Protein AF-A0AB38EW80-F1 (afdb_monomer)

Mean predicted aligned error: 23.67 Å

Foldseek 3Di:
DKFKKKKKKAFDPCCCVPVVDFIKIAIEIDPDQVRVQVVVVVVCCVVCVVCPPTDIDMAMDTDDPPADHDYHPDMDRCLCVQWDQDPVVSGIDGDPPPPPQPFDQLVPDDLLLNLLLCLVPVDSPRDGPVSSVVSVCCCPPVCQWLSVQLSVLLVVCVVLSPDDSNSVSVLSVQLVVPPDRNDGNVVSNVSSVVVVVVVVVVVVVVVPPCDPVNVVVVVVVVVVVDDDDDDDDDDPDPLFPPDQFDLVVLLLLLLLLPDPDDDDLNDGDPVSSVCSVVVDVVVVDQLSVLLSVLLVVDPCSRFFDSVLSSCLNNVDDPPCSVPSVSSNVSVVVSCVVPTDGSPDPPPPDDDDDDDDDDDDDDDDDDDDDDDDDDDDDDDDDPDPFDAAWWKKWDDDPVDIDIDTDRGVVVVVVCVVVPIDTDDPVQRVCVVVVNDDDDDDDPDDD

Radius of gyration: 37.19 Å; Cα contacts (8 Å, |Δi|>4): 464; chains: 1; bounding box: 105×85×88 Å

Secondary structure (DSSP, 8-state):
--EEEEEEEEE-HHHHHHH----EEEEEEESSHHHHHHHHHHHHHHH-GGGGSS-EEEEEEE--TTS--PPBT--BSSHHHHEEEETTTTEEEE--------B--GGGS-HHHHHHHHHHHS-SSS-BHHHHHHHHHHHHT-TTSHHHHHHHHHHT-HHHHTS-HHHHHHHHHHHHHHS-TT--HHHHHHHHHHHHHHHHHHHHHSSS---HHHHHHHHHHHHHHS--S------------SS---HHHHHHHHHHTT-SS---TT---HHHHHHIIIIIIITT-HHHHHHHHHHTTSTTTTTB-HHHHHHHHHTPPTTGGG-HHHHHHHHHHHHHHH--BTT------------------------------------PPP-----S-EEEEEEETTEEEEEEESSHHHHHHHHHTT-EEE-HHHHHHHHTT------------

Structure (mmCIF, N/CA/C/O backbone):
data_AF-A0AB38EW80-F1
#
_entry.id   AF-A0AB38EW80-F1
#
loop_
_atom_site.group_PDB
_atom_site.id
_atom_site.type_symbol
_atom_site.label_atom_id
_atom_site.label_alt_id
_atom_site.label_comp_id
_atom_site.label_asym_id
_atom_site.label_entity_id
_atom_site.label_seq_id
_atom_site.pdbx_PDB_ins_code
_atom_site.Cartn_x
_atom_site.Cartn_y
_atom_site.Cartn_z
_atom_site.occupancy
_atom_site.B_iso_or_equiv
_atom_site.auth_seq_id
_atom_site.auth_comp_id
_atom_site.auth_asym_id
_atom_site.auth_atom_id
_atom_site.pdbx_PDB_model_num
ATOM 1 N N . MET A 1 1 ? 22.435 8.092 -52.135 1.00 65.12 1 MET A N 1
ATOM 2 C CA . MET A 1 1 ? 22.608 8.853 -50.881 1.00 65.12 1 MET A CA 1
ATOM 3 C C . MET A 1 1 ? 23.064 7.861 -49.827 1.00 65.12 1 MET A C 1
ATOM 5 O O . MET A 1 1 ? 22.563 6.744 -49.859 1.00 65.12 1 MET A O 1
ATOM 9 N N . SER A 1 2 ? 24.052 8.217 -49.004 1.00 79.44 2 SER A N 1
ATOM 10 C CA . SER A 1 2 ? 24.472 7.385 -47.866 1.00 79.44 2 SER A CA 1
ATOM 11 C C . SER A 1 2 ? 23.363 7.414 -46.814 1.00 79.44 2 SER A C 1
ATOM 13 O O . SER A 1 2 ? 22.790 8.478 -46.578 1.00 79.44 2 SER A O 1
ATOM 15 N N . LYS A 1 3 ? 23.018 6.258 -46.254 1.00 91.56 3 LYS A N 1
ATOM 16 C CA . LYS A 1 3 ? 22.076 6.096 -45.145 1.00 91.56 3 LYS A CA 1
ATOM 17 C C . LYS A 1 3 ? 22.824 5.506 -43.955 1.00 91.56 3 LYS A C 1
ATOM 19 O O . LYS A 1 3 ? 23.792 4.769 -44.145 1.00 91.56 3 LYS A O 1
ATOM 24 N N . VAL A 1 4 ? 22.358 5.812 -42.751 1.00 92.56 4 VAL A N 1
ATOM 25 C CA . VAL A 1 4 ? 22.893 5.236 -41.515 1.00 92.56 4 VAL A CA 1
ATOM 26 C C . VAL A 1 4 ? 22.082 3.992 -41.160 1.00 92.56 4 VAL A C 1
ATOM 28 O O . VAL A 1 4 ? 20.855 3.991 -41.249 1.00 92.56 4 VAL A O 1
ATOM 31 N N . PHE A 1 5 ? 22.777 2.931 -40.771 1.00 93.56 5 PHE A N 1
ATOM 32 C CA . PHE A 1 5 ? 22.195 1.672 -40.332 1.00 93.56 5 PHE A CA 1
ATOM 33 C C . PHE A 1 5 ? 22.704 1.335 -38.938 1.00 93.56 5 PHE A C 1
ATOM 35 O O . PHE A 1 5 ? 23.903 1.429 -38.679 1.00 93.56 5 PHE A O 1
ATOM 42 N N . ILE A 1 6 ? 21.798 0.915 -38.063 1.00 93.38 6 ILE A N 1
ATOM 43 C CA . ILE A 1 6 ? 22.118 0.394 -36.738 1.00 93.38 6 ILE A CA 1
ATOM 44 C C . ILE A 1 6 ? 22.306 -1.110 -36.881 1.00 93.38 6 ILE A C 1
ATOM 46 O O . ILE A 1 6 ? 21.448 -1.803 -37.433 1.00 93.38 6 ILE A O 1
ATOM 50 N N . CYS A 1 7 ? 23.444 -1.606 -36.415 1.00 93.94 7 CYS A N 1
ATOM 51 C CA . CYS A 1 7 ? 23.832 -2.998 -36.539 1.00 93.94 7 CYS A CA 1
ATOM 52 C C . CYS A 1 7 ? 24.162 -3.570 -35.162 1.00 93.94 7 CYS A C 1
ATOM 54 O O . CYS A 1 7 ? 24.854 -2.918 -34.385 1.00 93.94 7 CYS A O 1
ATOM 56 N N . ALA A 1 8 ? 23.710 -4.789 -34.877 1.00 93.69 8 ALA A N 1
ATOM 57 C CA . ALA A 1 8 ? 24.047 -5.501 -33.648 1.00 93.69 8 ALA A CA 1
ATOM 58 C C . ALA A 1 8 ? 24.448 -6.948 -33.936 1.00 93.69 8 ALA A C 1
ATOM 60 O O . ALA A 1 8 ? 23.878 -7.608 -34.809 1.00 93.69 8 ALA A O 1
ATOM 61 N N . ALA A 1 9 ? 25.435 -7.432 -33.190 1.00 92.56 9 ALA A N 1
ATOM 62 C CA . ALA A 1 9 ? 25.868 -8.816 -33.160 1.00 92.56 9 ALA A CA 1
ATOM 63 C C . ALA A 1 9 ? 25.494 -9.386 -31.789 1.00 92.56 9 ALA A C 1
ATOM 65 O O . ALA A 1 9 ? 26.022 -8.954 -30.765 1.00 92.56 9 ALA A O 1
ATOM 66 N N . ILE A 1 10 ? 24.559 -10.334 -31.777 1.00 90.69 10 ILE A N 1
ATOM 67 C CA . ILE A 1 10 ? 24.025 -10.942 -30.557 1.00 90.69 10 ILE A CA 1
ATOM 68 C C . ILE A 1 10 ? 24.500 -12.398 -30.500 1.00 90.69 10 ILE A C 1
ATOM 70 O O . ILE A 1 10 ? 24.122 -13.168 -31.387 1.00 90.69 10 ILE A O 1
ATOM 74 N N . PRO A 1 11 ? 25.329 -12.787 -29.519 1.00 89.31 11 PRO A N 1
ATOM 75 C CA . PRO A 1 11 ? 25.755 -14.170 -29.362 1.00 89.31 11 PRO A CA 1
ATOM 76 C C . PRO A 1 11 ? 24.589 -15.045 -28.894 1.00 89.31 11 PRO A C 1
ATOM 78 O O . PRO A 1 11 ? 23.642 -14.559 -28.271 1.00 89.31 11 PRO A O 1
ATOM 81 N N . ASP A 1 12 ? 24.651 -16.338 -29.188 1.00 86.19 12 ASP A N 1
ATOM 82 C CA . ASP A 1 12 ? 23.710 -17.301 -28.626 1.00 86.19 12 ASP A CA 1
ATOM 83 C C . ASP A 1 12 ? 24.018 -17.632 -27.151 1.00 86.19 12 ASP A C 1
ATOM 85 O O . ASP A 1 12 ? 25.066 -17.288 -26.597 1.00 86.19 12 ASP A O 1
ATOM 89 N N . GLU A 1 13 ? 23.078 -18.301 -26.474 1.00 80.44 13 GLU A N 1
ATOM 90 C CA . GLU A 1 13 ? 23.233 -18.638 -25.052 1.00 80.44 13 GLU A CA 1
ATOM 91 C C . GLU A 1 13 ? 24.454 -19.522 -24.761 1.00 80.44 13 GLU A C 1
ATOM 93 O O . GLU A 1 13 ? 24.946 -19.530 -23.629 1.00 80.44 13 GLU A O 1
ATOM 98 N N . GLN A 1 14 ? 24.918 -20.290 -25.749 1.00 79.81 14 GLN A N 1
ATOM 99 C CA . GLN A 1 14 ? 26.059 -21.183 -25.604 1.00 79.81 14 GLN A CA 1
ATOM 100 C C . GLN A 1 14 ? 27.376 -20.400 -25.665 1.00 79.81 14 GLN A C 1
ATOM 102 O O . GLN A 1 14 ? 28.188 -20.526 -24.748 1.00 79.81 14 GLN A O 1
ATOM 107 N N . ALA A 1 15 ? 27.541 -19.513 -26.651 1.00 80.50 15 ALA A N 1
ATOM 108 C CA . ALA A 1 15 ? 28.707 -18.642 -26.777 1.00 80.50 15 ALA A CA 1
ATOM 109 C C . ALA A 1 15 ? 28.871 -17.710 -25.562 1.00 80.50 15 ALA A C 1
ATOM 111 O O . ALA A 1 15 ? 29.990 -17.454 -25.114 1.00 80.50 15 ALA A O 1
ATOM 112 N N . ILE A 1 16 ? 27.764 -17.249 -24.963 1.00 82.00 16 ILE A N 1
ATOM 113 C CA . ILE A 1 16 ? 27.806 -16.455 -23.723 1.00 82.00 16 ILE A CA 1
ATOM 114 C C . ILE A 1 16 ? 28.368 -17.282 -22.554 1.00 82.00 16 ILE A C 1
ATOM 116 O O . ILE A 1 16 ? 29.204 -16.790 -21.795 1.00 82.00 16 ILE A O 1
ATOM 120 N N . LYS A 1 17 ? 27.912 -18.531 -22.383 1.00 76.94 17 LYS A N 1
ATOM 121 C CA . LYS A 1 17 ? 28.266 -19.380 -21.228 1.00 76.94 17 LYS A CA 1
ATOM 122 C C . LYS A 1 17 ? 29.662 -19.992 -21.328 1.00 76.94 17 LYS A C 1
ATOM 124 O O . LYS A 1 17 ? 30.327 -20.121 -20.303 1.00 76.94 17 LYS A O 1
ATOM 129 N N . GLU A 1 18 ? 30.077 -20.409 -22.520 1.00 77.75 18 GLU A N 1
ATOM 130 C CA . GLU A 1 18 ? 31.311 -21.179 -22.725 1.00 77.75 18 GLU A CA 1
ATOM 131 C C . GLU A 1 18 ? 32.503 -20.287 -23.095 1.00 77.75 18 GLU A C 1
ATOM 133 O O . GLU A 1 18 ? 33.618 -20.537 -22.637 1.00 77.75 18 GLU A O 1
ATOM 138 N N . GLU A 1 19 ? 32.268 -19.219 -23.861 1.00 73.75 19 GLU A N 1
ATOM 139 C CA . GLU A 1 19 ? 33.328 -18.388 -24.451 1.00 73.75 19 GLU A CA 1
ATOM 140 C C . GLU A 1 19 ? 33.315 -16.939 -23.932 1.00 73.75 19 GLU A C 1
ATOM 142 O O . GLU A 1 19 ? 34.220 -16.160 -24.226 1.00 73.75 19 GLU A O 1
ATOM 147 N N . GLY A 1 20 ? 32.321 -16.574 -23.110 1.00 76.19 20 GLY A N 1
ATOM 148 C CA . GLY A 1 20 ? 32.183 -15.223 -22.558 1.00 76.19 20 GLY A CA 1
ATOM 149 C C . GLY A 1 20 ? 31.833 -14.175 -23.617 1.00 76.19 20 GLY A C 1
ATOM 150 O O . GLY A 1 20 ? 32.173 -13.003 -23.457 1.00 76.19 20 GLY A O 1
ATOM 151 N N . ALA A 1 21 ? 31.189 -14.596 -24.709 1.00 82.00 21 ALA A N 1
ATOM 152 C CA . ALA A 1 21 ? 30.817 -13.736 -25.822 1.00 82.00 21 ALA A CA 1
ATOM 153 C C . ALA A 1 21 ? 29.862 -12.615 -25.375 1.00 82.00 21 ALA A C 1
ATOM 155 O O . ALA A 1 21 ? 28.889 -12.850 -24.658 1.00 82.00 21 ALA A O 1
ATOM 156 N N . VAL A 1 22 ? 30.123 -11.387 -25.829 1.00 84.75 22 VAL A N 1
ATOM 157 C CA . VAL A 1 22 ? 29.333 -10.196 -25.479 1.00 84.75 22 VAL A CA 1
ATOM 158 C C . VAL A 1 22 ? 28.561 -9.705 -26.700 1.00 84.75 22 VAL A C 1
ATOM 160 O O . VAL A 1 22 ? 29.064 -9.760 -27.826 1.00 84.75 22 VAL A O 1
ATOM 163 N N . ALA A 1 23 ? 27.331 -9.236 -26.475 1.00 89.81 23 ALA A N 1
ATOM 164 C CA . ALA A 1 23 ? 26.532 -8.577 -27.499 1.00 89.81 23 ALA A CA 1
ATOM 165 C C . ALA A 1 23 ? 27.058 -7.160 -27.750 1.00 89.81 23 ALA A C 1
ATOM 167 O O . ALA A 1 23 ? 27.280 -6.405 -26.808 1.00 89.81 23 ALA A O 1
ATOM 168 N N . VAL A 1 24 ? 27.244 -6.793 -29.015 1.00 91.56 24 VAL A N 1
ATOM 169 C CA . VAL A 1 24 ? 27.814 -5.492 -29.392 1.00 91.56 24 VAL A CA 1
ATOM 170 C C . VAL A 1 24 ? 27.013 -4.855 -30.513 1.00 91.56 24 VAL A C 1
ATOM 172 O O . VAL A 1 24 ? 26.498 -5.551 -31.391 1.00 91.56 24 VAL A O 1
ATOM 175 N N . ALA A 1 25 ? 26.923 -3.531 -30.504 1.00 93.62 25 ALA A N 1
ATOM 176 C CA . ALA A 1 25 ? 26.239 -2.755 -31.525 1.00 93.62 25 ALA A CA 1
ATOM 177 C C . ALA A 1 25 ? 27.115 -1.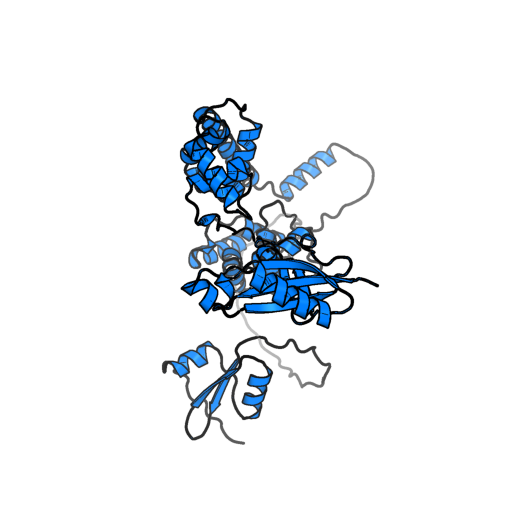624 -32.069 1.00 93.62 25 ALA A C 1
ATOM 179 O O . ALA A 1 25 ? 28.062 -1.175 -31.430 1.00 93.62 25 ALA A O 1
ATOM 180 N N . THR A 1 26 ? 26.809 -1.167 -33.278 1.00 94.06 26 THR A N 1
ATOM 181 C CA . THR A 1 26 ? 27.468 -0.027 -33.921 1.00 94.06 26 THR A CA 1
ATOM 182 C C . THR A 1 26 ? 26.553 0.582 -34.980 1.00 94.06 26 THR A C 1
ATOM 184 O O . THR A 1 26 ? 25.621 -0.069 -35.461 1.00 94.06 26 THR A O 1
ATOM 187 N N . ALA A 1 27 ? 26.793 1.836 -35.355 1.00 94.50 27 ALA A N 1
ATOM 188 C CA . ALA A 1 27 ? 26.097 2.478 -36.463 1.00 94.50 27 ALA A CA 1
ATOM 189 C C . ALA A 1 27 ? 27.052 2.650 -37.648 1.00 94.50 27 ALA A C 1
ATOM 191 O O . ALA A 1 27 ? 28.163 3.137 -37.475 1.00 94.50 27 ALA A O 1
ATOM 192 N N . ILE A 1 28 ? 26.618 2.300 -38.859 1.00 93.25 28 ILE A N 1
ATOM 193 C CA . ILE A 1 28 ? 27.444 2.387 -40.071 1.00 93.25 28 ILE A CA 1
ATOM 194 C C . ILE A 1 28 ? 26.729 3.114 -41.198 1.00 93.25 28 ILE A C 1
ATOM 196 O O . ILE A 1 28 ? 25.518 3.013 -41.376 1.00 93.25 28 ILE A O 1
ATOM 200 N N . GLU A 1 29 ? 27.509 3.795 -42.026 1.00 93.31 29 GLU A N 1
ATOM 201 C CA . GLU A 1 29 ? 27.023 4.369 -43.274 1.00 93.31 29 GLU A CA 1
ATOM 202 C C . GLU A 1 29 ? 27.141 3.392 -44.452 1.00 93.31 29 GLU A C 1
ATOM 204 O O . GLU A 1 29 ? 28.212 2.816 -44.702 1.00 93.31 29 GLU A O 1
ATOM 209 N N . ALA A 1 30 ? 26.045 3.235 -45.202 1.00 92.31 30 ALA A N 1
ATOM 210 C CA . ALA A 1 30 ? 25.969 2.415 -46.409 1.00 92.31 30 ALA A CA 1
ATOM 211 C C . ALA A 1 30 ? 24.903 2.923 -47.400 1.00 92.31 30 ALA A C 1
ATOM 213 O O . ALA A 1 30 ? 24.038 3.732 -47.076 1.00 92.31 30 ALA A O 1
ATOM 214 N N . GLY A 1 31 ? 24.962 2.449 -48.649 1.00 88.75 31 GLY A N 1
ATOM 215 C CA . GLY A 1 31 ? 23.996 2.841 -49.687 1.00 88.75 31 GLY A CA 1
ATOM 216 C C . GLY A 1 31 ? 22.641 2.128 -49.600 1.00 88.75 31 GLY A C 1
ATOM 217 O O . GLY A 1 31 ? 21.636 2.680 -50.038 1.00 88.75 31 GLY A O 1
ATOM 218 N N . ASP A 1 32 ? 22.625 0.910 -49.062 1.00 90.12 32 ASP A N 1
ATOM 219 C CA . ASP A 1 32 ? 21.452 0.053 -48.883 1.00 90.12 32 ASP A CA 1
ATOM 220 C C . ASP A 1 32 ? 21.711 -0.954 -47.740 1.00 90.12 32 ASP A C 1
ATOM 222 O O . ASP A 1 32 ? 22.846 -1.114 -47.278 1.00 90.12 32 ASP A O 1
ATOM 226 N N . GLU A 1 33 ? 20.657 -1.632 -47.278 1.00 88.69 33 GLU A N 1
ATOM 227 C CA . GLU A 1 33 ? 20.726 -2.592 -46.164 1.00 88.69 33 GLU A CA 1
ATOM 228 C C . GLU A 1 33 ? 21.628 -3.794 -46.487 1.00 88.69 33 GLU A C 1
ATOM 230 O O . GLU A 1 33 ? 22.354 -4.288 -45.626 1.00 88.69 33 GLU A O 1
ATOM 235 N N . CYS A 1 34 ? 21.643 -4.251 -47.744 1.00 89.06 34 CYS A N 1
ATOM 236 C CA . CYS A 1 34 ? 22.502 -5.354 -48.171 1.00 89.06 34 CYS A CA 1
ATOM 237 C C . CYS A 1 34 ? 23.990 -5.007 -48.025 1.00 89.06 34 CYS A C 1
ATOM 239 O O . CYS A 1 34 ? 24.762 -5.813 -47.499 1.00 89.06 34 CYS A O 1
ATOM 241 N N . ARG A 1 35 ? 24.399 -3.806 -48.452 1.00 90.75 35 ARG A N 1
ATOM 242 C CA . ARG A 1 35 ? 25.771 -3.312 -48.270 1.00 90.75 35 ARG A CA 1
ATOM 243 C C . ARG A 1 35 ? 26.076 -3.060 -46.804 1.00 90.75 35 ARG A C 1
ATOM 245 O O . ARG A 1 35 ? 27.193 -3.352 -46.393 1.00 90.75 35 ARG A O 1
ATOM 252 N N . ALA A 1 36 ? 25.111 -2.563 -46.028 1.00 92.12 36 ALA A N 1
ATOM 253 C CA . ALA A 1 36 ? 25.267 -2.400 -44.586 1.00 92.12 36 ALA A CA 1
ATOM 254 C C . ALA A 1 36 ? 25.559 -3.748 -43.912 1.00 92.12 36 ALA A C 1
ATOM 256 O O . ALA A 1 36 ? 26.572 -3.883 -43.238 1.00 92.12 36 ALA A O 1
ATOM 257 N N . ARG A 1 37 ? 24.757 -4.785 -44.187 1.00 91.56 37 ARG A N 1
ATOM 258 C CA . ARG A 1 37 ? 24.947 -6.136 -43.636 1.00 91.56 37 ARG A CA 1
ATOM 259 C C . ARG A 1 37 ? 26.303 -6.734 -43.999 1.00 91.56 37 ARG A C 1
ATOM 261 O O . ARG A 1 37 ? 26.981 -7.269 -43.127 1.00 91.56 37 ARG A O 1
ATOM 268 N N . ALA A 1 38 ? 26.717 -6.623 -45.260 1.00 92.06 38 ALA A N 1
ATOM 269 C CA . ALA A 1 38 ? 28.021 -7.120 -45.694 1.00 92.06 38 ALA A CA 1
ATOM 270 C C . ALA A 1 38 ? 29.182 -6.355 -45.032 1.00 92.06 38 ALA A C 1
ATOM 272 O O . ALA A 1 38 ? 30.129 -6.972 -44.546 1.00 92.06 38 ALA A O 1
ATOM 273 N N . LYS A 1 39 ? 29.092 -5.018 -44.976 1.00 92.56 39 LYS A N 1
ATOM 274 C CA . LYS A 1 39 ? 30.097 -4.150 -44.345 1.00 92.56 39 LYS A CA 1
ATOM 275 C C . LYS A 1 39 ? 30.208 -4.428 -42.845 1.00 92.56 39 LYS A C 1
ATOM 277 O O . LYS A 1 39 ? 31.317 -4.583 -42.348 1.00 92.56 39 LYS A O 1
ATOM 282 N N . PHE A 1 40 ? 29.074 -4.546 -42.159 1.00 93.56 40 PHE A N 1
ATOM 283 C CA . PHE A 1 40 ? 29.006 -4.844 -40.733 1.00 93.56 40 PHE A CA 1
ATOM 284 C C . PHE A 1 40 ? 29.624 -6.200 -40.402 1.00 93.56 40 PHE A C 1
ATOM 286 O O . PHE A 1 40 ? 30.475 -6.280 -39.525 1.00 93.56 40 PHE A O 1
ATOM 293 N N . HIS A 1 41 ? 29.244 -7.251 -41.134 1.00 90.50 41 HIS A N 1
ATOM 294 C CA . HIS A 1 41 ? 29.783 -8.591 -40.908 1.00 90.50 41 HIS A CA 1
ATOM 295 C C . HIS A 1 41 ? 31.309 -8.615 -41.055 1.00 90.50 41 HIS A C 1
ATOM 297 O O . HIS A 1 41 ? 32.008 -9.166 -40.210 1.00 90.50 41 HIS A O 1
ATOM 303 N N . TRP A 1 42 ? 31.832 -7.952 -42.089 1.00 91.12 42 TRP A N 1
ATOM 304 C CA . TRP A 1 42 ? 33.273 -7.824 -42.281 1.00 91.12 42 TRP A CA 1
ATOM 305 C C . TRP A 1 42 ? 33.952 -7.054 -41.138 1.00 91.12 42 TRP A C 1
ATOM 307 O O . TRP A 1 42 ? 34.915 -7.546 -40.555 1.00 91.12 42 TRP A O 1
ATOM 317 N N . GLN A 1 43 ? 33.431 -5.875 -40.782 1.00 91.38 43 GLN A N 1
ATOM 318 C CA . GLN A 1 43 ? 33.985 -5.050 -39.702 1.00 91.38 43 GLN A CA 1
ATOM 319 C C . GLN A 1 43 ? 33.940 -5.756 -38.341 1.00 91.38 43 GLN A C 1
ATOM 321 O O . GLN A 1 43 ? 34.868 -5.589 -37.550 1.00 91.38 43 GLN A O 1
ATOM 326 N N . PHE A 1 44 ? 32.894 -6.544 -38.075 1.00 91.12 44 PHE A N 1
ATOM 327 C CA . PHE A 1 44 ? 32.761 -7.338 -36.856 1.00 91.12 44 PHE A CA 1
ATOM 328 C C . PHE A 1 44 ? 33.873 -8.380 -36.745 1.00 91.12 44 PHE A C 1
ATOM 330 O O . PHE A 1 44 ? 34.550 -8.430 -35.725 1.00 91.12 44 PHE A O 1
ATOM 337 N N . LEU A 1 45 ? 34.117 -9.162 -37.801 1.00 88.56 45 LEU A N 1
ATOM 338 C CA . LEU A 1 45 ? 35.170 -10.183 -37.798 1.00 88.56 45 LEU A CA 1
ATOM 339 C C . LEU A 1 45 ? 36.581 -9.589 -37.695 1.00 88.56 45 LEU A C 1
ATOM 341 O O . LEU A 1 45 ? 37.478 -10.233 -37.154 1.00 88.56 45 LEU A O 1
ATOM 345 N N . GLU A 1 46 ? 36.782 -8.374 -38.210 1.00 89.75 46 GLU A N 1
ATOM 346 C CA . GLU A 1 46 ? 38.048 -7.646 -38.094 1.00 89.75 46 GLU A CA 1
ATOM 347 C C . GLU A 1 46 ? 38.292 -7.137 -36.663 1.00 89.75 46 GLU A C 1
ATOM 349 O O . GLU A 1 46 ? 39.406 -7.251 -36.153 1.00 89.75 46 GLU A O 1
ATOM 354 N N . HIS A 1 47 ? 37.256 -6.611 -36.000 1.00 87.38 47 HIS A N 1
ATOM 355 C CA . HIS A 1 47 ? 37.360 -6.089 -34.631 1.00 87.38 47 HIS A CA 1
ATOM 356 C C . HIS A 1 47 ? 37.306 -7.184 -33.557 1.00 87.38 47 HIS A C 1
ATOM 358 O O . HIS A 1 47 ? 37.950 -7.049 -32.517 1.00 87.38 47 HIS A O 1
ATOM 364 N N . TYR A 1 48 ? 36.579 -8.274 -33.810 1.00 85.62 48 TYR A N 1
ATOM 365 C CA . TYR A 1 48 ? 36.384 -9.399 -32.895 1.00 85.62 48 TYR A CA 1
ATOM 366 C C . TYR A 1 48 ? 36.851 -10.711 -33.546 1.00 85.62 48 TYR A C 1
ATOM 368 O O . TYR A 1 48 ? 36.039 -11.589 -33.835 1.00 85.62 48 TYR A O 1
ATOM 376 N N . PRO A 1 49 ? 38.165 -10.898 -33.768 1.00 82.12 49 PRO A N 1
ATOM 377 C CA . PRO A 1 49 ? 38.680 -12.108 -34.412 1.00 82.12 49 PRO A CA 1
ATOM 378 C C . PRO A 1 49 ? 38.407 -13.376 -33.591 1.00 82.12 49 PRO A C 1
ATOM 380 O O . PRO A 1 49 ? 38.211 -14.441 -34.165 1.00 82.12 49 PRO A O 1
ATOM 383 N N . ALA A 1 50 ? 38.337 -13.261 -32.260 1.00 78.69 50 ALA A N 1
ATOM 384 C CA . ALA A 1 50 ? 37.986 -14.367 -31.365 1.00 78.69 50 ALA A CA 1
ATOM 385 C C . ALA A 1 50 ? 36.510 -14.796 -31.474 1.00 78.69 50 ALA A C 1
ATOM 387 O O . ALA A 1 50 ? 36.172 -15.892 -31.056 1.00 78.69 50 ALA A O 1
ATOM 388 N N . ALA A 1 51 ? 35.646 -13.961 -32.062 1.00 77.69 51 ALA A N 1
ATOM 389 C CA . ALA A 1 51 ? 34.233 -14.267 -32.268 1.00 77.69 51 ALA A CA 1
ATOM 390 C C . ALA A 1 51 ? 33.966 -15.100 -33.538 1.00 77.69 51 ALA A C 1
ATOM 392 O O . ALA A 1 51 ? 32.810 -15.380 -33.843 1.00 77.69 51 ALA A O 1
ATOM 393 N N . GLN A 1 52 ? 35.008 -15.476 -34.298 1.00 75.12 52 GLN A N 1
ATOM 394 C CA . GLN A 1 52 ? 34.884 -16.289 -35.519 1.00 75.12 52 GLN A CA 1
ATOM 395 C C . GLN A 1 52 ? 34.338 -17.694 -35.254 1.00 75.12 52 GLN A C 1
ATOM 397 O O . GLN A 1 52 ? 33.623 -18.232 -36.098 1.00 75.12 52 GLN A O 1
ATOM 402 N N . ASP A 1 53 ? 34.670 -18.258 -34.094 1.00 77.50 53 ASP A N 1
ATOM 403 C CA . ASP A 1 53 ? 34.249 -19.600 -33.695 1.00 77.50 53 ASP A CA 1
ATOM 404 C C . ASP A 1 53 ? 32.905 -19.587 -32.934 1.00 77.50 53 ASP A C 1
ATOM 406 O O . ASP A 1 53 ? 32.272 -20.630 -32.773 1.00 77.50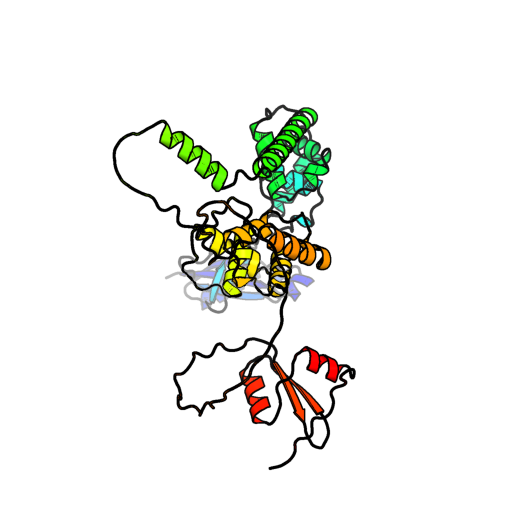 53 ASP A O 1
ATOM 410 N N . CYS A 1 54 ? 32.413 -18.400 -32.551 1.00 81.44 54 CYS A N 1
ATOM 411 C CA . CYS A 1 54 ? 31.137 -18.212 -31.866 1.00 81.44 54 CYS A CA 1
ATOM 412 C C . CYS A 1 54 ? 29.957 -18.080 -32.842 1.00 81.44 54 CYS A C 1
ATOM 414 O O . CYS A 1 54 ? 30.039 -17.428 -33.888 1.00 81.44 54 CYS A O 1
ATOM 416 N N . ALA A 1 55 ? 28.781 -18.556 -32.431 1.00 84.38 55 ALA A N 1
ATOM 417 C CA . ALA A 1 55 ? 27.542 -18.288 -33.149 1.00 84.38 55 ALA A CA 1
ATOM 418 C C . ALA A 1 55 ? 26.957 -16.911 -32.773 1.00 84.38 55 ALA A C 1
ATOM 420 O O . ALA A 1 55 ? 26.457 -16.704 -31.668 1.00 84.38 55 ALA A O 1
ATOM 421 N N . TYR A 1 56 ? 26.976 -15.976 -33.728 1.00 88.12 56 TYR A N 1
ATOM 422 C CA . TYR A 1 56 ? 26.372 -14.645 -33.601 1.00 88.12 56 TYR A CA 1
ATOM 423 C C . TYR A 1 56 ? 25.193 -14.452 -34.567 1.00 88.12 56 TYR A C 1
ATOM 425 O O . TYR A 1 56 ? 25.293 -14.703 -35.771 1.00 88.12 56 TYR A O 1
ATOM 433 N N . LYS A 1 57 ? 24.077 -13.923 -34.054 1.00 90.00 57 LYS A N 1
ATOM 434 C CA . LYS A 1 57 ? 22.960 -13.390 -34.845 1.00 90.00 57 LYS A CA 1
ATOM 435 C C . LYS A 1 57 ? 23.253 -11.932 -35.194 1.00 90.00 57 LYS A C 1
ATOM 437 O O . LYS A 1 57 ? 23.338 -11.080 -34.312 1.00 90.00 57 LYS A O 1
ATOM 442 N N . PHE A 1 58 ? 23.368 -11.642 -36.488 1.00 91.50 58 PHE A N 1
ATOM 443 C CA . PHE A 1 58 ? 23.556 -10.280 -36.988 1.00 91.50 58 PHE A CA 1
ATOM 444 C C . PHE A 1 58 ? 22.217 -9.638 -37.340 1.00 91.50 58 PHE A C 1
ATOM 446 O O . PHE A 1 58 ? 21.449 -10.169 -38.145 1.00 91.50 58 PHE A O 1
ATOM 453 N N . ILE A 1 59 ? 21.967 -8.470 -36.763 1.00 92.44 59 ILE A N 1
ATOM 454 C CA . ILE A 1 59 ? 20.761 -7.673 -36.969 1.00 92.44 59 ILE A CA 1
ATOM 455 C C . ILE A 1 59 ? 21.169 -6.327 -37.558 1.00 92.44 59 ILE A C 1
ATOM 457 O O . ILE A 1 59 ? 22.164 -5.743 -37.137 1.00 92.44 59 ILE A O 1
ATOM 461 N N . VAL A 1 60 ? 20.416 -5.853 -38.552 1.00 92.19 60 VAL A N 1
ATOM 462 C CA . VAL A 1 60 ? 20.658 -4.578 -39.238 1.00 92.19 60 VAL A CA 1
ATOM 463 C C . VAL A 1 60 ? 19.317 -3.903 -39.487 1.00 92.19 60 VAL A C 1
ATOM 465 O O . VAL A 1 60 ? 18.434 -4.523 -40.078 1.00 92.19 60 VAL A O 1
ATOM 468 N N . CYS A 1 61 ? 19.174 -2.641 -39.086 1.00 91.50 61 CYS A N 1
ATOM 469 C CA . CYS A 1 61 ? 18.011 -1.817 -39.409 1.00 91.50 61 CYS A CA 1
ATOM 470 C C . CYS A 1 61 ? 18.428 -0.412 -39.860 1.00 91.50 61 CYS A C 1
ATOM 472 O O . CYS A 1 61 ? 19.463 0.111 -39.450 1.00 91.50 61 CYS A O 1
ATOM 474 N N . GLU A 1 62 ? 17.626 0.207 -40.727 1.00 91.38 62 GLU A N 1
ATOM 475 C CA . GLU A 1 62 ? 17.827 1.603 -41.131 1.00 91.38 62 GLU A CA 1
ATOM 476 C C . GLU A 1 62 ? 17.509 2.537 -39.957 1.00 91.38 62 GLU A C 1
ATOM 478 O O . GLU A 1 62 ? 16.474 2.384 -39.304 1.00 91.38 62 GLU A O 1
ATOM 483 N N . ASP A 1 63 ? 18.394 3.501 -39.703 1.00 89.50 63 ASP A N 1
ATOM 484 C CA . ASP A 1 63 ? 18.193 4.521 -38.678 1.00 89.50 63 ASP A CA 1
ATOM 485 C C . ASP A 1 63 ? 16.987 5.412 -39.019 1.00 89.50 63 ASP A C 1
ATOM 487 O O . ASP A 1 63 ? 16.811 5.845 -40.163 1.00 89.50 63 ASP A O 1
ATOM 491 N N . LYS A 1 64 ? 16.144 5.691 -38.021 1.00 86.88 64 LYS A N 1
ATOM 492 C CA . LYS A 1 64 ? 14.969 6.563 -38.156 1.00 86.88 64 LYS A CA 1
ATOM 493 C C . LYS A 1 64 ? 14.892 7.511 -36.960 1.00 86.88 64 LYS A C 1
ATOM 495 O O . LYS A 1 64 ? 15.290 7.136 -35.858 1.00 86.88 64 LYS A O 1
ATOM 500 N N . PRO A 1 65 ? 14.320 8.716 -37.136 1.00 80.31 65 PRO A N 1
ATOM 501 C CA . PRO A 1 65 ? 14.129 9.646 -36.029 1.00 80.31 65 PRO A CA 1
ATOM 502 C C . PRO A 1 65 ? 13.385 8.987 -34.858 1.00 80.31 65 PRO A C 1
ATOM 504 O O . PRO A 1 65 ? 12.281 8.478 -35.041 1.00 80.31 65 PRO A O 1
ATOM 507 N N . GLY A 1 66 ? 13.990 9.017 -33.669 1.00 77.06 66 GLY A N 1
ATOM 508 C CA . GLY A 1 66 ? 13.420 8.454 -32.439 1.00 77.06 66 GLY A CA 1
ATOM 509 C C . GLY A 1 66 ? 13.872 7.032 -32.092 1.00 77.06 66 GLY A C 1
ATOM 510 O O . GLY A 1 66 ? 13.528 6.564 -31.012 1.00 77.06 66 GLY A O 1
ATOM 511 N N . ILE A 1 67 ? 14.653 6.363 -32.948 1.00 83.38 67 ILE A N 1
ATOM 512 C CA . ILE A 1 67 ? 15.265 5.069 -32.615 1.00 83.38 67 ILE A CA 1
ATOM 513 C C . ILE A 1 67 ? 16.564 5.317 -31.822 1.00 83.38 67 ILE A C 1
ATOM 515 O O . ILE A 1 67 ? 17.343 6.200 -32.197 1.00 83.38 67 ILE A O 1
ATOM 519 N N . PRO A 1 68 ? 16.822 4.572 -30.729 1.00 83.56 68 PRO A N 1
ATOM 520 C CA . PRO A 1 68 ? 18.100 4.622 -30.025 1.00 83.56 68 PRO A CA 1
ATOM 521 C C . PRO A 1 68 ? 19.227 4.238 -30.984 1.00 83.56 68 PRO A C 1
ATOM 523 O O . PRO A 1 68 ? 19.163 3.202 -31.637 1.00 83.56 68 PRO A O 1
ATOM 526 N N . ARG A 1 69 ? 20.274 5.059 -31.088 1.00 88.44 69 ARG A N 1
ATOM 527 C CA . ARG A 1 69 ? 21.339 4.878 -32.082 1.00 88.44 69 ARG A CA 1
ATOM 528 C C . ARG A 1 69 ? 22.712 4.906 -31.404 1.00 88.44 69 ARG A C 1
ATOM 530 O O . ARG A 1 69 ? 23.024 5.921 -30.780 1.00 88.44 69 ARG A O 1
ATOM 537 N N . PRO A 1 70 ? 23.542 3.859 -31.560 1.00 90.19 70 PRO A N 1
ATOM 538 C CA . PRO A 1 70 ? 24.912 3.873 -31.063 1.00 90.19 70 PRO A CA 1
ATOM 539 C C . PRO A 1 70 ? 25.772 4.858 -31.870 1.00 90.19 70 PRO A C 1
ATOM 541 O O . PRO A 1 70 ? 25.380 5.350 -32.937 1.00 90.19 70 PRO A O 1
ATOM 544 N N . ALA A 1 71 ? 26.964 5.168 -31.363 1.00 89.69 71 ALA A N 1
ATOM 545 C CA . ALA A 1 71 ? 27.886 6.063 -32.052 1.00 89.69 71 ALA A CA 1
ATOM 546 C C . ALA A 1 71 ? 28.312 5.501 -33.426 1.00 89.69 71 ALA A C 1
ATOM 548 O O . ALA A 1 71 ? 28.465 4.293 -33.620 1.00 89.69 71 ALA A O 1
ATOM 549 N N . LEU A 1 72 ? 28.476 6.401 -34.403 1.00 89.12 72 LEU A N 1
ATOM 550 C CA . LEU A 1 72 ?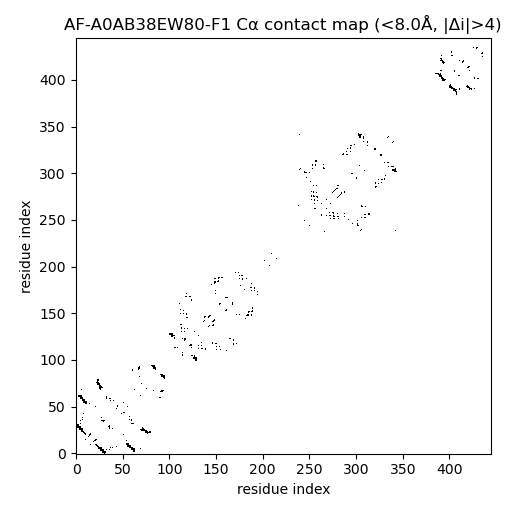 28.858 6.028 -35.766 1.00 89.12 72 LEU A CA 1
ATOM 551 C C . LEU A 1 72 ? 30.288 5.470 -35.784 1.00 89.12 72 LEU A C 1
ATOM 553 O O . LEU A 1 72 ? 31.186 6.092 -35.220 1.00 89.12 72 LEU A O 1
ATOM 557 N N . ASP A 1 73 ? 30.471 4.317 -36.432 1.00 87.06 73 ASP A N 1
ATOM 558 C CA . ASP A 1 73 ? 31.728 3.568 -36.555 1.00 87.06 73 ASP A CA 1
ATOM 559 C C . ASP A 1 73 ? 32.431 3.317 -35.200 1.00 87.06 73 ASP A C 1
ATOM 561 O O . ASP A 1 73 ? 33.655 3.212 -35.115 1.00 87.06 73 ASP A O 1
ATOM 565 N N . SER A 1 74 ? 31.650 3.220 -34.121 1.00 91.06 74 SER A N 1
ATOM 566 C CA . SER A 1 74 ? 32.121 2.929 -32.767 1.00 91.06 74 SER A CA 1
ATOM 567 C C . SER A 1 74 ? 31.325 1.766 -32.183 1.00 91.06 74 SER A C 1
ATOM 569 O O . SER A 1 74 ? 30.117 1.663 -32.406 1.00 91.06 74 SER A O 1
ATOM 571 N N . TRP A 1 75 ? 32.016 0.862 -31.493 1.00 90.94 75 TRP A N 1
ATOM 572 C CA . TRP A 1 75 ? 31.426 -0.342 -30.920 1.00 90.94 75 TRP A CA 1
ATOM 573 C C . TRP A 1 75 ? 30.945 -0.086 -29.498 1.00 90.94 75 TRP A C 1
ATOM 575 O O . TRP A 1 75 ? 31.710 0.375 -28.653 1.00 90.94 75 TRP A O 1
ATOM 585 N N . ASP A 1 76 ? 29.690 -0.431 -29.249 1.00 90.25 76 ASP A N 1
ATOM 586 C CA . ASP A 1 76 ? 29.002 -0.253 -27.981 1.00 90.25 76 ASP A CA 1
ATOM 587 C C . ASP A 1 76 ? 28.538 -1.618 -27.451 1.00 90.25 76 ASP A C 1
ATOM 589 O O . ASP A 1 76 ? 27.717 -2.299 -28.071 1.00 90.25 76 ASP A O 1
ATOM 593 N N . ALA A 1 77 ? 29.108 -2.038 -26.320 1.00 87.75 77 ALA A N 1
ATOM 594 C CA . ALA A 1 77 ? 28.769 -3.289 -25.638 1.00 87.75 77 ALA A CA 1
ATOM 595 C C . ALA A 1 77 ? 27.633 -3.126 -24.606 1.00 87.75 77 ALA A C 1
ATOM 597 O O . ALA A 1 77 ? 27.133 -4.113 -24.064 1.00 87.75 77 ALA A O 1
ATOM 598 N N . GLU A 1 78 ? 27.223 -1.889 -24.319 1.00 85.88 78 GLU A N 1
ATOM 599 C CA . GLU A 1 78 ? 26.164 -1.548 -23.364 1.00 85.88 78 GLU A CA 1
ATOM 600 C C . GLU A 1 78 ? 24.833 -1.280 -24.075 1.00 85.88 78 GLU A C 1
ATOM 602 O O . GLU A 1 78 ? 23.770 -1.492 -23.498 1.00 85.88 78 GLU A O 1
ATOM 607 N N . TYR A 1 79 ? 24.866 -0.949 -25.368 1.00 87.50 79 TYR A N 1
ATOM 608 C CA . TYR A 1 79 ? 23.679 -0.684 -26.182 1.00 87.50 79 TYR A CA 1
ATOM 609 C C . TYR A 1 79 ? 22.589 -1.763 -26.072 1.00 87.50 79 TYR A C 1
ATOM 611 O O . TYR A 1 79 ? 21.405 -1.439 -25.997 1.00 87.50 79 TYR A O 1
ATOM 619 N N . MET A 1 80 ? 22.973 -3.044 -26.042 1.00 85.56 80 MET A N 1
ATOM 620 C CA . MET A 1 80 ? 22.036 -4.175 -25.932 1.00 85.56 80 MET A CA 1
ATOM 621 C C . MET A 1 80 ? 21.517 -4.418 -24.503 1.00 85.56 80 MET A C 1
ATOM 623 O O . MET A 1 80 ? 20.627 -5.242 -24.309 1.00 85.56 80 MET A O 1
ATOM 627 N N . GLN A 1 81 ? 22.068 -3.728 -23.501 1.00 83.62 81 GLN A N 1
ATOM 628 C CA . GLN A 1 81 ? 21.548 -3.705 -22.129 1.00 83.62 81 GLN A CA 1
ATOM 629 C C . GLN A 1 81 ? 20.430 -2.663 -22.002 1.00 83.62 81 GLN A C 1
ATOM 631 O O . GLN A 1 81 ? 19.442 -2.888 -21.307 1.00 83.62 81 GLN A O 1
ATOM 636 N N . GLU A 1 82 ? 20.567 -1.544 -22.716 1.00 83.44 82 GLU A N 1
ATOM 637 C CA . GLU A 1 82 ? 19.595 -0.449 -22.732 1.00 83.44 82 GLU A CA 1
ATOM 638 C C . GLU A 1 82 ? 18.487 -0.640 -23.776 1.00 83.44 82 GLU A C 1
ATOM 640 O O . GLU A 1 82 ? 17.413 -0.055 -23.652 1.00 83.44 82 GLU A O 1
ATOM 645 N N . ASN A 1 83 ? 18.725 -1.446 -24.815 1.00 88.12 83 ASN A N 1
ATOM 646 C CA . ASN A 1 83 ? 17.831 -1.593 -25.963 1.00 88.12 83 ASN A CA 1
ATOM 647 C C . ASN A 1 83 ? 17.645 -3.066 -26.340 1.00 88.12 83 ASN A C 1
ATOM 649 O O . ASN A 1 83 ? 18.589 -3.853 -26.329 1.00 88.12 83 ASN A O 1
ATOM 653 N N . ARG A 1 84 ? 16.423 -3.437 -26.735 1.00 87.06 84 ARG A N 1
ATOM 654 C CA . ARG A 1 84 ? 16.098 -4.774 -27.253 1.00 87.06 84 ARG A CA 1
ATOM 655 C C . ARG A 1 84 ? 15.646 -4.696 -28.704 1.00 87.06 84 ARG A C 1
ATOM 657 O O . ARG A 1 84 ? 15.051 -3.707 -29.131 1.00 87.06 84 ARG A O 1
ATOM 664 N N . TRP A 1 85 ? 15.910 -5.760 -29.453 1.00 88.75 85 TRP A N 1
ATOM 665 C CA . TRP A 1 85 ? 15.360 -5.921 -30.794 1.00 88.75 85 TRP A CA 1
ATOM 666 C C . TRP A 1 85 ? 13.884 -6.309 -30.710 1.00 88.75 85 TRP A C 1
ATOM 668 O O . TRP A 1 85 ? 13.552 -7.312 -30.076 1.00 88.75 85 TRP A O 1
ATOM 678 N N . ASP A 1 86 ? 13.018 -5.538 -31.359 1.00 86.75 86 ASP A N 1
ATOM 679 C CA . ASP A 1 86 ? 11.612 -5.880 -31.533 1.00 86.75 86 ASP A CA 1
ATOM 680 C C . ASP A 1 86 ? 11.382 -6.509 -32.917 1.00 86.75 86 ASP A C 1
ATOM 682 O O . ASP A 1 86 ? 11.633 -5.888 -33.954 1.00 86.75 86 ASP A O 1
ATOM 686 N N . GLU A 1 87 ? 10.915 -7.762 -32.938 1.00 85.12 87 GLU A N 1
ATOM 687 C CA . GLU A 1 87 ? 10.686 -8.507 -34.182 1.00 85.12 87 GLU A CA 1
ATOM 688 C C . GLU A 1 87 ? 9.467 -7.993 -34.963 1.00 85.12 87 GLU A C 1
ATOM 690 O O . GLU A 1 87 ? 9.453 -8.114 -36.187 1.00 85.12 87 GLU A O 1
ATOM 695 N N . GLU A 1 88 ? 8.477 -7.388 -34.292 1.00 82.62 88 GLU A N 1
ATOM 696 C CA . GLU A 1 88 ? 7.256 -6.881 -34.934 1.00 82.62 88 GLU A CA 1
ATOM 697 C C . GLU A 1 88 ? 7.520 -5.588 -35.720 1.00 82.62 88 GLU A C 1
ATOM 699 O O . GLU A 1 88 ? 7.115 -5.463 -36.878 1.00 82.62 88 GLU A O 1
ATOM 704 N N . SER A 1 89 ? 8.251 -4.640 -35.127 1.00 80.69 89 SER A N 1
ATOM 705 C CA . SER A 1 89 ? 8.629 -3.383 -35.786 1.00 80.69 89 SER A CA 1
ATOM 706 C C . SER A 1 89 ? 9.930 -3.456 -36.594 1.00 80.69 89 SER A C 1
ATOM 708 O O . SER A 1 89 ? 10.241 -2.508 -37.324 1.00 80.69 89 SER A O 1
ATOM 710 N N . ALA A 1 90 ? 10.686 -4.555 -36.475 1.00 85.12 90 ALA A N 1
ATOM 711 C CA . ALA A 1 90 ? 12.032 -4.715 -37.027 1.00 85.12 90 ALA A CA 1
ATOM 712 C C . ALA A 1 90 ? 12.948 -3.522 -36.679 1.00 85.12 90 ALA A C 1
ATOM 714 O O . ALA A 1 90 ? 13.630 -2.957 -37.544 1.00 85.12 90 ALA A O 1
ATOM 715 N N . SER A 1 91 ? 12.914 -3.103 -35.412 1.00 86.81 91 SER A N 1
ATOM 716 C CA . SER A 1 91 ? 13.668 -1.956 -34.909 1.00 86.81 91 SER A CA 1
ATOM 717 C C . SER A 1 91 ? 14.123 -2.147 -33.463 1.00 86.81 91 SER A C 1
ATOM 719 O O . SER A 1 91 ? 13.611 -3.003 -32.740 1.00 86.81 91 SER A O 1
ATOM 721 N N . PHE A 1 92 ? 15.112 -1.357 -33.042 1.00 87.19 92 PHE A N 1
ATOM 722 C CA . PHE A 1 92 ? 15.525 -1.319 -31.643 1.00 87.19 92 PHE A CA 1
ATOM 723 C C . PHE A 1 92 ? 14.573 -0.447 -30.839 1.00 87.19 92 PHE A C 1
ATOM 725 O O . PHE A 1 92 ? 14.326 0.708 -31.188 1.00 87.19 92 PHE A O 1
ATOM 732 N N . VAL A 1 93 ? 14.079 -1.002 -29.739 1.00 86.31 93 VAL A N 1
ATOM 733 C CA . VAL A 1 93 ? 13.259 -0.288 -28.766 1.00 86.31 93 VAL A CA 1
ATOM 734 C C . VAL A 1 93 ? 14.001 -0.240 -27.431 1.00 86.31 93 VAL A C 1
ATOM 736 O O . VAL A 1 93 ? 14.601 -1.250 -27.042 1.00 86.31 93 VAL A O 1
ATOM 739 N N . PRO A 1 94 ? 13.969 0.893 -26.710 1.00 83.81 94 PRO A N 1
ATOM 740 C CA . PRO A 1 94 ? 14.508 0.951 -25.361 1.00 83.81 94 PRO A CA 1
ATOM 741 C C . PRO A 1 94 ? 13.897 -0.152 -24.497 1.00 83.81 94 PRO A C 1
ATOM 743 O O . PRO A 1 94 ? 12.689 -0.417 -24.547 1.00 83.81 94 PRO A O 1
ATOM 746 N N . VAL A 1 95 ? 14.736 -0.839 -23.729 1.00 77.81 95 VAL A N 1
ATOM 747 C CA . VAL A 1 95 ? 14.275 -1.693 -22.641 1.00 77.81 95 VAL A CA 1
ATOM 748 C C . VAL A 1 95 ? 13.644 -0.757 -21.625 1.00 77.81 95 VAL A C 1
ATOM 750 O O . VAL A 1 95 ? 14.328 0.051 -21.002 1.00 77.81 95 VAL A O 1
ATOM 753 N N . GLU A 1 96 ? 12.322 -0.833 -21.490 1.00 63.22 96 GLU A N 1
ATOM 754 C CA . GLU A 1 96 ? 11.643 -0.204 -20.369 1.00 63.22 96 GLU A CA 1
ATOM 755 C C . GLU A 1 96 ? 12.163 -0.914 -19.123 1.00 63.22 96 GLU A C 1
ATOM 757 O O . GLU A 1 96 ? 11.815 -2.063 -18.847 1.00 63.22 96 GLU A O 1
ATOM 762 N N . THR A 1 97 ? 13.067 -0.263 -18.397 1.00 52.50 97 THR A N 1
ATOM 763 C CA . THR A 1 97 ? 13.328 -0.626 -17.016 1.00 52.50 97 THR A CA 1
ATOM 764 C C . THR A 1 97 ? 12.049 -0.312 -16.263 1.00 52.50 97 THR A C 1
ATOM 766 O O . THR A 1 97 ? 11.858 0.781 -15.737 1.00 52.50 97 THR A O 1
ATOM 769 N N . GLU A 1 98 ? 11.139 -1.282 -16.222 1.00 41.78 98 GLU A N 1
ATOM 770 C CA . GLU A 1 98 ? 10.145 -1.344 -15.168 1.00 41.78 98 GLU A CA 1
ATOM 771 C C . GLU A 1 98 ? 10.928 -1.535 -13.864 1.00 41.78 98 GLU A C 1
ATOM 773 O O . GLU A 1 98 ? 11.125 -2.643 -13.366 1.00 41.78 98 GLU A O 1
ATOM 778 N N . SER A 1 99 ? 11.436 -0.432 -13.309 1.00 48.22 99 SER A N 1
ATOM 779 C CA . SER A 1 99 ? 11.769 -0.339 -11.901 1.00 48.22 99 SER A CA 1
ATOM 780 C C . SER A 1 99 ? 10.448 -0.396 -11.149 1.00 48.22 99 SER A C 1
ATOM 782 O O . SER A 1 99 ? 9.959 0.594 -10.614 1.00 48.22 99 SER A O 1
ATOM 784 N N . TYR A 1 100 ? 9.826 -1.577 -11.115 1.00 41.91 100 TYR A N 1
ATOM 785 C CA . TYR A 1 100 ? 8.870 -1.846 -10.062 1.00 41.91 100 TYR A CA 1
ATOM 786 C C . TYR A 1 100 ? 9.647 -1.625 -8.770 1.00 41.91 100 TYR A C 1
ATOM 788 O O . TYR A 1 100 ? 10.614 -2.360 -8.528 1.00 41.91 100 TYR A O 1
ATOM 796 N N . PRO A 1 101 ? 9.298 -0.618 -7.949 1.00 51.94 101 PRO A N 1
ATOM 797 C CA . PRO A 1 101 ? 9.815 -0.595 -6.601 1.00 51.94 101 PRO A CA 1
ATOM 798 C C . PRO A 1 101 ? 9.482 -1.967 -6.025 1.00 51.94 101 PRO A C 1
ATOM 800 O O . PRO A 1 101 ? 8.335 -2.417 -6.062 1.00 51.94 101 PRO A O 1
ATOM 803 N N . MET A 1 102 ? 10.509 -2.706 -5.612 1.00 57.62 102 MET A N 1
ATOM 804 C CA . MET A 1 102 ? 10.298 -3.976 -4.939 1.00 57.62 102 MET A CA 1
ATOM 805 C C . MET A 1 102 ? 9.637 -3.609 -3.612 1.00 57.62 102 MET A C 1
ATOM 807 O O . MET A 1 102 ? 10.299 -3.202 -2.659 1.00 57.62 102 MET A O 1
ATOM 811 N N . ASN A 1 103 ? 8.306 -3.620 -3.605 1.00 64.81 103 ASN A N 1
ATOM 812 C CA . ASN A 1 103 ? 7.525 -3.174 -2.468 1.00 64.81 103 ASN A CA 1
ATOM 813 C C . ASN A 1 103 ? 7.752 -4.170 -1.336 1.00 64.81 103 ASN A C 1
ATOM 815 O O . ASN A 1 103 ? 7.422 -5.355 -1.439 1.00 64.81 103 ASN A O 1
ATOM 819 N N . VAL A 1 104 ? 8.338 -3.692 -0.249 1.00 74.88 104 VAL A N 1
ATOM 820 C CA . VAL A 1 104 ? 8.558 -4.478 0.953 1.00 74.88 104 VAL A CA 1
ATOM 821 C C . VAL A 1 104 ? 7.269 -4.463 1.765 1.00 74.88 104 VAL A C 1
ATOM 823 O O . VAL A 1 104 ? 6.695 -3.412 2.041 1.00 74.88 104 VAL A O 1
ATOM 826 N N . THR A 1 105 ? 6.792 -5.643 2.167 1.00 81.81 105 THR A N 1
ATOM 827 C CA . THR A 1 105 ? 5.634 -5.740 3.063 1.00 81.81 105 THR A CA 1
ATOM 828 C C . THR A 1 105 ? 6.005 -5.152 4.427 1.00 81.81 105 THR A C 1
ATOM 830 O O . THR A 1 105 ? 6.788 -5.762 5.156 1.00 81.81 105 THR A O 1
ATOM 833 N N . PHE A 1 106 ? 5.431 -3.999 4.782 1.00 84.56 106 PHE A N 1
ATOM 834 C CA . PHE A 1 106 ? 5.732 -3.278 6.024 1.00 84.56 106 PHE A CA 1
ATOM 835 C C . PHE A 1 106 ? 5.608 -4.167 7.274 1.00 84.56 106 PHE A C 1
ATOM 837 O O . PHE A 1 106 ? 6.509 -4.192 8.111 1.00 84.56 106 PHE A O 1
ATOM 844 N N . ASP A 1 107 ? 4.564 -4.998 7.355 1.00 82.38 107 ASP A N 1
ATOM 845 C CA . ASP A 1 107 ? 4.311 -5.884 8.503 1.00 82.38 107 ASP A CA 1
ATOM 846 C C . ASP A 1 107 ? 5.368 -6.979 8.711 1.00 82.38 107 ASP A C 1
ATOM 848 O O . ASP A 1 107 ? 5.452 -7.563 9.789 1.00 82.38 107 ASP A O 1
ATOM 852 N N . LYS A 1 108 ? 6.177 -7.277 7.686 1.00 85.88 108 LYS A N 1
ATOM 853 C CA . LYS A 1 108 ? 7.257 -8.274 7.771 1.00 85.88 108 LYS A CA 1
ATOM 854 C C . LYS A 1 108 ? 8.574 -7.683 8.274 1.00 85.88 108 LYS A C 1
ATOM 856 O O . LYS A 1 108 ? 9.506 -8.439 8.542 1.00 85.88 108 LYS A O 1
ATOM 861 N N . LEU A 1 109 ? 8.672 -6.358 8.366 1.00 87.62 109 LEU A N 1
ATOM 862 C CA . LEU A 1 109 ? 9.849 -5.677 8.892 1.00 87.62 109 LEU A CA 1
ATOM 863 C C . LEU A 1 109 ? 9.935 -5.842 10.413 1.00 87.62 109 LEU A C 1
ATOM 865 O O . LEU A 1 109 ? 8.923 -5.962 11.102 1.00 87.62 109 LEU A O 1
ATOM 869 N N . ALA A 1 110 ? 11.157 -5.806 10.948 1.00 90.12 110 ALA A N 1
ATOM 870 C CA . ALA A 1 110 ? 11.354 -5.751 12.392 1.00 90.12 110 ALA A CA 1
ATOM 871 C C . ALA A 1 110 ? 10.727 -4.460 12.969 1.00 90.12 110 ALA A C 1
ATOM 873 O O . ALA A 1 110 ? 10.778 -3.425 12.298 1.00 90.12 110 ALA A O 1
ATOM 874 N N . PRO A 1 111 ? 10.162 -4.474 14.192 1.00 88.25 111 PRO A N 1
ATOM 875 C CA . PRO A 1 111 ? 9.493 -3.307 14.782 1.00 88.25 111 PRO A CA 1
ATOM 876 C C . PRO A 1 111 ? 10.357 -2.039 14.822 1.00 88.25 111 PRO A C 1
ATOM 878 O O . PRO A 1 111 ? 9.857 -0.931 14.639 1.00 88.25 111 PRO A O 1
ATOM 881 N N . GLU A 1 112 ? 11.663 -2.191 15.026 1.00 91.06 112 GLU A N 1
ATOM 882 C CA . GLU A 1 112 ? 12.644 -1.107 15.000 1.00 91.06 112 GLU A CA 1
ATOM 883 C C . GLU A 1 112 ? 12.713 -0.459 13.613 1.00 91.06 112 GLU A C 1
ATOM 885 O O . GLU A 1 112 ? 12.688 0.765 13.492 1.00 91.06 112 GLU A O 1
ATOM 890 N N . VAL A 1 113 ? 12.745 -1.285 12.565 1.00 91.94 113 VAL A N 1
ATOM 891 C CA . VAL A 1 113 ? 12.811 -0.852 11.163 1.00 91.94 113 VAL A CA 1
ATOM 892 C C . VAL A 1 113 ? 11.487 -0.232 10.734 1.00 91.94 113 VAL A C 1
ATOM 894 O O . VAL A 1 113 ? 11.491 0.812 10.092 1.00 91.94 113 VAL A O 1
ATOM 897 N N . GLN A 1 114 ? 10.354 -0.801 11.153 1.00 92.50 114 GLN A N 1
ATOM 898 C CA . GLN A 1 114 ? 9.034 -0.196 10.952 1.00 92.50 114 GLN A CA 1
ATOM 899 C C . GLN A 1 114 ? 8.977 1.221 11.527 1.00 92.50 114 GLN A C 1
ATOM 901 O O . GLN A 1 114 ? 8.577 2.159 10.839 1.00 92.50 114 GLN A O 1
ATOM 906 N N . ASN A 1 115 ? 9.417 1.391 12.777 1.00 93.56 115 ASN A N 1
ATOM 907 C CA . ASN A 1 115 ? 9.436 2.694 13.432 1.00 93.56 115 ASN A CA 1
ATOM 908 C C . ASN A 1 115 ? 10.397 3.663 12.737 1.00 93.56 115 ASN A C 1
ATOM 910 O O . ASN A 1 115 ? 10.041 4.820 12.542 1.00 93.56 115 ASN A O 1
ATOM 914 N N . ALA A 1 116 ? 11.579 3.205 12.322 1.00 93.38 116 ALA A N 1
ATOM 915 C CA . ALA A 1 116 ? 12.537 4.032 11.594 1.00 93.38 116 ALA A CA 1
ATOM 916 C C . ALA A 1 116 ? 12.005 4.489 10.226 1.00 93.38 116 ALA A C 1
ATOM 918 O O . ALA A 1 116 ? 12.127 5.667 9.894 1.00 93.38 116 ALA A O 1
ATOM 919 N N . VAL A 1 117 ? 11.350 3.600 9.471 1.00 93.38 117 VAL A N 1
ATOM 920 C CA . VAL A 1 117 ? 10.690 3.938 8.198 1.00 93.38 117 VAL A CA 1
ATOM 921 C C . VAL A 1 117 ? 9.627 5.010 8.423 1.00 93.38 117 VAL A C 1
ATOM 923 O O . VAL A 1 117 ? 9.631 6.041 7.755 1.00 93.38 117 VAL A O 1
ATOM 926 N N . MET A 1 118 ? 8.762 4.810 9.415 1.00 92.75 118 MET A N 1
ATOM 927 C CA . MET A 1 118 ? 7.707 5.761 9.747 1.00 92.75 118 MET A CA 1
ATOM 928 C C . MET A 1 118 ? 8.247 7.115 10.210 1.00 92.75 118 MET A C 1
ATOM 930 O O . MET A 1 118 ? 7.708 8.154 9.847 1.00 92.75 118 MET A O 1
ATOM 934 N N . VAL A 1 119 ? 9.313 7.126 11.009 1.00 93.50 119 VAL A N 1
ATOM 935 C CA . VAL A 1 119 ? 9.928 8.374 11.465 1.00 93.50 119 VAL A CA 1
ATOM 936 C C . VAL A 1 119 ? 10.584 9.107 10.299 1.00 93.50 119 VAL A C 1
ATOM 938 O O . VAL A 1 119 ? 10.421 10.319 10.200 1.00 93.50 119 VAL A O 1
ATOM 941 N N . LYS A 1 120 ? 11.293 8.416 9.405 1.00 91.69 120 LYS A N 1
ATOM 942 C CA . LYS A 1 120 ? 12.057 9.062 8.329 1.00 91.69 120 LYS A CA 1
ATOM 943 C C . LYS A 1 120 ? 11.181 9.500 7.151 1.00 91.69 120 LYS A C 1
ATOM 945 O O . LYS A 1 120 ? 11.414 10.567 6.593 1.00 91.69 120 LYS A O 1
ATOM 950 N N . PHE A 1 121 ? 10.165 8.708 6.808 1.00 90.38 121 PHE A N 1
ATOM 951 C CA . PHE A 1 121 ? 9.366 8.892 5.591 1.00 90.38 121 PHE A CA 1
ATOM 952 C C . PHE A 1 121 ? 7.892 9.235 5.833 1.00 90.38 121 PHE A C 1
ATOM 954 O O . PHE A 1 121 ? 7.182 9.491 4.867 1.00 90.38 121 PHE A O 1
ATOM 961 N N . ASP A 1 122 ? 7.430 9.243 7.088 1.00 88.69 122 ASP A N 1
ATOM 962 C CA . ASP A 1 122 ? 6.042 9.564 7.466 1.00 88.69 122 ASP A CA 1
ATOM 963 C C . ASP A 1 122 ? 4.986 8.710 6.735 1.00 88.69 122 ASP A C 1
ATOM 965 O O . ASP A 1 122 ? 3.887 9.158 6.421 1.00 88.69 122 ASP A O 1
ATOM 969 N N . THR A 1 123 ? 5.330 7.451 6.444 1.00 85.06 123 THR A N 1
ATOM 970 C CA . THR A 1 123 ? 4.451 6.497 5.758 1.00 85.06 123 THR A CA 1
ATOM 971 C C . THR A 1 123 ? 4.626 5.079 6.297 1.00 85.06 123 THR A C 1
ATOM 973 O O . THR A 1 123 ? 5.689 4.700 6.797 1.00 85.06 123 THR A O 1
ATOM 976 N N . CYS A 1 124 ? 3.564 4.289 6.178 1.00 83.00 124 CYS A N 1
ATOM 977 C CA . CYS A 1 124 ? 3.554 2.838 6.354 1.00 83.00 124 CYS A CA 1
ATOM 978 C C . CYS A 1 124 ? 3.102 2.096 5.080 1.00 83.00 124 CYS A C 1
ATOM 980 O O . CYS A 1 124 ? 2.986 0.873 5.091 1.00 83.00 124 CYS A O 1
ATOM 982 N N . GLU A 1 125 ? 2.872 2.822 3.982 1.00 83.25 125 GLU A N 1
ATOM 983 C CA . GLU A 1 125 ? 2.403 2.305 2.693 1.00 83.25 125 GLU A CA 1
ATOM 984 C C . GLU A 1 125 ? 3.474 2.464 1.607 1.00 83.25 125 GLU A C 1
ATOM 986 O O . GLU A 1 125 ? 4.280 3.395 1.651 1.00 83.25 125 GLU A O 1
ATOM 991 N N . ASN A 1 126 ? 3.450 1.577 0.603 1.00 80.06 126 ASN A N 1
ATOM 992 C CA . ASN A 1 126 ? 4.343 1.610 -0.566 1.00 80.06 126 ASN A CA 1
ATOM 993 C C . ASN A 1 126 ? 5.839 1.684 -0.204 1.00 80.06 126 ASN A C 1
ATOM 995 O O . ASN A 1 126 ? 6.606 2.433 -0.804 1.00 80.06 126 ASN A O 1
ATOM 999 N N . ILE A 1 127 ? 6.254 0.903 0.797 1.00 83.56 127 ILE A N 1
ATOM 1000 C CA . ILE A 1 127 ? 7.635 0.903 1.284 1.00 83.56 127 ILE A CA 1
ATOM 1001 C C . ILE A 1 127 ? 8.554 0.243 0.259 1.00 83.56 127 ILE A C 1
ATOM 1003 O O . ILE A 1 127 ? 8.371 -0.924 -0.080 1.00 83.56 127 ILE A O 1
ATOM 1007 N N . THR A 1 128 ? 9.568 0.967 -0.203 1.00 84.12 128 THR A N 1
ATOM 1008 C CA . THR A 1 128 ? 10.570 0.448 -1.142 1.00 84.12 128 THR A CA 1
ATOM 1009 C C . THR A 1 128 ? 11.790 -0.112 -0.407 1.00 84.12 128 THR A C 1
ATOM 1011 O O . THR A 1 128 ? 12.025 0.191 0.765 1.00 84.12 128 THR A O 1
ATOM 1014 N N . VAL A 1 129 ? 12.602 -0.921 -1.094 1.00 83.94 129 VAL A N 1
ATOM 1015 C CA . VAL A 1 129 ? 13.871 -1.434 -0.544 1.00 83.94 129 VAL A CA 1
ATOM 1016 C C . VAL A 1 129 ? 14.806 -0.292 -0.130 1.00 83.94 129 VAL A C 1
ATOM 1018 O O . VAL A 1 129 ? 15.378 -0.349 0.956 1.00 83.94 129 VAL A O 1
ATOM 1021 N N . ASP A 1 130 ? 14.898 0.776 -0.924 1.00 84.50 130 ASP A N 1
ATOM 1022 C CA . ASP A 1 130 ? 15.749 1.934 -0.614 1.00 84.50 130 ASP A CA 1
ATOM 1023 C C . ASP A 1 130 ? 15.305 2.657 0.663 1.00 84.50 130 ASP A C 1
ATOM 1025 O O . ASP A 1 130 ? 16.134 3.063 1.481 1.00 84.50 130 ASP A O 1
ATOM 1029 N N . MET A 1 131 ? 13.989 2.765 0.888 1.00 89.00 131 MET A N 1
ATOM 1030 C CA . MET A 1 131 ? 13.452 3.322 2.133 1.00 89.00 131 MET A CA 1
ATOM 1031 C C . MET A 1 131 ? 13.844 2.466 3.339 1.00 89.00 131 MET A C 1
ATOM 1033 O O . MET A 1 131 ? 14.198 3.004 4.387 1.00 89.00 131 MET A O 1
ATOM 1037 N N . VAL A 1 132 ? 13.823 1.137 3.199 1.00 88.06 132 VAL A N 1
ATOM 1038 C CA . VAL A 1 132 ? 14.250 0.216 4.263 1.00 88.06 132 VAL A CA 1
ATOM 1039 C C . VAL A 1 132 ? 15.745 0.353 4.544 1.00 88.06 132 VAL A C 1
ATOM 1041 O O . VAL A 1 132 ? 16.123 0.430 5.711 1.00 88.06 132 VAL A O 1
ATOM 1044 N N . ILE A 1 133 ? 16.588 0.439 3.510 1.00 88.56 133 ILE A N 1
ATOM 1045 C CA . ILE A 1 133 ? 18.037 0.651 3.662 1.00 88.56 133 ILE A CA 1
ATOM 1046 C C . ILE A 1 133 ? 18.293 1.957 4.421 1.00 88.56 133 ILE A C 1
ATOM 1048 O O . ILE A 1 133 ? 18.963 1.955 5.452 1.00 88.56 133 ILE A O 1
ATOM 1052 N N . SER A 1 134 ? 17.661 3.050 3.994 1.00 88.38 134 SER A N 1
ATOM 1053 C CA . SER A 1 134 ? 17.851 4.354 4.630 1.00 88.38 134 SER A CA 1
ATOM 1054 C C . SER A 1 134 ? 17.292 4.429 6.059 1.00 88.38 134 SER A C 1
ATOM 1056 O O . SER A 1 134 ? 17.798 5.180 6.899 1.00 88.38 134 SER A O 1
ATOM 1058 N N . ALA A 1 135 ? 16.245 3.660 6.367 1.00 91.31 135 ALA A N 1
ATOM 1059 C CA . ALA A 1 135 ? 15.742 3.501 7.729 1.00 91.31 135 ALA A CA 1
ATOM 1060 C C . ALA A 1 135 ? 16.684 2.648 8.596 1.00 91.31 135 ALA A C 1
ATOM 1062 O O . ALA A 1 135 ? 16.839 2.912 9.785 1.00 91.31 135 ALA A O 1
ATOM 1063 N N . GLN A 1 136 ? 17.343 1.646 8.015 1.00 91.38 136 GLN A N 1
ATOM 1064 C CA . GLN A 1 136 ? 18.323 0.820 8.714 1.00 91.38 136 GLN A CA 1
ATOM 1065 C C . GLN A 1 136 ? 19.592 1.613 9.062 1.00 91.38 136 GLN A C 1
ATOM 1067 O O . GLN A 1 136 ? 20.120 1.440 10.160 1.00 91.38 136 GLN A O 1
ATOM 1072 N N . GLU A 1 137 ? 20.038 2.512 8.181 1.00 91.19 137 GLU A N 1
ATOM 1073 C CA . GLU A 1 137 ? 21.125 3.469 8.450 1.00 91.19 137 GLU A CA 1
ATOM 1074 C C . GLU A 1 137 ? 20.801 4.358 9.659 1.00 91.19 137 GLU A C 1
ATOM 1076 O O . GLU A 1 137 ? 21.644 4.538 10.540 1.00 91.19 137 GLU A O 1
ATOM 1081 N N . LEU A 1 138 ? 19.545 4.822 9.772 1.00 89.81 138 LEU A N 1
ATOM 1082 C CA . LEU A 1 138 ? 19.087 5.617 10.918 1.00 89.81 138 LEU A CA 1
ATOM 1083 C C . LEU A 1 138 ? 19.269 4.874 12.251 1.00 89.81 138 LEU A C 1
ATOM 1085 O O . LEU A 1 138 ? 19.623 5.478 13.261 1.00 89.81 138 LEU A O 1
ATOM 1089 N N . LEU A 1 139 ? 19.053 3.557 12.246 1.00 89.00 139 LEU A N 1
ATOM 1090 C CA . LEU A 1 139 ? 19.193 2.701 13.426 1.00 89.00 139 LEU A CA 1
ATOM 1091 C C . LEU A 1 139 ? 20.650 2.389 13.797 1.00 89.00 139 LEU A C 1
ATOM 1093 O O . LEU A 1 139 ? 20.896 1.889 14.895 1.00 89.00 139 LEU A O 1
ATOM 1097 N N . GLN A 1 140 ? 21.604 2.632 12.898 1.00 87.06 140 GLN A N 1
ATOM 1098 C CA . GLN A 1 140 ? 23.015 2.301 13.100 1.00 87.06 140 GLN A CA 1
ATOM 1099 C C . GLN A 1 140 ? 23.856 3.551 13.355 1.00 87.06 140 GLN A C 1
ATOM 1101 O O . GLN A 1 140 ? 24.505 3.650 14.396 1.00 87.06 140 GLN A O 1
ATOM 1106 N N . GLU A 1 141 ? 23.832 4.503 12.424 1.00 82.44 141 GLU A N 1
ATOM 1107 C CA . GLU A 1 141 ? 24.750 5.647 12.403 1.00 82.44 141 GLU A CA 1
ATOM 1108 C C . GLU A 1 141 ? 24.116 6.905 13.012 1.00 82.44 141 GLU A C 1
ATOM 1110 O O . GLU A 1 141 ? 24.766 7.629 13.767 1.00 82.44 141 GLU A O 1
ATOM 1115 N N . ASP A 1 142 ? 22.815 7.108 12.789 1.00 85.62 142 ASP A N 1
ATOM 1116 C CA . ASP A 1 142 ? 22.107 8.342 13.157 1.00 85.62 142 ASP A CA 1
ATOM 1117 C C . ASP A 1 142 ? 21.226 8.207 14.412 1.00 85.62 142 ASP A C 1
ATOM 1119 O O . ASP A 1 142 ? 20.341 9.028 14.659 1.00 85.62 142 ASP A O 1
ATOM 1123 N N . MET A 1 143 ? 21.477 7.221 15.276 1.00 82.12 143 MET A N 1
ATOM 1124 C CA . MET A 1 143 ? 20.694 7.033 16.511 1.00 82.12 143 MET A CA 1
ATOM 1125 C C . MET A 1 143 ? 20.771 8.221 17.484 1.00 82.12 143 MET A C 1
ATOM 1127 O O . MET A 1 143 ? 19.879 8.406 18.309 1.00 82.12 143 MET A O 1
ATOM 1131 N N . ALA A 1 144 ? 21.828 9.033 17.392 1.00 85.81 144 ALA A N 1
ATOM 1132 C CA . ALA A 1 144 ? 21.998 10.246 18.194 1.00 85.81 144 ALA A CA 1
ATOM 1133 C C . ALA A 1 144 ? 21.218 11.459 17.649 1.00 85.81 144 ALA A C 1
ATOM 1135 O O . ALA A 1 144 ? 21.211 12.521 18.275 1.00 85.81 144 ALA A O 1
ATOM 1136 N N . THR A 1 145 ? 20.598 11.331 16.474 1.00 90.56 145 THR A N 1
ATOM 1137 C CA . THR A 1 145 ? 19.767 12.385 15.890 1.00 90.56 145 THR A CA 1
ATOM 1138 C C . THR A 1 145 ? 18.397 12.438 16.561 1.00 90.56 145 THR A C 1
ATOM 1140 O O . THR A 1 145 ? 17.983 11.525 17.277 1.00 90.56 145 THR A O 1
ATOM 1143 N N . PHE A 1 146 ? 17.662 13.521 16.310 1.00 90.69 146 PHE A N 1
ATOM 1144 C CA . PHE A 1 146 ? 16.283 13.662 16.773 1.00 90.69 146 PHE A CA 1
ATOM 1145 C C . PHE A 1 146 ? 15.404 12.489 16.336 1.00 90.69 146 PHE A C 1
ATOM 1147 O O . PHE A 1 146 ? 14.713 11.900 17.161 1.00 90.69 146 PHE A O 1
ATOM 1154 N N . ASP A 1 147 ? 15.489 12.108 15.061 1.00 90.38 147 ASP A N 1
ATOM 1155 C CA . ASP A 1 147 ? 14.720 11.000 14.500 1.00 90.38 147 ASP A CA 1
ATOM 1156 C C . ASP A 1 147 ? 15.113 9.665 15.154 1.00 90.38 147 ASP A C 1
ATOM 1158 O O . ASP A 1 147 ? 14.235 8.896 15.551 1.00 90.38 147 ASP A O 1
ATOM 1162 N N . GLY A 1 148 ? 16.409 9.432 15.394 1.00 91.94 148 GLY A N 1
ATOM 1163 C CA . GLY A 1 148 ? 16.888 8.280 16.167 1.00 91.94 148 GLY A CA 1
ATOM 1164 C C . GLY A 1 148 ? 16.308 8.236 17.587 1.00 91.94 148 GLY A C 1
ATOM 1165 O O . GLY A 1 148 ? 15.819 7.199 18.043 1.00 91.94 148 GLY A O 1
ATOM 1166 N N . HIS A 1 149 ? 16.249 9.383 18.266 1.00 94.06 149 HIS A N 1
ATOM 1167 C CA . HIS A 1 149 ? 15.637 9.500 19.589 1.00 94.06 149 HIS A CA 1
ATOM 1168 C C . HIS A 1 149 ? 14.109 9.323 19.591 1.00 94.06 149 HIS A C 1
ATOM 1170 O O . HIS A 1 149 ? 13.566 8.836 20.588 1.00 94.06 149 HIS A O 1
ATOM 1176 N N . ILE A 1 150 ? 13.403 9.660 18.505 1.00 93.38 150 ILE A N 1
ATOM 1177 C CA . ILE A 1 150 ? 11.971 9.344 18.352 1.00 93.38 150 ILE A CA 1
ATOM 1178 C C . ILE A 1 150 ? 11.777 7.829 18.233 1.00 93.38 150 ILE A C 1
ATOM 1180 O O . ILE A 1 150 ? 10.914 7.268 18.914 1.00 93.38 150 ILE A O 1
ATOM 1184 N N . VAL A 1 151 ? 12.594 7.157 17.416 1.00 93.81 151 VAL A N 1
ATOM 1185 C CA . VAL A 1 151 ? 12.548 5.694 17.270 1.00 93.81 151 VAL A CA 1
ATOM 1186 C C . VAL A 1 151 ? 12.840 5.008 18.606 1.00 93.81 151 VAL A C 1
ATOM 1188 O O . VAL A 1 151 ? 12.104 4.109 19.018 1.00 93.81 151 VAL A O 1
ATOM 1191 N N . GLU A 1 152 ? 13.854 5.470 19.341 1.00 93.50 152 GLU A N 1
ATOM 1192 C CA . GLU A 1 152 ? 14.174 4.949 20.672 1.00 93.50 152 GLU A CA 1
ATOM 1193 C C . GLU A 1 152 ? 13.008 5.140 21.657 1.00 93.50 152 GLU A C 1
ATOM 1195 O O . GLU A 1 152 ? 12.638 4.204 22.373 1.00 93.50 152 GLU A O 1
ATOM 1200 N N . ALA A 1 153 ? 12.371 6.315 21.668 1.00 93.31 153 ALA A N 1
ATOM 1201 C CA . ALA A 1 153 ? 11.222 6.584 22.528 1.00 93.31 153 ALA A CA 1
ATOM 1202 C C . ALA A 1 153 ? 10.029 5.661 22.222 1.00 93.31 153 ALA A C 1
ATOM 1204 O O . ALA A 1 153 ? 9.414 5.140 23.158 1.00 93.31 153 ALA A O 1
ATOM 1205 N N . LEU A 1 154 ? 9.744 5.401 20.940 1.00 92.44 154 LEU A N 1
ATOM 1206 C CA . LEU A 1 154 ? 8.730 4.432 20.506 1.00 92.44 154 LEU A CA 1
ATOM 1207 C C . LEU A 1 154 ? 9.049 3.021 21.007 1.00 92.44 154 LEU A C 1
ATOM 1209 O O . LEU A 1 154 ? 8.185 2.362 21.584 1.00 92.44 154 LEU A O 1
ATOM 1213 N N . MET A 1 155 ? 10.300 2.573 20.873 1.00 92.56 155 MET A N 1
ATOM 1214 C CA . MET A 1 155 ? 10.726 1.255 21.359 1.00 92.56 155 MET A CA 1
ATOM 1215 C C . MET A 1 155 ? 10.611 1.121 22.884 1.00 92.56 155 MET A C 1
ATOM 1217 O O . MET A 1 155 ? 10.298 0.044 23.392 1.00 92.56 155 MET A O 1
ATOM 1221 N N . LYS A 1 156 ? 10.802 2.216 23.633 1.00 91.81 156 LYS A N 1
ATOM 1222 C CA . LYS A 1 156 ? 10.594 2.272 25.094 1.00 91.81 156 LYS A CA 1
ATOM 1223 C C . LYS A 1 156 ? 9.129 2.462 25.504 1.00 91.81 156 LYS A C 1
ATOM 1225 O O . LYS A 1 156 ? 8.845 2.538 26.701 1.00 91.81 156 LYS A O 1
ATOM 1230 N N . MET A 1 157 ? 8.204 2.548 24.550 1.00 90.06 157 MET A N 1
ATOM 1231 C CA . MET A 1 157 ? 6.765 2.678 24.781 1.00 90.06 157 MET A CA 1
ATOM 1232 C C . MET A 1 157 ? 6.001 1.562 24.065 1.00 90.06 157 MET A C 1
ATOM 1234 O O . MET A 1 157 ? 5.362 1.811 23.038 1.00 90.06 157 MET A O 1
ATOM 1238 N N . PRO A 1 158 ? 6.006 0.328 24.604 1.00 86.44 158 PRO A N 1
ATOM 1239 C CA . PRO A 1 158 ? 5.332 -0.799 23.966 1.00 86.44 158 PRO A CA 1
ATOM 1240 C C . PRO A 1 158 ? 3.834 -0.546 23.764 1.00 86.44 158 PRO A C 1
ATOM 1242 O O . PRO A 1 158 ? 3.267 -1.034 22.791 1.00 86.44 158 PRO A O 1
ATOM 1245 N N . GLU A 1 159 ? 3.183 0.263 24.608 1.00 86.38 159 GLU A N 1
ATOM 1246 C CA . GLU A 1 159 ? 1.753 0.548 24.443 1.00 86.38 159 GLU A CA 1
ATOM 1247 C C . GLU A 1 159 ? 1.449 1.441 23.237 1.00 86.38 159 GLU A C 1
ATOM 1249 O O . GLU A 1 159 ? 0.323 1.427 22.753 1.00 86.38 159 GLU A O 1
ATOM 1254 N N . VAL A 1 160 ? 2.418 2.243 22.781 1.00 86.38 160 VAL A N 1
ATOM 1255 C CA . VAL A 1 160 ? 2.307 3.042 21.550 1.00 86.38 160 VAL A CA 1
ATOM 1256 C C . VAL A 1 160 ? 2.844 2.242 20.367 1.00 86.38 160 VAL A C 1
ATOM 1258 O O . VAL A 1 160 ? 2.228 2.238 19.309 1.00 86.38 160 VAL A O 1
ATOM 1261 N N . ASN A 1 161 ? 3.929 1.492 20.559 1.00 87.81 161 ASN A N 1
ATOM 1262 C CA . ASN A 1 161 ? 4.566 0.700 19.507 1.00 87.81 161 ASN A CA 1
ATOM 1263 C C . ASN A 1 161 ? 3.682 -0.448 18.975 1.00 87.81 161 ASN A C 1
ATOM 1265 O O . ASN A 1 161 ? 3.773 -0.822 17.807 1.00 87.81 161 ASN A O 1
ATOM 1269 N N . THR A 1 162 ? 2.798 -0.981 19.822 1.00 87.12 162 THR A N 1
ATOM 1270 C CA . THR A 1 162 ? 1.808 -2.010 19.452 1.00 87.12 162 THR A CA 1
ATOM 1271 C C . THR A 1 162 ? 0.526 -1.441 18.835 1.00 87.12 162 THR A C 1
ATOM 1273 O O . THR A 1 162 ? -0.347 -2.209 18.435 1.00 87.12 162 THR A O 1
ATOM 1276 N N . MET A 1 163 ? 0.381 -0.112 18.749 1.00 86.75 163 MET A N 1
ATOM 1277 C CA . MET A 1 163 ? -0.751 0.502 18.052 1.00 86.75 163 MET A CA 1
ATOM 1278 C C . MET A 1 163 ? -0.634 0.316 16.534 1.00 86.75 163 MET A C 1
ATOM 1280 O O . MET A 1 163 ? 0.454 0.098 15.999 1.00 86.75 163 MET A O 1
ATOM 1284 N N . TYR A 1 164 ? -1.765 0.477 15.844 1.00 82.19 164 TYR A N 1
ATOM 1285 C CA . TYR A 1 164 ? -1.818 0.511 14.383 1.00 82.19 164 TYR A CA 1
ATOM 1286 C C . TYR A 1 164 ? -0.821 1.536 13.798 1.00 82.19 164 TYR A C 1
ATOM 1288 O O . TYR A 1 164 ? -0.662 2.613 14.393 1.00 82.19 164 TYR A O 1
ATOM 129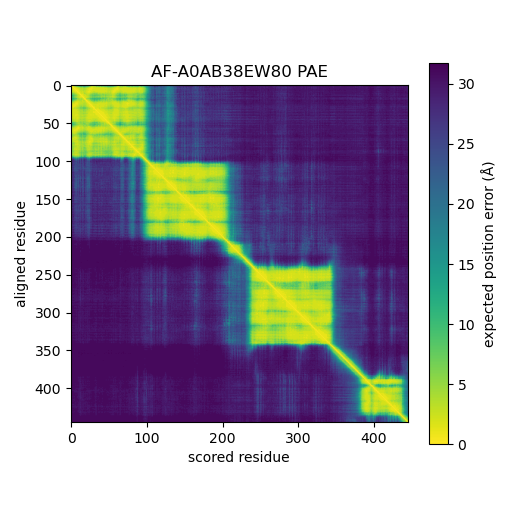6 N N . PRO A 1 165 ? -0.148 1.231 12.670 1.00 85.06 165 PRO A N 1
ATOM 1297 C CA . PRO A 1 165 ? 0.865 2.099 12.062 1.00 85.06 165 PRO A CA 1
ATOM 1298 C C . PRO A 1 165 ? 0.396 3.544 11.846 1.00 85.06 165 PRO A C 1
ATOM 1300 O O . PRO A 1 165 ? 1.082 4.489 12.205 1.00 85.06 165 PRO A O 1
ATOM 1303 N N . GLU A 1 166 ? -0.834 3.751 11.413 1.00 84.81 166 GLU A N 1
ATOM 1304 C CA . GLU A 1 166 ? -1.426 5.070 11.185 1.00 84.81 166 GLU A CA 1
ATOM 1305 C C . GLU A 1 166 ? -1.527 5.864 12.499 1.00 84.81 166 GLU A C 1
ATOM 1307 O O . GLU A 1 166 ? -1.244 7.060 12.573 1.00 84.81 166 GLU A O 1
ATOM 1312 N N . LEU A 1 167 ? -1.860 5.186 13.603 1.00 84.38 167 LEU A N 1
ATOM 1313 C CA . LEU A 1 167 ? -1.908 5.806 14.928 1.00 84.38 167 LEU A CA 1
ATOM 1314 C C . LEU A 1 167 ? -0.509 6.147 15.445 1.00 84.38 167 LEU A C 1
ATOM 1316 O O . LEU A 1 167 ? -0.355 7.148 16.149 1.00 84.38 167 LEU A O 1
ATOM 1320 N N . LYS A 1 168 ? 0.487 5.327 15.106 1.00 88.88 168 LYS A N 1
ATOM 1321 C CA . LYS A 1 168 ? 1.893 5.601 15.399 1.00 88.88 168 LYS A CA 1
ATOM 1322 C C . LYS A 1 168 ? 2.394 6.810 14.595 1.00 88.88 168 LYS A C 1
ATOM 1324 O O . LYS A 1 168 ? 3.053 7.655 15.194 1.00 88.88 168 LYS A O 1
ATOM 1329 N N . LEU A 1 169 ? 2.003 6.971 13.323 1.00 90.06 169 LEU A N 1
ATOM 1330 C CA . LEU A 1 169 ? 2.310 8.166 12.514 1.00 90.06 169 LEU A CA 1
ATOM 1331 C C . LEU A 1 169 ? 1.759 9.438 13.165 1.00 90.06 169 LEU A C 1
ATOM 1333 O O . LEU A 1 169 ? 2.494 10.402 13.353 1.00 90.06 169 LEU A O 1
ATOM 1337 N N . HIS A 1 170 ? 0.510 9.425 13.640 1.00 88.19 170 HIS A N 1
ATOM 1338 C CA . HIS A 1 170 ? -0.043 10.570 14.375 1.00 88.19 170 HIS A CA 1
ATOM 1339 C C . HIS A 1 170 ? 0.751 10.923 15.641 1.00 88.19 170 HIS A C 1
ATOM 1341 O O . HIS A 1 170 ? 0.902 12.100 15.974 1.00 88.19 170 HIS A O 1
ATOM 1347 N N . ALA A 1 171 ? 1.245 9.915 16.362 1.00 89.62 17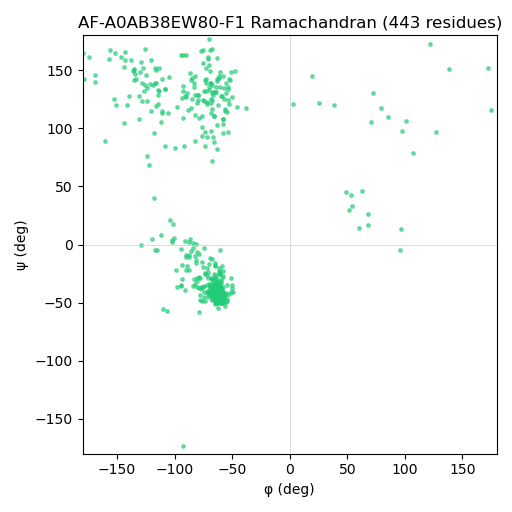1 ALA A N 1
ATOM 1348 C CA . ALA A 1 171 ? 2.065 10.127 17.548 1.00 89.62 171 ALA A CA 1
ATOM 1349 C C . ALA A 1 171 ? 3.446 10.702 17.185 1.00 89.62 171 ALA A C 1
ATOM 1351 O O . ALA A 1 171 ? 3.920 11.621 17.853 1.00 89.62 171 ALA A O 1
ATOM 1352 N N . ILE A 1 172 ? 4.066 10.200 16.112 1.00 91.75 172 ILE A N 1
ATOM 1353 C CA . ILE A 1 172 ? 5.329 10.715 15.566 1.00 91.75 172 ILE A CA 1
ATOM 1354 C C . ILE A 1 172 ? 5.155 12.168 15.117 1.00 91.75 172 ILE A C 1
ATOM 1356 O O . ILE A 1 172 ? 5.917 13.028 15.551 1.00 91.75 172 ILE A O 1
ATOM 1360 N N . GLY A 1 173 ? 4.123 12.470 14.325 1.00 90.06 173 GLY A N 1
ATOM 1361 C CA . GLY A 1 173 ? 3.820 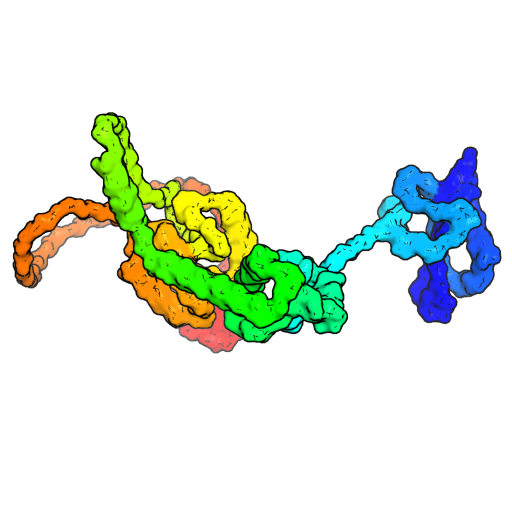13.825 13.865 1.00 90.06 173 GLY A CA 1
ATOM 1362 C C . GLY A 1 173 ? 3.575 14.799 15.023 1.00 90.06 173 GLY A C 1
ATOM 1363 O O . GLY A 1 173 ? 4.087 15.919 15.014 1.00 90.06 173 GLY A O 1
ATOM 1364 N N . TRP A 1 174 ? 2.874 14.359 16.077 1.00 90.75 174 TRP A N 1
ATOM 1365 C CA . TRP A 1 174 ? 2.712 15.147 17.303 1.00 90.75 174 TRP A CA 1
ATOM 1366 C C . TRP A 1 174 ? 4.057 15.483 17.950 1.00 90.75 174 TRP A C 1
ATOM 1368 O O . TRP A 1 174 ? 4.323 16.645 18.260 1.00 90.75 174 TRP A O 1
ATOM 1378 N N . VAL A 1 175 ? 4.907 14.475 18.149 1.00 92.38 175 VAL A N 1
ATOM 1379 C CA . VAL A 1 175 ? 6.232 14.642 18.755 1.00 92.38 175 VAL A CA 1
ATOM 1380 C C . VAL A 1 175 ? 7.106 15.561 17.905 1.00 92.38 175 VAL A C 1
ATOM 1382 O O . VAL A 1 175 ? 7.688 16.493 18.451 1.00 92.38 175 VAL A O 1
ATOM 1385 N N . LYS A 1 176 ? 7.152 15.369 16.582 1.00 90.88 176 LYS A N 1
ATOM 1386 C CA . LYS A 1 176 ? 7.926 16.225 15.669 1.00 90.88 176 LYS A CA 1
ATOM 1387 C C . LYS A 1 176 ? 7.486 17.690 15.716 1.00 90.88 176 LYS A C 1
ATOM 1389 O O . LYS A 1 176 ? 8.313 18.578 15.549 1.00 90.88 176 LYS A O 1
ATOM 1394 N N . HIS A 1 177 ? 6.204 17.951 15.971 1.00 89.38 177 HIS A N 1
ATOM 1395 C CA . HIS A 1 177 ? 5.679 19.310 16.107 1.00 89.38 177 HIS A CA 1
ATOM 1396 C C . HIS A 1 177 ? 5.904 19.910 17.508 1.00 89.38 177 HIS A C 1
ATOM 1398 O O . HIS A 1 177 ? 6.021 21.129 17.652 1.00 89.38 177 HIS A O 1
ATOM 1404 N N . LYS A 1 178 ? 5.860 19.104 18.575 1.00 89.31 178 LYS A N 1
ATOM 1405 C CA . LYS A 1 178 ? 5.900 19.596 19.966 1.00 89.31 178 LYS A CA 1
ATOM 1406 C C . LYS A 1 178 ? 7.292 19.613 20.573 1.00 89.31 178 LYS A C 1
ATOM 1408 O O . LYS A 1 178 ? 7.587 20.504 21.368 1.00 89.31 178 LYS A O 1
ATOM 1413 N N . CYS A 1 179 ? 8.129 18.650 20.221 1.00 89.25 179 CYS A N 1
ATOM 1414 C CA . CYS A 1 179 ? 9.498 18.579 20.691 1.00 89.25 179 CYS A CA 1
ATOM 1415 C C . CYS A 1 179 ? 10.402 19.437 19.806 1.00 89.25 179 CYS A C 1
ATOM 1417 O O . CYS A 1 179 ? 10.242 19.501 18.590 1.00 89.25 179 CYS A O 1
ATOM 1419 N N . ILE A 1 180 ? 11.387 20.082 20.426 1.00 86.25 180 ILE A N 1
ATOM 1420 C CA . ILE A 1 180 ? 12.456 20.743 19.680 1.00 86.25 180 ILE A CA 1
ATOM 1421 C C . ILE A 1 180 ? 13.349 19.683 19.010 1.00 86.25 180 ILE A C 1
ATOM 1423 O O . ILE A 1 180 ? 13.562 18.629 19.609 1.00 86.25 180 ILE A O 1
ATOM 1427 N N . PRO A 1 181 ? 13.966 19.965 17.848 1.00 83.25 181 PRO A N 1
ATOM 1428 C CA . PRO A 1 181 ? 14.866 19.022 17.169 1.00 83.25 181 PRO A CA 1
ATOM 1429 C C . PRO A 1 181 ? 16.114 18.587 17.966 1.00 83.25 181 PRO A C 1
ATOM 1431 O O . PRO A 1 181 ? 16.886 17.766 17.495 1.00 83.25 181 PRO A O 1
ATOM 1434 N N . GLY A 1 182 ? 16.365 19.145 19.155 1.00 84.50 182 GLY A N 1
ATOM 1435 C CA . GLY A 1 182 ? 17.426 18.699 20.071 1.00 84.50 182 GLY A CA 1
ATOM 1436 C C . GLY A 1 182 ? 16.930 17.852 21.248 1.00 84.50 182 GLY A C 1
ATOM 1437 O O . GLY A 1 182 ? 17.728 17.509 22.122 1.00 84.50 182 GLY A O 1
ATOM 1438 N N . ALA A 1 183 ? 15.627 17.565 21.321 1.00 89.50 183 ALA A N 1
ATOM 1439 C CA . ALA A 1 183 ? 15.040 16.821 22.426 1.00 89.50 183 ALA A CA 1
ATOM 1440 C C . ALA A 1 183 ? 15.500 15.360 22.396 1.00 89.50 183 ALA A C 1
ATOM 1442 O O . ALA A 1 183 ? 15.565 14.721 21.345 1.00 89.50 183 ALA A O 1
ATOM 1443 N N . LYS A 1 184 ? 15.807 14.823 23.576 1.00 92.69 184 LYS A N 1
ATOM 1444 C CA . LYS A 1 184 ? 16.244 13.431 23.731 1.00 92.69 184 LYS A CA 1
ATOM 1445 C C . LYS A 1 184 ? 15.054 12.509 23.955 1.00 92.69 184 LYS A C 1
ATOM 1447 O O . LYS A 1 184 ? 13.984 12.945 24.385 1.00 92.69 184 LYS A O 1
ATOM 1452 N N . TRP A 1 185 ? 15.271 11.210 23.757 1.00 92.44 185 TRP A N 1
ATOM 1453 C CA . TRP A 1 185 ? 14.219 10.200 23.888 1.00 92.44 185 TRP A CA 1
ATOM 1454 C C . TRP A 1 185 ? 13.399 10.283 25.197 1.00 92.44 185 TRP A C 1
ATOM 1456 O O . TRP A 1 185 ? 12.196 10.054 25.111 1.00 92.44 185 TRP A O 1
ATOM 1466 N N . PRO A 1 186 ? 13.926 10.661 26.390 1.00 92.94 186 PRO A N 1
ATOM 1467 C CA . PRO A 1 186 ? 13.099 10.757 27.600 1.00 92.94 186 PRO A CA 1
ATOM 1468 C C . PRO A 1 186 ? 12.087 11.911 27.560 1.00 92.94 186 PRO A C 1
ATOM 1470 O O . PRO A 1 186 ? 10.970 11.774 28.064 1.00 92.94 186 PRO A O 1
ATOM 1473 N N 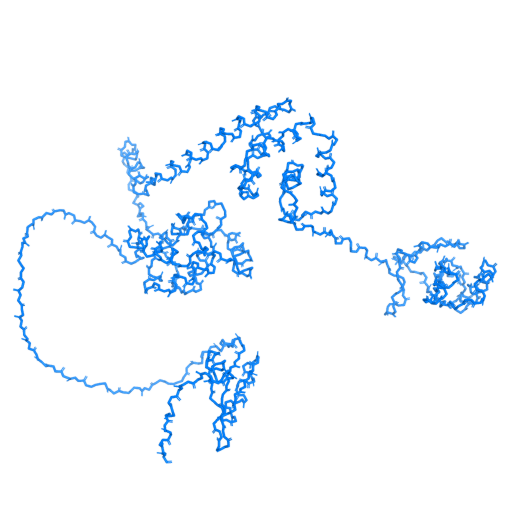. GLU A 1 187 ? 12.467 13.042 26.961 1.00 91.50 187 GLU A N 1
ATOM 1474 C CA . GLU A 1 187 ? 11.599 14.213 26.783 1.00 91.50 187 GLU A CA 1
ATOM 1475 C C . GLU A 1 187 ? 10.522 13.912 25.742 1.00 91.50 187 GLU A C 1
ATOM 1477 O O . GLU A 1 187 ? 9.335 14.126 25.988 1.00 91.50 187 GLU A O 1
ATOM 1482 N N . ILE A 1 188 ? 10.929 13.300 24.627 1.00 92.50 188 ILE A N 1
ATOM 1483 C CA . ILE A 1 188 ? 10.018 12.804 23.593 1.00 92.50 188 ILE A CA 1
ATOM 1484 C C . ILE A 1 188 ? 9.022 11.804 24.190 1.00 92.50 188 ILE A C 1
ATOM 1486 O O . ILE A 1 188 ? 7.816 11.911 23.977 1.00 92.50 188 ILE A O 1
ATOM 1490 N N . GLN A 1 189 ? 9.500 10.861 25.003 1.00 92.69 189 GLN A N 1
ATOM 1491 C CA . GLN A 1 189 ? 8.660 9.879 25.679 1.00 92.69 189 GLN A CA 1
ATOM 1492 C C . GLN A 1 189 ? 7.647 10.548 26.622 1.00 92.69 189 GLN A C 1
ATOM 1494 O O . GLN A 1 189 ? 6.511 10.088 26.750 1.00 92.69 189 GLN A O 1
ATOM 1499 N N . ALA A 1 190 ? 8.030 11.632 27.305 1.00 92.38 190 ALA A N 1
ATOM 1500 C CA . ALA A 1 190 ? 7.113 12.402 28.142 1.00 92.38 190 ALA A CA 1
ATOM 1501 C C . ALA A 1 190 ? 5.992 13.044 27.315 1.00 92.38 190 ALA A C 1
ATOM 1503 O O . ALA A 1 190 ? 4.820 12.854 27.651 1.00 92.38 190 ALA A O 1
ATOM 1504 N N . GLU A 1 191 ? 6.328 13.699 26.204 1.00 91.50 191 GLU A N 1
ATOM 1505 C CA . GLU A 1 191 ? 5.345 14.275 25.278 1.00 91.50 191 GLU A CA 1
ATOM 1506 C C . GLU A 1 191 ? 4.437 13.213 24.654 1.00 91.50 191 GLU A C 1
ATOM 1508 O O . GLU A 1 191 ? 3.224 13.394 24.547 1.00 91.50 191 GLU A O 1
ATOM 1513 N N . MET A 1 192 ? 4.983 12.045 24.330 1.00 91.25 192 MET A N 1
ATOM 1514 C CA . MET A 1 192 ? 4.213 10.940 23.769 1.00 91.25 192 MET A CA 1
ATOM 1515 C C . MET A 1 192 ? 3.220 10.349 24.787 1.00 91.25 192 MET A C 1
ATOM 1517 O O . MET A 1 192 ? 2.099 9.975 24.429 1.00 91.25 192 MET A O 1
ATOM 1521 N N . ARG A 1 193 ? 3.556 10.347 26.090 1.00 91.25 193 ARG A N 1
ATOM 1522 C CA . ARG A 1 193 ? 2.586 10.044 27.162 1.00 91.25 193 ARG A CA 1
ATOM 1523 C C . ARG A 1 193 ? 1.502 11.115 27.285 1.00 91.25 193 ARG A C 1
ATOM 1525 O O . ARG A 1 193 ? 0.356 10.762 27.567 1.00 91.25 193 ARG A O 1
ATOM 1532 N N . ILE A 1 194 ? 1.839 12.394 27.102 1.00 91.12 194 ILE A N 1
ATOM 1533 C CA . ILE A 1 194 ? 0.860 13.494 27.108 1.00 91.12 194 ILE A CA 1
ATOM 1534 C C . ILE A 1 194 ? -0.109 13.329 25.938 1.00 91.12 194 ILE A C 1
ATOM 1536 O O . ILE A 1 194 ? -1.319 13.346 26.156 1.00 91.12 194 ILE A O 1
ATOM 1540 N N . TRP A 1 195 ? 0.403 13.075 24.731 1.00 91.75 195 TRP A N 1
ATOM 1541 C CA . TRP A 1 195 ? -0.404 12.768 23.550 1.00 91.75 195 TRP A CA 1
ATOM 1542 C C . TRP A 1 195 ? -1.360 11.599 23.800 1.00 91.75 195 TRP A C 1
ATOM 1544 O O . TRP A 1 195 ? -2.563 11.721 23.566 1.00 91.75 195 TRP A O 1
ATOM 1554 N N . LYS A 1 196 ? -0.857 10.493 24.364 1.00 88.56 196 LYS A N 1
ATOM 1555 C CA . LYS A 1 196 ? -1.682 9.325 24.700 1.00 88.56 196 LYS A CA 1
ATOM 1556 C C . LYS A 1 196 ? -2.791 9.679 25.694 1.00 88.56 196 LYS A C 1
ATOM 1558 O O . LYS A 1 196 ? -3.948 9.352 25.446 1.00 88.56 196 LYS A O 1
ATOM 1563 N N . LYS A 1 197 ? -2.467 10.378 26.790 1.00 89.06 197 LYS A N 1
ATOM 1564 C CA . LYS A 1 197 ? -3.459 10.821 27.787 1.00 89.06 197 LYS A CA 1
ATOM 1565 C C . LYS A 1 197 ? -4.495 11.761 27.188 1.00 89.06 197 LYS A C 1
ATOM 1567 O O . LYS A 1 197 ? -5.668 11.636 27.518 1.00 89.06 197 LYS A O 1
ATOM 1572 N N . ARG A 1 198 ? -4.075 12.681 26.319 1.00 86.12 198 ARG A N 1
ATOM 1573 C CA . ARG A 1 198 ? -4.973 13.590 25.608 1.00 86.12 198 ARG A CA 1
ATOM 1574 C C . ARG A 1 198 ? -5.932 12.807 24.724 1.00 86.12 198 ARG A C 1
ATOM 1576 O O . ARG A 1 198 ? -7.127 13.004 24.849 1.00 86.12 198 ARG A O 1
ATOM 1583 N N . ARG A 1 199 ? -5.435 11.865 23.924 1.00 82.44 199 ARG A N 1
ATOM 1584 C CA . ARG A 1 199 ? -6.275 11.003 23.086 1.00 82.44 199 ARG A CA 1
ATOM 1585 C C . ARG A 1 199 ? -7.227 10.138 23.915 1.00 82.44 199 ARG A C 1
ATOM 1587 O O . ARG A 1 199 ? -8.375 9.950 23.539 1.00 82.44 199 ARG A O 1
ATOM 1594 N N . GLU A 1 200 ? -6.772 9.569 25.028 1.00 81.12 200 GLU A N 1
ATOM 1595 C CA . GLU A 1 200 ? -7.633 8.798 25.934 1.00 81.12 200 GLU A CA 1
ATOM 1596 C C . GLU A 1 200 ? -8.669 9.685 26.636 1.00 81.12 200 GLU A C 1
ATOM 1598 O O . GLU A 1 200 ? -9.788 9.239 26.868 1.00 81.12 200 GLU A O 1
ATOM 1603 N N . GLY A 1 201 ? -8.308 10.928 26.957 1.00 72.88 201 GLY A N 1
ATOM 1604 C CA . GLY A 1 201 ? -9.208 11.963 27.458 1.00 72.88 201 GLY A CA 1
ATOM 1605 C C . GLY A 1 201 ? -10.249 12.344 26.415 1.00 72.88 201 GLY A C 1
ATOM 1606 O O . GLY A 1 201 ? -11.431 12.257 26.707 1.00 72.88 201 GLY A O 1
ATOM 1607 N N . GLU A 1 202 ? -9.827 12.618 25.182 1.00 68.56 202 GLU A N 1
ATOM 1608 C CA . GLU A 1 202 ? -10.694 12.865 24.031 1.00 68.56 202 GLU A CA 1
ATOM 1609 C C . GLU A 1 202 ? -11.587 11.654 23.760 1.00 68.56 202 GLU A C 1
ATOM 1611 O O . GLU A 1 202 ? -12.764 11.849 23.519 1.00 68.56 202 GLU A O 1
ATOM 1616 N N . ARG A 1 203 ? -11.115 10.405 23.901 1.00 59.25 203 ARG A N 1
ATOM 1617 C CA . ARG A 1 203 ? -11.954 9.186 23.835 1.00 59.25 203 ARG A CA 1
ATOM 1618 C C . ARG A 1 203 ? -12.933 9.047 25.001 1.00 59.25 203 ARG A C 1
ATOM 1620 O O . ARG A 1 203 ? -13.981 8.442 24.834 1.00 59.25 203 ARG A O 1
ATOM 1627 N N . LYS A 1 204 ? -12.607 9.560 26.188 1.00 55.16 204 LYS A N 1
ATOM 1628 C CA . LYS A 1 204 ? -13.502 9.557 27.360 1.00 55.16 204 LYS A CA 1
ATOM 1629 C C . LYS A 1 204 ? -14.494 10.721 27.334 1.00 55.16 204 LYS A C 1
ATOM 1631 O O . LYS A 1 204 ? -15.598 10.564 27.841 1.00 55.16 204 LYS A O 1
ATOM 1636 N N . GLU A 1 205 ? -14.132 11.850 26.729 1.00 43.69 205 GLU A N 1
ATOM 1637 C CA . GLU A 1 205 ? -15.012 12.993 26.466 1.00 43.69 205 GLU A CA 1
ATOM 1638 C C . GLU A 1 205 ? -15.916 12.732 25.263 1.00 43.69 205 GLU A C 1
ATOM 1640 O O . GLU A 1 205 ? -17.112 12.936 25.380 1.00 43.69 205 GLU A O 1
ATOM 1645 N N . THR A 1 206 ? -15.404 12.164 24.168 1.00 39.69 206 THR A N 1
ATOM 1646 C CA . THR A 1 206 ? -16.228 11.643 23.055 1.00 39.69 206 THR A CA 1
ATOM 1647 C C . THR A 1 206 ? -16.965 10.352 23.427 1.00 39.69 206 THR A C 1
ATOM 1649 O O . THR A 1 206 ? -17.981 10.028 22.821 1.00 39.69 206 THR A O 1
ATOM 1652 N N . GLY A 1 207 ? -16.506 9.641 24.463 1.00 39.81 207 GLY A N 1
ATOM 1653 C CA . GLY A 1 207 ? -17.207 8.521 25.102 1.00 39.81 207 GLY A CA 1
ATOM 1654 C C . GLY A 1 207 ? -18.273 8.955 26.114 1.00 39.81 207 GLY A C 1
ATOM 1655 O O . GLY A 1 207 ? -19.157 8.169 26.454 1.00 39.81 207 GLY A O 1
ATOM 1656 N N . LYS A 1 208 ? -18.254 10.217 26.563 1.00 41.66 208 LYS A N 1
ATOM 1657 C CA . LYS A 1 208 ? -19.442 10.883 27.093 1.00 41.66 208 LYS A CA 1
ATOM 1658 C C . LYS A 1 208 ? -20.202 11.381 25.877 1.00 41.66 208 LYS A C 1
ATOM 1660 O O . LYS A 1 208 ? -19.983 12.483 25.395 1.00 41.66 208 LYS A O 1
ATOM 1665 N N . TYR A 1 209 ? -21.069 10.527 25.357 1.00 37.12 209 TYR A N 1
ATOM 1666 C CA . TYR A 1 209 ? -21.991 10.888 24.294 1.00 37.12 209 TYR A CA 1
ATOM 1667 C C . TYR A 1 209 ? -22.778 12.141 24.721 1.00 37.12 209 TYR A C 1
ATOM 1669 O O . TYR A 1 209 ? -23.744 12.040 25.475 1.00 37.12 209 TYR A O 1
ATOM 1677 N N . THR A 1 210 ? -22.353 13.335 24.291 1.00 46.50 210 THR A N 1
ATOM 1678 C CA . THR A 1 210 ? -23.255 14.485 24.219 1.00 46.50 210 THR A CA 1
ATOM 1679 C C . THR A 1 210 ? -24.218 14.143 23.115 1.00 46.50 210 THR A C 1
ATOM 1681 O O . THR A 1 210 ? -23.895 14.256 21.932 1.00 46.50 210 THR A O 1
ATOM 1684 N N . SER A 1 211 ? -25.368 13.633 23.536 1.00 42.16 211 SER A N 1
ATOM 1685 C CA . SER A 1 211 ? -26.440 13.250 22.645 1.00 42.16 211 SER A CA 1
ATOM 1686 C C . SER A 1 211 ? -26.762 14.390 21.693 1.00 42.16 211 SER A C 1
ATOM 1688 O O . SER A 1 211 ? -26.676 15.560 22.070 1.00 42.16 211 SER A O 1
ATOM 1690 N N . VAL A 1 212 ? -27.192 14.069 20.473 1.00 50.31 212 VAL A N 1
ATOM 1691 C CA . VAL A 1 212 ? -27.790 15.061 19.567 1.00 50.31 212 VAL A CA 1
ATOM 1692 C C . VAL A 1 212 ? -28.912 15.821 20.290 1.00 50.31 212 VAL A C 1
ATOM 1694 O O . VAL A 1 212 ? -29.090 17.008 20.050 1.00 50.31 212 VAL A O 1
ATOM 1697 N N . VAL A 1 213 ? -29.575 15.188 21.267 1.00 50.81 213 VAL A N 1
ATOM 1698 C CA . VAL A 1 213 ? -30.550 15.801 22.182 1.00 50.81 213 VAL A CA 1
ATOM 1699 C C . VAL A 1 213 ? -29.912 16.814 23.137 1.00 50.81 213 VAL A C 1
ATOM 1701 O O . VAL A 1 213 ? -30.492 17.871 23.357 1.00 50.81 213 VAL A O 1
ATOM 1704 N N . ASP A 1 214 ? -28.725 16.550 23.686 1.00 56.06 214 ASP A N 1
ATOM 1705 C CA . ASP A 1 214 ? -28.014 17.490 24.566 1.00 56.06 214 ASP A CA 1
ATOM 1706 C C . ASP A 1 214 ? -27.391 18.645 23.774 1.00 56.06 214 ASP A C 1
ATOM 1708 O O . ASP A 1 214 ? -27.423 19.792 24.220 1.00 56.06 214 ASP A O 1
ATOM 1712 N N . LEU A 1 215 ? -26.899 18.370 22.561 1.00 59.31 215 LEU A N 1
ATOM 1713 C CA . LEU A 1 215 ? -26.410 19.382 21.626 1.00 59.31 215 LEU A CA 1
ATOM 1714 C C . LEU A 1 215 ? -27.561 20.263 21.107 1.00 59.31 215 LEU A C 1
ATOM 1716 O O . LEU A 1 215 ? -27.415 21.482 21.011 1.00 59.31 215 LEU A O 1
ATOM 1720 N N . ALA A 1 216 ? -28.725 19.667 20.825 1.00 55.69 216 ALA A N 1
ATOM 1721 C CA . ALA A 1 216 ? -29.955 20.370 20.466 1.00 55.69 216 ALA A CA 1
ATOM 1722 C C . ALA A 1 216 ? -30.521 21.161 21.651 1.00 55.69 216 ALA A C 1
ATOM 1724 O O . ALA A 1 216 ? -30.957 22.290 21.463 1.00 55.69 216 ALA A O 1
ATOM 1725 N N . ARG A 1 217 ? -30.445 20.634 22.880 1.00 62.28 217 ARG A N 1
ATOM 1726 C CA . ARG A 1 217 ? -30.843 21.337 24.110 1.00 62.28 217 ARG A CA 1
ATOM 1727 C C . ARG A 1 217 ? -29.924 22.521 24.404 1.00 62.28 217 ARG A C 1
ATOM 1729 O O . ARG A 1 217 ? -30.412 23.586 24.766 1.00 62.28 217 ARG A O 1
ATOM 1736 N N . ALA A 1 218 ? -28.615 22.378 24.199 1.00 60.91 218 ALA A N 1
ATOM 1737 C CA . ALA A 1 218 ? -27.652 23.470 24.337 1.00 60.91 218 ALA A CA 1
ATOM 1738 C C . ALA A 1 218 ? -27.846 24.557 23.263 1.00 60.91 218 ALA A C 1
ATOM 1740 O O . ALA A 1 218 ? -27.824 25.743 23.592 1.00 60.91 218 ALA A O 1
ATOM 1741 N N . ARG A 1 219 ? -28.108 24.169 22.005 1.00 63.62 219 ARG A N 1
ATOM 1742 C CA . ARG A 1 219 ? -28.419 25.102 20.905 1.00 63.62 219 ARG A CA 1
ATOM 1743 C C . ARG A 1 219 ? -29.775 25.791 21.078 1.00 63.62 219 ARG A C 1
ATOM 1745 O O . ARG A 1 219 ? -29.860 26.993 20.857 1.00 63.62 219 ARG A O 1
ATOM 1752 N N . ALA A 1 220 ? -30.800 25.073 21.538 1.00 57.00 220 ALA A N 1
ATOM 1753 C CA . ALA A 1 220 ? -32.102 25.645 21.870 1.00 57.00 220 ALA A CA 1
ATOM 1754 C C . ALA A 1 220 ? -31.973 26.656 23.019 1.00 57.00 220 ALA A C 1
ATOM 1756 O O . ALA A 1 220 ? -32.455 27.777 22.905 1.00 57.00 220 ALA A O 1
ATOM 1757 N N . ASN A 1 221 ? -31.243 26.317 24.086 1.00 54.56 221 ASN A N 1
ATOM 1758 C CA . ASN A 1 221 ? -31.024 27.221 25.217 1.00 54.56 221 ASN A CA 1
ATOM 1759 C C . ASN A 1 221 ? -30.214 28.477 24.845 1.00 54.56 221 ASN A C 1
ATOM 1761 O O . ASN A 1 221 ? -30.485 29.535 25.403 1.00 54.56 221 ASN A O 1
ATOM 1765 N N . GLN A 1 222 ? -29.272 28.393 23.897 1.00 56.28 222 GLN A N 1
ATOM 1766 C CA . GLN A 1 222 ? -28.575 29.568 23.347 1.00 56.28 222 GLN A CA 1
ATOM 1767 C C . GLN A 1 222 ? -29.506 30.450 22.496 1.00 56.28 222 GLN A C 1
ATOM 1769 O O . GLN A 1 222 ? -29.450 31.674 22.598 1.00 56.28 222 GLN A O 1
ATOM 1774 N N . GLN A 1 223 ? -30.403 29.840 21.713 1.00 47.97 223 GLN A N 1
ATOM 1775 C CA . GLN A 1 223 ? -31.380 30.544 20.871 1.00 47.97 223 GLN A CA 1
ATOM 1776 C C . GLN A 1 223 ? -32.537 31.179 21.664 1.00 47.97 223 GLN A C 1
ATOM 1778 O O . GLN A 1 223 ? -33.103 32.169 21.215 1.00 47.97 223 GLN A O 1
ATOM 1783 N N . TYR A 1 224 ? -32.882 30.681 22.857 1.00 46.03 224 TYR A N 1
ATOM 1784 C CA . TYR A 1 224 ? -33.911 31.307 23.706 1.00 46.03 224 TYR A CA 1
ATOM 1785 C C . TYR A 1 224 ? -33.441 32.590 24.411 1.00 46.03 224 TYR A C 1
ATOM 1787 O O . TYR A 1 224 ? -34.274 33.394 24.829 1.00 46.03 224 TYR A O 1
ATOM 1795 N N . THR A 1 225 ? -32.129 32.813 24.528 1.00 45.09 225 THR A N 1
ATOM 1796 C CA . THR A 1 225 ? -31.563 34.066 25.059 1.00 45.09 225 THR A CA 1
ATOM 1797 C C . THR A 1 225 ? -31.318 35.131 23.993 1.00 45.09 225 THR A C 1
ATOM 1799 O O . THR A 1 225 ? -31.244 36.312 24.328 1.00 45.09 225 THR A O 1
ATOM 1802 N N . GLU A 1 226 ? -31.254 34.752 22.717 1.00 47.34 226 GLU A N 1
ATOM 1803 C CA . GLU A 1 226 ? -30.995 35.668 21.609 1.00 47.34 226 GLU A CA 1
ATOM 1804 C C . GLU A 1 226 ? -32.030 35.452 20.501 1.00 47.34 226 GLU A C 1
ATOM 1806 O O . GLU A 1 226 ? -31.964 34.479 19.757 1.00 47.34 226 GLU A O 1
ATOM 1811 N N . ASN A 1 227 ? -32.935 36.428 20.368 1.00 38.25 227 ASN A N 1
ATOM 1812 C CA . ASN A 1 227 ? -33.869 36.660 19.253 1.00 38.25 227 ASN A CA 1
ATOM 1813 C C . ASN A 1 227 ? -35.343 36.338 19.535 1.00 38.25 227 ASN A C 1
ATOM 1815 O O . ASN A 1 227 ? -35.946 35.384 19.049 1.00 38.25 227 ASN A O 1
ATOM 1819 N N . SER A 1 228 ? -35.963 37.295 20.229 1.00 40.81 228 SER A N 1
ATOM 1820 C CA . SER A 1 228 ? -37.331 37.708 19.933 1.00 40.81 228 SER A CA 1
ATOM 1821 C C . SER A 1 228 ? -37.446 38.115 18.456 1.00 40.81 228 SER A C 1
ATOM 1823 O O . SER A 1 228 ? -36.627 38.886 17.954 1.00 40.81 228 SER A O 1
ATOM 1825 N N . THR A 1 229 ? -38.555 37.713 17.833 1.00 39.69 229 THR A N 1
ATOM 1826 C CA . THR A 1 229 ? -39.103 38.148 16.531 1.00 39.69 229 THR A CA 1
ATOM 1827 C C . THR A 1 229 ? -38.584 37.445 15.268 1.00 39.69 229 THR A C 1
ATOM 1829 O O . THR A 1 229 ? -37.501 37.729 14.774 1.00 39.69 229 THR A O 1
ATOM 1832 N N . GLY A 1 230 ? -39.467 36.643 14.655 1.00 35.59 230 GLY A N 1
ATOM 1833 C CA . GLY A 1 230 ? -39.421 36.319 13.222 1.00 35.59 230 GLY A CA 1
ATOM 1834 C C . GLY A 1 230 ? -39.442 34.826 12.896 1.00 35.59 230 GLY A C 1
ATOM 1835 O O . GLY A 1 230 ? -38.406 34.180 12.881 1.00 35.59 230 GLY A O 1
ATOM 1836 N N . LYS A 1 231 ? -40.636 34.300 12.592 1.00 46.41 231 LYS A N 1
ATOM 1837 C CA . LYS A 1 231 ? -40.912 32.957 12.045 1.00 46.41 231 LYS A CA 1
ATOM 1838 C C . LYS A 1 231 ? -39.876 32.485 11.014 1.00 46.41 231 LYS A C 1
ATOM 1840 O O . LYS A 1 231 ? -39.894 33.029 9.917 1.00 46.41 231 LYS A O 1
ATOM 1845 N N . ILE A 1 232 ? -39.161 31.393 11.306 1.00 36.00 232 ILE A N 1
ATOM 1846 C CA . ILE A 1 232 ? -38.948 30.230 10.418 1.00 36.00 232 ILE A CA 1
ATOM 1847 C C . ILE A 1 232 ? -38.746 29.008 11.331 1.00 36.00 232 ILE A C 1
ATOM 1849 O O . ILE A 1 232 ? -37.833 29.004 12.149 1.00 36.00 232 ILE A O 1
ATOM 1853 N N . SER A 1 233 ? -39.594 27.985 11.222 1.00 35.84 233 SER A N 1
ATOM 1854 C CA . SER A 1 233 ? -39.371 26.688 11.874 1.00 35.84 233 SER A CA 1
ATOM 1855 C C . SER A 1 233 ? -38.388 25.863 11.038 1.00 35.84 233 SER A C 1
ATOM 1857 O O . SER A 1 233 ? -38.720 25.576 9.888 1.00 35.84 233 SER A O 1
ATOM 1859 N N . PRO A 1 234 ? -37.234 25.414 11.563 1.00 39.31 234 PRO A N 1
ATOM 1860 C CA . PRO A 1 234 ? -36.545 24.271 11.001 1.00 39.31 234 PRO A CA 1
ATOM 1861 C C . PRO A 1 234 ? -37.022 23.029 11.756 1.00 39.31 234 PRO A C 1
ATOM 1863 O O . PRO A 1 234 ? -36.732 22.831 12.934 1.00 39.31 234 PRO A O 1
ATOM 1866 N N . VAL A 1 235 ? -37.799 22.206 11.064 1.00 31.52 235 VAL A N 1
ATOM 1867 C CA . VAL A 1 235 ? -38.023 20.811 11.438 1.00 31.52 235 VAL A CA 1
ATOM 1868 C C . VAL A 1 235 ? -36.643 20.149 11.516 1.00 31.52 235 VAL A C 1
ATOM 1870 O O . VAL A 1 235 ? -35.932 20.098 10.514 1.00 31.52 235 VAL A O 1
ATOM 1873 N N . ILE A 1 236 ? -36.230 19.689 12.698 1.00 39.62 236 ILE A N 1
ATOM 1874 C CA . ILE A 1 236 ? -35.078 18.789 12.834 1.00 39.62 236 ILE A CA 1
ATOM 1875 C C . ILE A 1 236 ? -35.565 17.433 12.320 1.00 39.62 236 ILE A C 1
ATOM 1877 O O . ILE A 1 236 ? -36.090 16.626 13.080 1.00 39.62 236 ILE A O 1
ATOM 1881 N N . ALA A 1 237 ? -35.494 17.231 11.006 1.00 35.38 237 ALA A N 1
ATOM 1882 C CA . ALA A 1 237 ? -35.807 15.950 10.398 1.00 35.38 237 ALA A CA 1
ATOM 1883 C C . ALA A 1 237 ? -34.677 14.975 10.744 1.00 35.38 237 ALA A C 1
ATOM 1885 O O . ALA A 1 237 ? -33.516 15.227 10.413 1.00 35.38 237 ALA A O 1
ATOM 1886 N N . ALA A 1 238 ? -35.007 13.873 11.417 1.00 43.03 238 ALA A N 1
ATOM 1887 C CA . ALA A 1 238 ? -34.167 12.685 11.382 1.00 43.03 238 ALA A CA 1
ATOM 1888 C C . ALA A 1 238 ? -33.876 12.376 9.903 1.00 43.03 238 ALA A C 1
ATOM 1890 O O . ALA A 1 238 ? -34.798 12.359 9.085 1.00 43.03 238 ALA A O 1
ATOM 1891 N N . ILE A 1 239 ? -32.600 12.240 9.540 1.00 53.97 239 ILE A N 1
ATOM 1892 C CA . ILE A 1 239 ? -32.192 12.038 8.146 1.00 53.97 239 ILE A CA 1
ATOM 1893 C C . ILE A 1 239 ? -32.607 10.618 7.754 1.00 53.97 239 ILE A C 1
ATOM 1895 O O . ILE A 1 239 ? -31.897 9.652 8.022 1.00 53.97 239 ILE A O 1
ATOM 1899 N N . HIS A 1 240 ? -33.800 10.505 7.183 1.00 58.34 240 HIS A N 1
ATOM 1900 C CA . HIS A 1 240 ? -34.352 9.271 6.642 1.00 58.34 240 HIS A CA 1
ATOM 1901 C C . HIS A 1 240 ? -33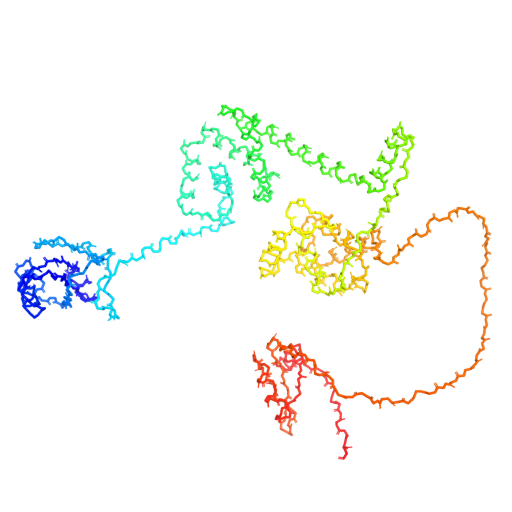.548 8.872 5.397 1.00 58.34 240 HIS A C 1
ATOM 1903 O O . HIS A 1 240 ? -33.185 9.737 4.593 1.00 58.34 240 HIS A O 1
ATOM 1909 N N . ARG A 1 241 ? -33.251 7.581 5.212 1.00 69.62 241 ARG A N 1
ATOM 1910 C CA . ARG A 1 241 ? -32.645 7.085 3.972 1.00 69.62 241 ARG A CA 1
ATOM 1911 C C . ARG A 1 241 ? -33.587 7.412 2.814 1.00 69.62 241 ARG A C 1
ATOM 1913 O O . ARG A 1 241 ? -34.756 7.040 2.813 1.00 69.62 241 ARG A O 1
ATOM 1920 N N . GLU A 1 242 ? -33.060 8.051 1.775 1.00 67.06 242 GLU A N 1
ATOM 1921 C CA . GLU A 1 242 ? -33.807 8.306 0.532 1.00 67.06 242 GLU A CA 1
ATOM 1922 C C . GLU A 1 242 ? -33.973 7.035 -0.328 1.00 67.06 242 GLU A C 1
ATOM 1924 O O . GLU A 1 242 ? -34.618 7.052 -1.376 1.00 67.06 242 GLU A O 1
ATOM 1929 N N . TYR A 1 243 ? -33.385 5.917 0.106 1.00 72.75 243 TYR A N 1
ATOM 1930 C CA . TYR A 1 243 ? -33.405 4.625 -0.571 1.00 72.75 243 TYR A CA 1
ATOM 1931 C C . TYR A 1 243 ? -33.879 3.504 0.357 1.00 72.75 243 TYR A C 1
ATOM 1933 O O . TYR A 1 243 ? -33.667 3.526 1.568 1.00 72.75 243 TYR A O 1
ATOM 1941 N N . LYS A 1 244 ? -34.477 2.460 -0.229 1.00 76.31 244 LYS A N 1
ATOM 1942 C CA . LYS A 1 244 ? -34.871 1.257 0.510 1.00 76.31 244 LYS A CA 1
ATOM 1943 C C . LYS A 1 244 ? -33.632 0.494 0.979 1.00 76.31 244 LYS A C 1
ATOM 1945 O O . LYS A 1 244 ? -32.810 0.090 0.155 1.00 76.31 244 LYS A O 1
ATOM 1950 N N . GLN A 1 245 ? -33.540 0.232 2.281 1.00 83.81 245 GLN A N 1
ATOM 1951 C CA . GLN A 1 245 ? -32.448 -0.560 2.834 1.00 83.81 245 GLN A CA 1
ATOM 1952 C C . GLN A 1 245 ? -32.517 -2.020 2.350 1.00 83.81 245 GLN A C 1
ATOM 1954 O O . GLN A 1 245 ? -33.542 -2.697 2.440 1.00 83.81 245 GLN A O 1
ATOM 1959 N N . THR A 1 246 ? -31.397 -2.506 1.825 1.00 88.38 246 THR A N 1
ATOM 1960 C CA . THR A 1 246 ? -31.154 -3.878 1.368 1.00 88.38 246 THR A CA 1
ATOM 1961 C C . THR A 1 246 ? -29.909 -4.427 2.059 1.00 88.38 246 THR A C 1
ATOM 1963 O O . THR A 1 246 ? -29.135 -3.677 2.647 1.00 88.38 246 THR A O 1
ATOM 1966 N N . TRP A 1 247 ? -29.653 -5.733 1.954 1.00 89.69 247 TRP A N 1
ATOM 1967 C CA . TRP A 1 247 ? -28.408 -6.306 2.480 1.00 89.69 247 TRP A CA 1
ATOM 1968 C C . TRP A 1 247 ? -27.154 -5.700 1.846 1.00 89.69 247 TRP A C 1
ATOM 1970 O O . TRP A 1 247 ? -26.152 -5.542 2.531 1.00 89.69 247 TRP A O 1
ATOM 1980 N N . LYS A 1 248 ? -27.224 -5.318 0.565 1.00 89.00 248 LYS A N 1
ATOM 1981 C CA . LYS A 1 248 ? -26.120 -4.655 -0.134 1.00 89.00 248 LYS A CA 1
ATOM 1982 C C . LYS A 1 248 ? -25.869 -3.252 0.422 1.00 89.00 248 LYS A C 1
ATOM 1984 O O . LYS A 1 248 ? -24.737 -2.917 0.733 1.00 89.00 248 LYS A O 1
ATOM 1989 N N . THR A 1 249 ? -26.920 -2.455 0.595 1.00 89.00 249 THR A N 1
ATOM 1990 C CA . THR A 1 249 ? -26.772 -1.094 1.132 1.00 89.00 249 THR A CA 1
ATOM 1991 C C . THR A 1 249 ? -26.417 -1.098 2.622 1.00 89.00 249 THR A C 1
ATOM 1993 O O . THR A 1 249 ? -25.704 -0.209 3.074 1.00 89.00 249 THR A O 1
ATOM 1996 N N . LEU A 1 250 ? -26.829 -2.123 3.380 1.00 91.62 250 LEU A N 1
ATOM 1997 C CA . LEU A 1 250 ? -26.351 -2.342 4.747 1.00 91.62 250 LEU A CA 1
ATOM 1998 C C . LEU A 1 250 ? -24.852 -2.660 4.766 1.00 91.62 250 LEU A C 1
ATOM 2000 O O . LEU A 1 250 ? -24.120 -2.108 5.579 1.00 91.62 250 LEU A O 1
ATOM 2004 N N . ASP A 1 251 ? -24.390 -3.530 3.872 1.00 92.81 251 ASP A N 1
ATOM 2005 C CA . ASP A 1 251 ? -22.973 -3.872 3.740 1.00 92.81 251 ASP A CA 1
ATOM 2006 C C . ASP A 1 251 ? -22.110 -2.654 3.392 1.00 92.81 251 ASP A C 1
ATOM 2008 O O . ASP A 1 251 ? -21.040 -2.476 3.983 1.00 92.81 251 ASP A O 1
ATOM 2012 N N . ASP A 1 252 ? -22.610 -1.799 2.501 1.00 91.06 252 ASP A N 1
ATOM 2013 C CA . ASP A 1 252 ? -22.009 -0.513 2.161 1.00 91.06 252 ASP A CA 1
ATOM 2014 C C . ASP A 1 252 ? -21.948 0.420 3.388 1.00 91.06 252 ASP A C 1
ATOM 2016 O O . ASP A 1 252 ? -20.897 0.976 3.695 1.00 91.06 252 ASP A O 1
ATOM 2020 N N . GLU A 1 253 ? -23.041 0.551 4.151 1.00 92.19 253 GLU A N 1
ATOM 2021 C CA . GLU A 1 253 ? -23.085 1.356 5.385 1.00 92.19 253 GLU A CA 1
ATOM 2022 C C . GLU A 1 253 ? -22.122 0.853 6.464 1.00 92.19 253 GLU A C 1
ATOM 2024 O O . GLU A 1 253 ? -21.415 1.651 7.084 1.00 92.19 253 GLU A O 1
ATOM 2029 N N . LEU A 1 254 ? -22.048 -0.467 6.658 1.00 94.12 254 LEU A N 1
ATOM 2030 C CA . LEU A 1 254 ? -21.083 -1.095 7.558 1.00 94.12 254 LEU A CA 1
ATOM 2031 C C . LEU A 1 254 ? -19.645 -0.797 7.120 1.00 94.12 254 LEU A C 1
ATOM 2033 O O . LEU A 1 254 ? -18.779 -0.579 7.968 1.00 94.12 254 LEU A O 1
ATOM 2037 N N . ALA A 1 255 ? -19.387 -0.773 5.810 1.00 93.75 255 ALA A N 1
ATOM 2038 C CA . ALA A 1 255 ? -18.083 -0.437 5.256 1.00 93.75 255 ALA A CA 1
ATOM 2039 C C . ALA A 1 255 ? -17.747 1.056 5.424 1.00 93.75 255 ALA A C 1
ATOM 2041 O O . ALA A 1 255 ? -16.632 1.379 5.832 1.00 93.75 255 ALA A O 1
ATOM 2042 N N . TYR A 1 256 ? -18.701 1.970 5.217 1.00 92.50 256 TYR A N 1
ATOM 2043 C CA . TYR A 1 256 ? -18.498 3.404 5.475 1.00 92.50 256 TYR A CA 1
ATOM 2044 C C . TYR A 1 256 ? -18.171 3.675 6.945 1.00 92.50 256 TYR A C 1
ATOM 2046 O O . TYR A 1 256 ? -17.288 4.474 7.248 1.00 92.50 256 TYR A O 1
ATOM 2054 N N . ALA A 1 257 ? -18.832 2.977 7.870 1.00 90.75 257 ALA A N 1
ATOM 2055 C CA . ALA A 1 257 ? -18.593 3.138 9.301 1.00 90.75 257 ALA A CA 1
ATOM 2056 C C . ALA A 1 257 ? -17.202 2.640 9.756 1.00 90.75 257 ALA A C 1
ATOM 2058 O O . ALA A 1 257 ? -16.772 2.947 10.871 1.00 90.75 257 ALA A O 1
ATOM 2059 N N . LEU A 1 258 ? -16.481 1.898 8.905 1.00 90.38 258 LEU A N 1
ATOM 2060 C CA . LEU A 1 258 ? -15.094 1.479 9.133 1.00 90.38 258 LEU A CA 1
ATOM 2061 C C . LEU A 1 258 ? -14.054 2.511 8.696 1.00 90.38 258 LEU A C 1
ATOM 2063 O O . LEU A 1 258 ? -12.865 2.302 8.959 1.00 90.38 258 LEU A O 1
ATOM 2067 N N . TRP A 1 259 ? -14.482 3.604 8.060 1.00 88.75 259 TRP A N 1
ATOM 2068 C CA . TRP A 1 259 ? -13.602 4.696 7.666 1.00 88.75 259 TRP A CA 1
ATOM 2069 C C . TRP A 1 259 ? -12.828 5.243 8.881 1.00 88.75 259 TRP A C 1
ATOM 2071 O O . TRP A 1 259 ? -13.438 5.539 9.915 1.00 88.75 259 TRP A O 1
ATOM 2081 N N . PRO A 1 260 ? -11.493 5.400 8.789 1.00 78.62 260 PRO A N 1
ATOM 2082 C CA . PRO A 1 260 ? -10.673 5.834 9.922 1.00 78.62 260 PRO A CA 1
ATOM 2083 C C . PRO A 1 260 ? -10.961 7.258 10.428 1.00 78.62 260 PRO A C 1
ATOM 2085 O O . PRO A 1 260 ? -10.728 7.532 11.604 1.00 78.62 260 PRO A O 1
ATOM 2088 N N . GLY A 1 261 ? -11.458 8.156 9.570 1.00 75.75 261 GLY A N 1
ATOM 2089 C CA . GLY A 1 261 ? -11.747 9.557 9.908 1.00 75.75 261 GLY A CA 1
ATOM 2090 C C . GLY A 1 261 ? -13.188 9.818 10.359 1.00 75.75 261 GLY A C 1
ATOM 2091 O O . GLY A 1 261 ? -13.996 8.895 10.500 1.00 75.75 261 GLY A O 1
ATOM 2092 N N . ASP A 1 262 ? -13.534 11.088 10.553 1.00 74.94 262 ASP A N 1
ATOM 2093 C CA . ASP A 1 262 ? -14.911 11.487 10.855 1.00 74.94 262 ASP A CA 1
ATOM 2094 C C . ASP A 1 262 ? -15.824 11.167 9.667 1.00 74.94 262 ASP A C 1
ATOM 2096 O O . ASP A 1 262 ? -15.500 11.471 8.519 1.00 74.94 262 ASP A O 1
ATOM 2100 N N . VAL A 1 263 ? -16.957 10.518 9.943 1.00 76.12 263 VAL A N 1
ATOM 2101 C CA . VAL A 1 263 ? -17.993 10.273 8.934 1.00 76.12 263 VAL A CA 1
ATOM 2102 C C . VAL A 1 263 ? -19.293 10.847 9.442 1.00 76.12 263 VAL A C 1
ATOM 2104 O O . VAL A 1 263 ? -19.760 10.468 10.518 1.00 76.12 263 VAL A O 1
ATOM 2107 N N . ASP A 1 264 ? -19.877 11.733 8.647 1.00 75.62 264 ASP A N 1
ATOM 2108 C CA . ASP A 1 264 ? -21.246 12.169 8.843 1.00 75.62 264 ASP A CA 1
ATOM 2109 C C . ASP A 1 264 ? -22.189 11.064 8.350 1.00 75.62 264 ASP A C 1
ATOM 2111 O O . ASP A 1 264 ? -22.277 10.787 7.154 1.00 75.62 264 ASP A O 1
ATOM 2115 N N . ALA A 1 265 ? -22.898 10.410 9.273 1.00 73.00 265 ALA A N 1
ATOM 2116 C CA . ALA A 1 265 ? -23.887 9.393 8.922 1.00 73.00 265 ALA A CA 1
ATOM 2117 C C . ALA A 1 265 ? -25.022 9.971 8.051 1.00 73.00 265 ALA A C 1
ATOM 2119 O O . ALA A 1 265 ? -25.659 9.225 7.312 1.00 73.00 265 ALA A O 1
ATOM 2120 N N . GLY A 1 266 ? -25.259 11.286 8.091 1.00 69.00 266 GLY A N 1
ATOM 2121 C CA . GLY A 1 266 ? -26.236 11.970 7.249 1.00 69.00 266 GLY A CA 1
ATOM 2122 C C . GLY A 1 266 ? -25.769 12.210 5.813 1.00 69.00 266 GLY A C 1
ATOM 2123 O O . GLY A 1 266 ? -26.593 12.222 4.904 1.00 69.00 266 GLY A O 1
ATOM 2124 N N . ASN A 1 267 ? -24.460 12.349 5.584 1.00 77.31 267 ASN A N 1
ATOM 2125 C CA . ASN A 1 267 ? -23.904 12.712 4.282 1.00 77.31 267 ASN A CA 1
ATOM 2126 C C . ASN A 1 267 ? -22.574 11.990 4.009 1.00 77.31 267 ASN A C 1
ATOM 2128 O O . ASN A 1 267 ? -21.527 12.355 4.544 1.00 77.31 267 ASN A O 1
ATOM 2132 N N . ILE A 1 268 ? -22.609 10.968 3.148 1.00 80.75 268 ILE A N 1
ATOM 2133 C CA . ILE A 1 268 ? -21.410 10.196 2.797 1.00 80.75 268 ILE A CA 1
ATOM 2134 C C . ILE A 1 268 ? -20.707 10.843 1.616 1.00 80.75 268 ILE A C 1
ATOM 2136 O O . ILE A 1 268 ? -21.225 10.860 0.501 1.00 80.75 268 ILE A O 1
ATOM 2140 N N . ASP A 1 269 ? -19.492 11.316 1.868 1.00 79.50 269 ASP A N 1
ATOM 2141 C CA . ASP A 1 269 ? -18.613 11.842 0.834 1.00 79.50 269 ASP A CA 1
ATOM 2142 C C . ASP A 1 269 ? -18.235 10.756 -0.194 1.00 79.50 269 ASP A C 1
ATOM 2144 O O . ASP A 1 269 ? -17.989 9.593 0.147 1.00 79.50 269 ASP A O 1
ATOM 2148 N N . GLY A 1 270 ? -18.139 11.132 -1.472 1.00 75.00 270 GLY A N 1
ATOM 2149 C CA . GLY A 1 270 ? -17.792 10.200 -2.550 1.00 75.00 270 GLY A CA 1
ATOM 2150 C C . GLY A 1 270 ? -16.413 9.542 -2.384 1.00 75.00 270 GLY A C 1
ATOM 2151 O O . GLY A 1 270 ? -16.196 8.429 -2.871 1.00 75.00 270 GLY A O 1
ATOM 2152 N N . SER A 1 271 ? -15.480 10.184 -1.674 1.00 80.12 271 SER A N 1
ATOM 2153 C CA . SER A 1 271 ? -14.188 9.589 -1.310 1.00 80.12 271 SER A CA 1
ATOM 2154 C C . SER A 1 271 ? -14.341 8.425 -0.327 1.00 80.12 271 SER A C 1
ATOM 2156 O O . SER A 1 271 ? -13.732 7.378 -0.549 1.00 80.12 271 SER A O 1
ATOM 2158 N N . ILE A 1 272 ? -15.216 8.560 0.677 1.00 85.06 272 ILE A N 1
ATOM 2159 C CA . ILE A 1 272 ? -15.538 7.510 1.654 1.00 85.06 272 ILE A CA 1
ATOM 2160 C C . ILE A 1 272 ? -16.214 6.338 0.944 1.00 85.06 272 ILE A C 1
ATOM 2162 O O . ILE A 1 272 ? -15.864 5.185 1.191 1.00 85.06 272 ILE A O 1
ATOM 2166 N N . HIS A 1 273 ? -17.127 6.626 0.010 1.00 86.12 273 HIS A N 1
ATOM 2167 C CA . HIS A 1 273 ? -17.772 5.593 -0.798 1.00 86.12 273 HIS A CA 1
ATOM 2168 C C . HIS A 1 273 ? -16.755 4.758 -1.590 1.00 86.12 273 HIS A C 1
ATOM 2170 O O . HIS A 1 273 ? -16.754 3.529 -1.518 1.00 86.12 273 HIS A O 1
ATOM 2176 N N . ARG A 1 274 ? -15.850 5.427 -2.318 1.00 86.00 274 ARG A N 1
ATOM 2177 C CA . ARG A 1 274 ? -14.815 4.764 -3.124 1.00 86.00 274 ARG A CA 1
ATOM 2178 C C . ARG A 1 274 ? -13.837 3.962 -2.267 1.00 86.00 274 ARG A C 1
ATOM 2180 O O . ARG A 1 274 ? -13.489 2.848 -2.644 1.00 86.00 274 ARG A O 1
ATOM 2187 N N . TRP A 1 275 ? -13.420 4.500 -1.123 1.00 91.88 275 TRP A N 1
ATOM 2188 C CA . TRP A 1 275 ? -12.557 3.772 -0.196 1.00 91.88 275 TRP A CA 1
ATOM 2189 C C . TRP A 1 275 ? -13.246 2.542 0.381 1.00 91.88 275 TRP A C 1
ATOM 2191 O O . TRP A 1 275 ? -12.666 1.467 0.369 1.00 91.88 275 TRP A O 1
ATOM 2201 N N . ALA A 1 276 ? -14.490 2.661 0.842 1.00 91.62 276 ALA A N 1
ATOM 2202 C CA . ALA A 1 276 ? -15.206 1.534 1.429 1.00 91.62 276 ALA A CA 1
ATOM 2203 C C . ALA A 1 276 ? -15.373 0.394 0.421 1.00 91.62 276 ALA A C 1
ATOM 2205 O O . ALA A 1 276 ? -15.183 -0.774 0.758 1.00 91.62 276 ALA A O 1
ATOM 2206 N N . LYS A 1 277 ? -15.647 0.730 -0.841 1.00 89.94 277 LYS A N 1
ATOM 2207 C CA . LYS A 1 277 ? -15.710 -0.263 -1.907 1.00 89.94 277 LYS A CA 1
ATOM 2208 C C . LYS A 1 277 ? -14.363 -0.962 -2.118 1.00 89.94 277 LYS A C 1
ATOM 2210 O O . LYS A 1 277 ? -14.301 -2.179 -2.001 1.00 89.94 277 LYS A O 1
ATOM 2215 N N . ASN A 1 278 ? -13.297 -0.199 -2.349 1.00 85.56 278 ASN A N 1
ATOM 2216 C CA . ASN A 1 278 ? -11.996 -0.761 -2.718 1.00 85.56 278 ASN A CA 1
ATOM 2217 C C . ASN A 1 278 ? -11.289 -1.433 -1.525 1.00 85.56 278 ASN A C 1
ATOM 2219 O O . ASN A 1 278 ? -10.848 -2.575 -1.614 1.00 85.56 278 ASN A O 1
ATOM 2223 N N . GLU A 1 279 ? -11.220 -0.745 -0.385 1.00 88.12 279 GLU A N 1
ATOM 2224 C CA . GLU A 1 279 ? -10.387 -1.130 0.759 1.00 88.12 279 GLU A CA 1
ATOM 2225 C C . GLU A 1 279 ? -11.086 -2.047 1.762 1.00 88.12 279 GLU A C 1
ATOM 2227 O O . GLU A 1 279 ? -10.428 -2.753 2.528 1.00 88.12 279 GLU A O 1
ATOM 2232 N N . VAL A 1 280 ? -12.421 -2.054 1.784 1.00 92.12 280 VAL A N 1
ATOM 2233 C CA . VAL A 1 280 ? -13.184 -2.852 2.751 1.00 92.12 280 VAL A CA 1
ATOM 2234 C C . VAL A 1 280 ? -13.901 -4.011 2.075 1.00 92.12 280 VAL A C 1
ATOM 2236 O O . VAL A 1 280 ? -13.704 -5.160 2.481 1.00 92.12 280 VAL A O 1
ATOM 2239 N N . ILE A 1 281 ? -14.716 -3.726 1.058 1.00 90.38 281 ILE A N 1
ATOM 2240 C CA . ILE A 1 281 ? -15.578 -4.724 0.413 1.00 90.38 281 ILE A CA 1
ATOM 2241 C C . ILE A 1 281 ? -14.771 -5.594 -0.556 1.00 90.38 281 ILE A C 1
ATOM 2243 O O . ILE A 1 281 ? -14.706 -6.810 -0.360 1.00 90.38 281 ILE A O 1
ATOM 2247 N N . ASP A 1 282 ? -14.114 -4.985 -1.546 1.00 89.25 282 ASP A N 1
ATOM 2248 C CA . ASP A 1 282 ? -13.387 -5.691 -2.610 1.00 89.25 282 ASP A CA 1
ATOM 2249 C C . ASP A 1 282 ? -12.146 -6.410 -2.050 1.00 89.25 282 ASP A C 1
ATOM 2251 O O . ASP A 1 282 ? -11.947 -7.601 -2.301 1.00 89.25 282 ASP A O 1
ATOM 2255 N N . ASN A 1 283 ? -11.383 -5.743 -1.174 1.00 86.62 283 ASN A N 1
ATOM 2256 C CA . ASN A 1 283 ? -10.286 -6.360 -0.413 1.00 86.62 283 ASN A CA 1
ATOM 2257 C C . ASN A 1 283 ? -10.771 -7.369 0.644 1.00 86.62 283 ASN A C 1
ATOM 2259 O O . ASN A 1 283 ? -9.990 -8.146 1.199 1.00 86.62 283 ASN A O 1
ATOM 2263 N N . GLY A 1 284 ? -12.075 -7.397 0.926 1.00 88.50 284 GLY A N 1
ATOM 2264 C CA . GLY A 1 284 ? -12.699 -8.404 1.766 1.00 88.50 284 GLY A CA 1
ATOM 2265 C C . GLY A 1 284 ? -12.188 -8.402 3.205 1.00 88.50 284 GLY A C 1
ATOM 2266 O O . GLY A 1 284 ? -11.903 -9.478 3.748 1.00 88.50 284 GLY A O 1
ATOM 2267 N N . ARG A 1 285 ? -12.099 -7.210 3.799 1.00 89.38 285 ARG A N 1
ATOM 2268 C CA . ARG A 1 285 ? -11.590 -6.955 5.148 1.00 89.38 285 ARG A CA 1
ATOM 2269 C C . ARG A 1 285 ? -12.308 -7.820 6.189 1.00 89.38 285 ARG A C 1
ATOM 2271 O O . ARG A 1 285 ? -13.531 -7.984 6.174 1.00 89.38 285 ARG A O 1
ATOM 2278 N N . GLU A 1 286 ? -11.533 -8.424 7.084 1.00 90.25 286 GLU A N 1
ATOM 2279 C CA . GLU A 1 286 ? -12.029 -9.500 7.945 1.00 90.25 286 GLU A CA 1
ATOM 2280 C C . GLU A 1 286 ? -13.034 -9.021 9.007 1.00 90.25 286 GLU A C 1
ATOM 2282 O O . GLU A 1 286 ? -14.032 -9.698 9.266 1.00 90.25 286 GLU A O 1
ATOM 2287 N N . ASP A 1 287 ? -12.806 -7.848 9.604 1.00 90.62 287 ASP A N 1
ATOM 2288 C CA . ASP A 1 287 ? -13.726 -7.260 10.582 1.00 90.62 287 ASP A CA 1
ATOM 2289 C C . ASP A 1 287 ? -15.083 -6.924 9.952 1.00 90.62 287 ASP A C 1
ATOM 2291 O O . ASP A 1 287 ? -16.115 -7.330 10.489 1.00 90.62 287 ASP A O 1
ATOM 2295 N N . TRP A 1 288 ? -15.087 -6.294 8.776 1.00 95.44 288 TRP A N 1
ATOM 2296 C CA . TRP A 1 288 ? -16.292 -6.045 7.987 1.00 95.44 288 TRP A CA 1
ATOM 2297 C C . TRP A 1 288 ? -17.055 -7.336 7.682 1.00 95.44 288 TRP A C 1
ATOM 2299 O O . TRP A 1 288 ? -18.229 -7.436 8.035 1.00 95.44 288 TRP A O 1
ATOM 2309 N N . LYS A 1 289 ? -16.391 -8.358 7.117 1.00 94.31 289 LYS A N 1
ATOM 2310 C CA . LYS A 1 289 ? -17.030 -9.644 6.770 1.00 94.31 289 LYS A CA 1
ATOM 2311 C C . LYS A 1 289 ? -17.724 -10.283 7.966 1.00 94.31 289 LYS A C 1
ATOM 2313 O O . LYS A 1 289 ? -18.838 -10.789 7.845 1.00 94.31 289 LYS A O 1
ATOM 2318 N N . ARG A 1 290 ? -17.073 -10.278 9.129 1.00 92.56 290 ARG A N 1
ATOM 2319 C CA . ARG A 1 290 ? -17.609 -10.921 10.335 1.00 92.56 290 ARG A CA 1
ATOM 2320 C C . ARG A 1 290 ? -18.743 -10.120 10.974 1.00 92.56 290 ARG A C 1
ATOM 2322 O O . ARG A 1 290 ? -19.706 -10.731 11.447 1.00 92.56 290 ARG A O 1
ATOM 2329 N N . ILE A 1 291 ? -18.671 -8.787 10.954 1.00 93.69 291 ILE A N 1
ATOM 2330 C CA . ILE A 1 291 ? -19.769 -7.909 11.395 1.00 93.69 291 ILE A CA 1
ATOM 2331 C C . ILE A 1 291 ? -20.971 -8.088 10.468 1.00 93.69 291 ILE A C 1
ATOM 2333 O O . ILE A 1 291 ? -22.059 -8.406 10.934 1.00 93.69 291 ILE A O 1
ATOM 2337 N N . SER A 1 292 ? -20.756 -7.989 9.160 1.00 94.06 292 SER A N 1
ATOM 2338 C CA . SER A 1 292 ? -21.759 -8.177 8.111 1.00 94.06 292 SER A CA 1
ATOM 2339 C C . SER A 1 292 ? -22.434 -9.560 8.186 1.00 94.06 292 SER A C 1
ATOM 2341 O O . SER A 1 292 ? -23.663 -9.676 8.136 1.00 94.06 292 SER A O 1
ATOM 2343 N N . ALA A 1 293 ? -21.665 -10.631 8.408 1.00 92.69 293 ALA A N 1
ATOM 2344 C CA . ALA A 1 293 ? -22.210 -11.974 8.616 1.00 92.69 293 ALA A CA 1
ATOM 2345 C C . ALA A 1 293 ? -23.025 -12.100 9.916 1.00 92.69 293 ALA A C 1
ATOM 2347 O O . ALA A 1 293 ? -24.003 -12.845 9.959 1.00 92.69 293 ALA A O 1
ATOM 2348 N N . SER A 1 294 ? -22.642 -11.385 10.976 1.00 92.56 294 SER A N 1
ATOM 2349 C CA . SER A 1 294 ? -23.372 -11.386 12.252 1.00 92.56 294 SER A CA 1
ATOM 2350 C C . SER A 1 294 ? -24.641 -10.529 12.194 1.00 92.56 294 SER A C 1
ATOM 2352 O O . SER A 1 294 ? -25.672 -10.939 12.720 1.00 92.56 294 SER A O 1
ATOM 2354 N N . MET A 1 295 ? -24.617 -9.401 11.477 1.00 92.25 295 MET A N 1
ATOM 2355 C CA . MET A 1 295 ? -25.794 -8.561 11.221 1.00 92.25 295 MET A CA 1
ATOM 2356 C C . MET A 1 295 ? -26.877 -9.310 10.443 1.00 92.25 295 MET A C 1
ATOM 2358 O O . MET A 1 295 ? -28.053 -9.165 10.752 1.00 92.25 295 MET A O 1
ATOM 2362 N N . ARG A 1 296 ? -26.505 -10.196 9.509 1.00 91.94 296 ARG A N 1
ATOM 2363 C CA . ARG A 1 296 ? -27.463 -11.067 8.799 1.00 91.94 296 ARG A CA 1
ATOM 2364 C C . ARG A 1 296 ? -28.249 -12.022 9.697 1.00 91.94 296 ARG A C 1
ATOM 2366 O O . ARG A 1 296 ? -29.292 -12.511 9.281 1.00 91.94 296 ARG A O 1
ATOM 2373 N N . LYS A 1 297 ? -27.758 -12.309 10.906 1.00 89.56 297 LYS A N 1
ATOM 2374 C CA . LYS A 1 297 ? -28.470 -13.151 11.880 1.00 89.56 297 LYS A CA 1
ATOM 2375 C C . LYS A 1 297 ? -29.530 -12.375 12.662 1.00 89.56 297 LYS A C 1
ATOM 2377 O O . LYS A 1 297 ? -30.335 -13.001 13.344 1.00 89.56 297 LYS A O 1
ATOM 2382 N N . GLN A 1 298 ? -29.517 -11.043 12.594 1.00 88.88 298 GLN A N 1
ATOM 2383 C CA . GLN A 1 298 ? -30.479 -10.196 13.289 1.00 88.88 298 GLN A CA 1
ATOM 2384 C C . GLN A 1 298 ? -31.746 -10.049 12.432 1.00 88.88 298 GLN A C 1
ATOM 2386 O O . GLN A 1 298 ? -31.640 -9.638 11.274 1.00 88.88 298 GLN A O 1
ATOM 2391 N N . PRO A 1 299 ? -32.942 -10.359 12.967 1.00 80.00 299 PRO A N 1
ATOM 2392 C CA . PRO A 1 299 ? -34.181 -10.360 12.185 1.00 80.00 299 PRO A CA 1
ATOM 2393 C C . PRO A 1 299 ? -34.556 -8.963 11.669 1.00 80.00 299 PRO A C 1
ATOM 2395 O O . PRO A 1 299 ? -35.000 -8.827 10.532 1.00 80.00 299 PRO A O 1
ATOM 2398 N N . ASP A 1 300 ? -34.300 -7.921 12.463 1.00 87.50 300 ASP A N 1
ATOM 2399 C CA . ASP A 1 300 ? -34.647 -6.530 12.143 1.00 87.50 300 ASP A CA 1
ATOM 2400 C C . ASP A 1 300 ? -33.450 -5.698 11.648 1.00 87.50 300 ASP A C 1
ATOM 2402 O O . ASP A 1 300 ? -33.508 -4.470 11.634 1.00 87.50 300 ASP A O 1
ATOM 2406 N N . ALA A 1 301 ? -32.357 -6.339 11.211 1.00 88.00 301 ALA A N 1
ATOM 2407 C CA . ALA A 1 301 ? -31.113 -5.661 10.812 1.00 88.00 301 ALA A CA 1
ATOM 2408 C C . ALA A 1 301 ? -31.320 -4.511 9.810 1.00 88.00 301 ALA A C 1
ATOM 2410 O O . ALA A 1 301 ? -30.642 -3.490 9.883 1.00 88.00 301 ALA A O 1
ATOM 2411 N N . LEU A 1 302 ? -32.255 -4.686 8.872 1.00 88.62 302 LEU A N 1
ATOM 2412 C CA . LEU A 1 302 ? -32.543 -3.728 7.803 1.00 88.62 302 LEU A CA 1
ATOM 2413 C C . LEU A 1 302 ? -33.465 -2.578 8.239 1.00 88.62 302 LEU A C 1
ATOM 2415 O O . LEU A 1 302 ? -33.640 -1.638 7.472 1.00 88.62 302 LEU A O 1
ATOM 2419 N N . ARG A 1 303 ? -34.074 -2.654 9.430 1.00 86.62 303 ARG A N 1
ATOM 2420 C CA . ARG A 1 303 ? -35.008 -1.639 9.951 1.00 86.62 303 ARG A CA 1
ATOM 2421 C C . ARG A 1 303 ? -34.325 -0.591 10.822 1.00 86.62 303 ARG A C 1
ATOM 2423 O O . ARG A 1 303 ? -34.922 0.452 11.078 1.00 86.62 303 ARG A O 1
ATOM 2430 N N . TYR A 1 304 ? -33.116 -0.878 11.302 1.00 89.38 304 TYR A N 1
ATOM 2431 C CA . TYR A 1 304 ? -32.350 0.066 12.107 1.00 89.38 304 TYR A CA 1
ATOM 2432 C C . TYR A 1 304 ? -31.923 1.264 11.272 1.00 89.38 304 TYR A C 1
ATOM 2434 O O . TYR A 1 304 ? -31.476 1.111 10.129 1.00 89.38 304 TYR A O 1
ATOM 2442 N N . ASP A 1 305 ? -32.045 2.447 11.858 1.00 86.38 305 ASP A N 1
ATOM 2443 C CA . ASP A 1 305 ? -31.630 3.691 11.236 1.00 86.38 305 ASP A CA 1
ATOM 2444 C C . ASP A 1 305 ? -30.113 3.708 10.986 1.00 86.38 305 ASP A C 1
ATOM 2446 O O . ASP A 1 305 ? -29.322 2.944 11.557 1.00 86.38 305 ASP A O 1
ATOM 2450 N N . ARG A 1 306 ? -29.684 4.588 10.086 1.00 85.44 306 ARG A N 1
ATOM 2451 C CA . ARG A 1 306 ? -28.277 4.662 9.691 1.00 85.44 306 ARG A CA 1
ATOM 2452 C C . ARG A 1 306 ? -27.362 5.020 10.861 1.00 85.44 306 ARG A C 1
ATOM 2454 O O . ARG A 1 306 ? -26.226 4.552 10.918 1.00 85.44 306 ARG A O 1
ATOM 2461 N N . GLN A 1 307 ? -27.852 5.806 11.817 1.00 84.19 307 GLN A N 1
ATOM 2462 C CA . GLN A 1 307 ? -27.061 6.237 12.960 1.00 84.19 307 GLN A CA 1
ATOM 2463 C C . GLN A 1 307 ? -26.784 5.086 13.935 1.00 84.19 307 GLN A C 1
ATOM 2465 O O . GLN A 1 307 ? -25.645 4.949 14.387 1.00 84.19 307 GLN A O 1
ATOM 2470 N N . THR A 1 308 ? -27.763 4.206 14.180 1.00 88.31 308 THR A N 1
ATOM 2471 C CA . THR A 1 308 ? -27.567 2.965 14.946 1.00 88.31 308 THR A CA 1
ATOM 2472 C C . THR A 1 308 ? -26.500 2.083 14.301 1.00 88.31 308 THR A C 1
ATOM 2474 O O . THR A 1 308 ? -25.596 1.603 14.989 1.00 88.31 308 THR A O 1
ATOM 2477 N N . ILE A 1 309 ? -26.571 1.886 12.978 1.00 91.12 309 ILE A N 1
ATOM 2478 C CA . ILE A 1 309 ? -25.608 1.048 12.246 1.00 91.12 309 ILE A CA 1
ATOM 2479 C C . ILE A 1 309 ? -24.183 1.601 12.377 1.00 91.12 309 ILE A C 1
ATOM 2481 O O . ILE A 1 309 ? -23.243 0.851 12.649 1.00 91.12 309 ILE A O 1
ATOM 2485 N N . PHE A 1 310 ? -24.014 2.918 12.247 1.00 90.38 310 PHE A N 1
ATOM 2486 C CA . PHE A 1 310 ? -22.711 3.566 12.396 1.00 90.38 310 PHE A CA 1
ATOM 2487 C C . PHE A 1 310 ? -22.182 3.466 13.828 1.00 90.38 310 PHE A C 1
ATOM 2489 O O . PHE A 1 310 ? -21.019 3.111 14.031 1.00 90.38 310 PHE A O 1
ATOM 2496 N N . GLY A 1 311 ? -23.031 3.726 14.824 1.00 86.75 311 GLY A N 1
ATOM 2497 C CA . GLY A 1 311 ? -22.670 3.607 16.235 1.00 86.75 311 GLY A CA 1
ATOM 2498 C C . GLY A 1 311 ? -22.181 2.201 16.592 1.00 86.75 311 GLY A C 1
ATOM 2499 O O . GLY A 1 311 ? -21.114 2.057 17.190 1.00 86.75 311 GLY A O 1
ATOM 2500 N N . LEU A 1 312 ? -22.889 1.164 16.132 1.00 91.88 312 LEU A N 1
ATOM 2501 C CA . LEU A 1 312 ? -22.540 -0.241 16.365 1.00 91.88 312 LEU A CA 1
ATOM 2502 C C . LEU A 1 312 ? -21.132 -0.581 15.871 1.00 91.88 312 LEU A C 1
ATOM 2504 O O . LEU A 1 312 ? -20.376 -1.289 16.534 1.00 91.88 312 LEU A O 1
ATOM 2508 N N . VAL A 1 313 ? -20.758 -0.091 14.691 1.00 91.06 313 VAL A N 1
ATOM 2509 C CA . VAL A 1 313 ? -19.442 -0.387 14.119 1.00 91.06 313 VAL A CA 1
ATOM 2510 C C . VAL A 1 313 ? -18.348 0.398 14.840 1.00 91.06 313 VAL A C 1
ATOM 2512 O O . VAL A 1 313 ? -17.281 -0.163 15.104 1.00 91.06 313 VAL A O 1
ATOM 2515 N N . ARG A 1 314 ? -18.582 1.672 15.170 1.00 88.25 314 ARG A N 1
ATOM 2516 C CA . ARG A 1 314 ? -17.544 2.558 15.726 1.00 88.25 314 ARG A CA 1
ATOM 2517 C C . ARG A 1 314 ? -17.304 2.369 17.219 1.00 88.25 314 ARG A C 1
ATOM 2519 O O . ARG A 1 314 ? -16.180 2.558 17.672 1.00 88.25 314 ARG A O 1
ATOM 2526 N N . GLU A 1 315 ? -18.319 1.957 17.971 1.00 85.00 315 GLU A N 1
ATOM 2527 C CA . GLU A 1 315 ? -18.215 1.694 19.411 1.00 85.00 315 GLU A CA 1
ATOM 2528 C C . GLU A 1 315 ? -17.757 0.265 19.743 1.00 85.00 315 GLU A C 1
ATOM 2530 O O . GLU A 1 315 ? -17.719 -0.129 20.913 1.00 85.00 315 GLU A O 1
ATOM 2535 N N . ARG A 1 316 ? -17.423 -0.539 18.728 1.00 86.38 316 ARG A N 1
ATOM 2536 C CA . ARG A 1 316 ? -17.050 -1.935 18.941 1.00 86.38 316 ARG A CA 1
ATOM 2537 C C . ARG A 1 316 ? -15.768 -2.056 19.778 1.00 86.38 316 ARG A C 1
ATOM 2539 O O . ARG A 1 316 ? -14.807 -1.315 19.544 1.00 86.38 316 ARG A O 1
ATOM 2546 N N . PRO A 1 317 ? -15.685 -3.033 20.696 1.00 82.44 317 PRO A N 1
ATOM 2547 C CA . PRO A 1 317 ? -14.425 -3.363 21.348 1.00 82.44 317 PRO A CA 1
ATOM 2548 C C . PRO A 1 317 ? -13.347 -3.750 20.326 1.00 82.44 317 PRO A C 1
ATOM 2550 O O . PRO A 1 317 ? -13.632 -4.373 19.298 1.00 82.44 317 PRO A O 1
ATOM 2553 N N . ILE A 1 318 ? -12.095 -3.384 20.613 1.00 78.69 318 ILE A N 1
ATOM 2554 C CA . ILE A 1 318 ? -10.951 -3.697 19.745 1.00 78.69 318 ILE A CA 1
ATOM 2555 C C . ILE A 1 318 ? -10.885 -5.215 19.556 1.00 78.69 318 ILE A C 1
ATOM 2557 O O . ILE A 1 318 ? -11.029 -5.969 20.515 1.00 78.69 318 ILE A O 1
ATOM 2561 N N . ASP A 1 319 ? -10.688 -5.653 18.313 1.00 83.06 319 ASP A N 1
ATOM 2562 C CA . ASP A 1 319 ? -10.552 -7.065 17.943 1.00 83.06 319 ASP A CA 1
ATOM 2563 C C . ASP A 1 319 ? -11.746 -7.977 18.259 1.00 83.06 319 ASP A C 1
ATOM 2565 O O . ASP A 1 319 ? -11.635 -9.193 18.115 1.00 83.06 319 ASP A O 1
ATOM 2569 N N . ILE A 1 320 ? -12.925 -7.426 18.573 1.00 85.50 320 ILE A N 1
ATOM 2570 C CA . ILE A 1 320 ? -14.116 -8.246 18.853 1.00 85.50 320 ILE A CA 1
ATOM 2571 C C . ILE A 1 320 ? -14.500 -9.166 17.687 1.00 85.50 320 ILE A C 1
ATOM 2573 O O . ILE A 1 320 ? -15.038 -10.248 17.888 1.00 85.50 320 ILE A O 1
ATOM 2577 N N . HIS A 1 321 ? -14.157 -8.775 16.459 1.00 87.06 321 HIS A N 1
ATOM 2578 C CA . HIS A 1 321 ? -14.372 -9.587 15.271 1.00 87.06 321 HIS A CA 1
ATOM 2579 C C . HIS A 1 321 ? -13.560 -10.892 15.265 1.00 87.06 321 HIS A C 1
ATOM 2581 O O . HIS A 1 321 ? -13.877 -11.766 14.475 1.00 87.06 321 HIS A O 1
ATOM 2587 N N . LYS A 1 322 ? -12.530 -11.079 16.099 1.00 88.12 322 LYS A N 1
ATOM 2588 C CA . LYS A 1 322 ? -11.784 -12.351 16.173 1.00 88.12 322 LYS A CA 1
ATOM 2589 C C . LYS A 1 322 ? -12.571 -13.459 16.877 1.00 88.12 322 LYS A C 1
ATOM 2591 O O . LYS A 1 322 ? -12.337 -14.631 16.598 1.00 88.12 322 LYS A O 1
ATOM 2596 N N . ASP A 1 323 ? -13.521 -13.093 17.738 1.00 90.44 323 ASP A N 1
ATOM 2597 C CA . ASP A 1 323 ? -14.395 -14.028 18.442 1.00 90.44 323 ASP A CA 1
ATOM 2598 C C . ASP A 1 323 ? -15.845 -13.884 17.934 1.00 90.44 323 ASP A C 1
ATOM 2600 O O . ASP A 1 323 ? -16.539 -12.920 18.275 1.00 90.44 323 ASP A O 1
ATOM 2604 N N . PRO A 1 324 ? -16.348 -14.840 17.129 1.00 86.75 324 PRO A N 1
ATOM 2605 C CA . PRO A 1 324 ? -17.693 -14.757 16.570 1.00 86.75 324 PRO A CA 1
ATOM 2606 C C . PRO A 1 324 ? -18.792 -14.827 17.638 1.00 86.75 324 PRO A C 1
ATOM 2608 O O . PRO A 1 324 ? -19.894 -14.327 17.400 1.00 86.75 324 PRO A O 1
ATOM 2611 N N . VAL A 1 325 ? -18.535 -15.437 18.799 1.00 87.38 325 VAL A N 1
ATOM 2612 C CA . VAL A 1 325 ? -19.514 -15.537 19.890 1.00 87.38 325 VAL A CA 1
ATOM 2613 C C . VAL A 1 325 ? -19.608 -14.198 20.612 1.00 87.38 325 VAL A C 1
ATOM 2615 O O . VAL A 1 325 ? -20.710 -13.668 20.771 1.00 87.38 325 VAL A O 1
ATOM 2618 N N . ALA A 1 326 ? -18.463 -13.614 20.976 1.00 89.06 326 ALA A N 1
ATOM 2619 C CA . ALA A 1 326 ? -18.414 -12.292 21.598 1.00 89.06 326 ALA A CA 1
ATOM 2620 C C . ALA A 1 326 ? -18.988 -11.205 20.676 1.00 89.06 326 ALA A C 1
ATOM 2622 O O . ALA A 1 326 ? -19.750 -10.356 21.136 1.00 89.06 326 ALA A O 1
ATOM 2623 N N . LEU A 1 327 ? -18.696 -11.270 19.372 1.00 91.62 327 LEU A N 1
ATOM 2624 C CA . LEU A 1 327 ? -19.239 -10.343 18.379 1.00 91.62 327 LEU A CA 1
ATOM 2625 C C . LEU A 1 327 ? -20.765 -10.414 18.284 1.00 91.62 327 LEU A C 1
ATOM 2627 O O . LEU A 1 327 ? -21.422 -9.377 18.315 1.00 91.62 327 LEU A O 1
ATOM 2631 N N . ASN A 1 328 ? -21.338 -11.618 18.184 1.00 90.75 328 ASN A N 1
ATOM 2632 C CA . ASN A 1 328 ? -22.794 -11.765 18.119 1.00 90.75 328 ASN A CA 1
ATOM 2633 C C . ASN A 1 328 ? -23.459 -11.275 19.409 1.00 90.75 328 ASN A C 1
ATOM 2635 O O . ASN A 1 328 ? -24.464 -10.574 19.339 1.00 90.75 328 ASN A O 1
ATOM 2639 N N . LYS A 1 329 ? -22.869 -11.578 20.571 1.00 91.94 329 LYS A N 1
ATOM 2640 C CA . LYS A 1 329 ? -23.353 -11.074 21.859 1.00 91.94 329 LYS A CA 1
ATOM 2641 C C . LYS A 1 329 ? -23.351 -9.543 21.904 1.00 91.94 329 LYS A C 1
ATOM 2643 O O . LYS A 1 329 ? -24.372 -8.956 22.240 1.00 91.94 329 LYS A O 1
ATOM 2648 N N . TYR A 1 330 ? -22.246 -8.911 21.507 1.00 93.25 330 TYR A N 1
ATOM 2649 C CA . TYR A 1 330 ? -22.136 -7.453 21.448 1.00 93.25 330 TYR A CA 1
ATOM 2650 C C . TYR A 1 330 ? -23.163 -6.827 20.505 1.00 93.25 330 TYR A C 1
ATOM 2652 O O . TYR A 1 330 ? -23.823 -5.873 20.891 1.00 93.25 330 TYR A O 1
ATOM 2660 N N . ILE A 1 331 ? -23.330 -7.371 19.296 1.00 92.00 331 ILE A N 1
ATOM 2661 C CA . ILE A 1 331 ? -24.305 -6.859 18.323 1.00 92.00 331 ILE A CA 1
ATOM 2662 C C . ILE A 1 331 ? -25.723 -6.942 18.894 1.00 92.00 331 ILE A C 1
ATOM 2664 O O . ILE A 1 331 ? -26.447 -5.951 18.851 1.00 92.00 331 ILE A O 1
ATOM 2668 N N . CYS A 1 332 ? -26.106 -8.080 19.481 1.00 88.50 332 CYS A N 1
ATOM 2669 C CA . CYS A 1 332 ? -27.412 -8.226 20.126 1.00 88.50 332 CYS A CA 1
ATOM 2670 C C . CYS A 1 332 ? -27.603 -7.213 21.264 1.00 88.50 332 CYS A C 1
ATOM 2672 O O . CYS A 1 332 ? -28.629 -6.539 21.317 1.00 88.50 332 CYS A O 1
ATOM 2674 N N . GLU A 1 333 ? -26.627 -7.089 22.169 1.00 90.94 333 GLU A N 1
ATOM 2675 C CA . GLU A 1 333 ? -26.692 -6.162 23.307 1.00 90.94 333 GLU A CA 1
ATOM 2676 C C . GLU A 1 333 ? -26.739 -4.698 22.848 1.00 90.94 333 GLU A C 1
ATOM 2678 O O . GLU A 1 333 ? -27.529 -3.913 23.374 1.00 90.94 333 GLU A O 1
ATOM 2683 N N . TYR A 1 334 ? -25.954 -4.329 21.833 1.00 91.00 334 TYR A N 1
ATOM 2684 C CA . TYR A 1 334 ? -25.935 -2.979 21.273 1.00 91.00 334 TYR A CA 1
ATOM 2685 C C . TYR A 1 334 ? -27.281 -2.624 20.642 1.00 91.00 334 TYR A C 1
ATOM 2687 O O . TYR A 1 334 ? -27.867 -1.601 20.982 1.00 91.00 334 TYR A O 1
ATOM 2695 N N . LEU A 1 335 ? -27.813 -3.489 19.775 1.00 89.69 335 LEU A N 1
ATOM 2696 C CA . LEU A 1 335 ? -29.101 -3.258 19.118 1.00 89.69 335 LEU A CA 1
ATOM 2697 C C . LEU A 1 335 ? -30.265 -3.247 20.120 1.00 89.69 335 LEU A C 1
ATOM 2699 O O . LEU A 1 335 ? -31.182 -2.450 19.977 1.00 89.69 335 LEU A O 1
ATOM 2703 N N . THR A 1 336 ? -30.200 -4.053 21.182 1.00 87.12 336 THR A N 1
ATOM 2704 C CA . THR A 1 336 ? -31.229 -4.055 22.239 1.00 87.12 336 THR A CA 1
ATOM 2705 C C . THR A 1 336 ? -31.203 -2.774 23.079 1.00 87.12 336 THR A C 1
ATOM 2707 O O . THR A 1 336 ? -32.242 -2.316 23.539 1.00 87.12 336 THR A O 1
ATOM 2710 N N . THR A 1 337 ? -30.020 -2.203 23.323 1.00 86.94 337 THR A N 1
ATOM 2711 C CA . THR A 1 337 ? -29.858 -1.047 24.226 1.00 86.94 337 THR A CA 1
ATOM 2712 C C . THR A 1 337 ? -29.904 0.302 23.517 1.00 86.94 337 THR A C 1
ATOM 2714 O O . THR A 1 337 ? -30.293 1.293 24.130 1.00 86.94 337 THR A O 1
ATOM 2717 N N . LYS A 1 338 ? -29.476 0.353 22.252 1.00 86.81 338 LYS A N 1
ATOM 2718 C CA . LYS A 1 338 ? -29.285 1.585 21.473 1.00 86.81 338 LYS A CA 1
ATOM 2719 C C . LYS A 1 338 ? -29.956 1.554 20.101 1.00 86.81 338 LYS A C 1
ATOM 2721 O O . LYS A 1 338 ? -29.816 2.517 19.356 1.00 86.81 338 LYS A O 1
ATOM 2726 N N . GLY A 1 339 ? -30.627 0.460 19.745 1.00 85.50 339 GLY A N 1
ATOM 2727 C CA . GLY A 1 339 ? -31.259 0.321 18.443 1.00 85.50 339 GLY A CA 1
ATOM 2728 C C . GLY A 1 339 ? -32.429 1.278 18.269 1.00 85.50 339 GLY A C 1
ATOM 2729 O O . GLY A 1 339 ? -33.368 1.254 19.059 1.00 85.50 339 GLY A O 1
ATOM 2730 N N . VAL A 1 340 ? -32.374 2.090 17.218 1.00 85.81 340 VAL A N 1
ATOM 2731 C CA . VAL A 1 340 ? -33.474 2.955 16.786 1.00 85.81 340 VAL A CA 1
ATOM 2732 C C . VAL A 1 340 ? -33.954 2.475 15.423 1.00 85.81 340 VAL A C 1
ATOM 2734 O O . VAL A 1 340 ? -33.150 2.277 14.509 1.00 85.81 340 VAL A O 1
ATOM 2737 N N . PHE A 1 341 ? -35.260 2.255 15.277 1.00 84.44 341 PHE A N 1
ATOM 2738 C CA . PHE A 1 341 ? -35.851 1.919 13.986 1.00 84.44 341 PHE A CA 1
ATOM 2739 C C . PHE A 1 341 ? -36.176 3.179 13.191 1.00 84.44 341 PHE A C 1
ATOM 2741 O O . PHE A 1 341 ? -36.670 4.165 13.725 1.00 84.44 341 PHE A O 1
ATOM 2748 N N . GLU A 1 342 ? -35.961 3.113 11.882 1.00 73.75 342 GLU A N 1
ATOM 2749 C CA . GLU A 1 342 ? -36.112 4.251 10.971 1.00 73.75 342 GLU A CA 1
ATOM 2750 C C . GLU A 1 342 ? -37.562 4.780 10.856 1.00 73.75 342 GLU A C 1
ATOM 2752 O O . GLU A 1 342 ? -37.768 5.920 10.449 1.00 73.75 342 GLU A O 1
ATOM 2757 N N . ASN A 1 343 ? -38.559 3.987 11.275 1.00 62.78 343 ASN A N 1
ATOM 2758 C CA . ASN A 1 343 ? -39.993 4.305 11.193 1.00 62.78 343 ASN A CA 1
ATOM 2759 C C . ASN A 1 343 ? -40.675 4.534 12.558 1.00 62.78 343 ASN A C 1
ATOM 2761 O O . ASN A 1 343 ? -41.901 4.608 12.608 1.00 62.78 343 ASN A O 1
ATOM 2765 N N . GLU A 1 344 ? -39.933 4.603 13.667 1.00 51.25 344 GLU A N 1
ATOM 2766 C CA . GLU A 1 344 ? -40.515 4.959 14.968 1.00 51.25 344 GLU A CA 1
ATOM 2767 C C . GLU A 1 344 ? -40.420 6.476 15.188 1.00 51.25 344 GLU A C 1
ATOM 2769 O O . GLU A 1 344 ? -39.501 6.981 15.831 1.00 51.25 344 GLU A O 1
ATOM 2774 N N . GLU A 1 345 ? -41.396 7.223 14.655 1.00 41.41 345 GLU A N 1
ATOM 2775 C CA . GLU A 1 345 ? -41.731 8.544 15.198 1.00 41.41 345 GLU A CA 1
ATOM 2776 C C . GLU A 1 345 ? -42.109 8.357 16.672 1.00 41.41 345 GLU A C 1
ATOM 2778 O O . GLU A 1 345 ? -43.157 7.803 17.005 1.00 41.41 345 GLU A O 1
ATOM 2783 N N . THR A 1 346 ? -41.243 8.794 17.583 1.00 36.97 346 THR A N 1
ATOM 2784 C CA . THR A 1 346 ? -41.614 8.902 18.991 1.00 36.97 346 THR A CA 1
ATOM 2785 C C . THR A 1 346 ? -42.480 10.148 19.152 1.00 36.97 346 THR A C 1
ATOM 2787 O O . THR A 1 346 ? -41.977 11.254 19.350 1.00 36.97 346 THR A O 1
ATOM 2790 N N . ASP A 1 347 ? -43.796 9.958 19.079 1.00 32.34 347 ASP A N 1
ATOM 2791 C CA . ASP A 1 347 ? -44.774 10.847 19.700 1.00 32.34 347 ASP A CA 1
ATOM 2792 C C . ASP A 1 347 ? -44.471 10.896 21.210 1.00 32.34 347 ASP A C 1
ATOM 2794 O O . ASP A 1 347 ? -44.863 10.026 21.988 1.00 32.34 347 ASP A O 1
ATOM 2798 N N . LEU A 1 348 ? -43.722 11.908 21.648 1.00 33.78 348 LEU A N 1
ATOM 2799 C CA . LEU A 1 348 ? -43.619 12.265 23.061 1.00 33.78 348 LEU A CA 1
ATOM 2800 C C . LEU A 1 348 ? -44.539 13.451 23.335 1.00 33.78 348 LEU A C 1
ATOM 2802 O O . LEU A 1 348 ? -44.115 14.606 23.385 1.00 33.78 348 LEU A O 1
ATOM 2806 N N . GLY A 1 349 ? -45.814 13.131 23.546 1.00 30.53 349 GLY A N 1
ATOM 2807 C CA . GLY A 1 349 ? -46.833 14.036 24.057 1.00 30.53 349 GLY A CA 1
ATOM 2808 C C . GLY A 1 349 ? -47.399 13.560 25.395 1.00 30.53 349 GLY A C 1
ATOM 2809 O O . GLY A 1 349 ? -48.392 12.849 25.428 1.00 30.53 349 GLY A O 1
ATOM 2810 N N . THR A 1 350 ? -46.842 14.100 26.484 1.00 27.61 350 THR A N 1
ATOM 2811 C CA . THR A 1 350 ? -47.466 14.298 27.815 1.00 27.61 350 THR A CA 1
ATOM 2812 C C . THR A 1 350 ? -47.741 13.100 28.743 1.00 27.61 350 THR A C 1
ATOM 2814 O O . THR A 1 350 ? -48.345 12.093 28.404 1.00 27.61 350 THR A O 1
ATOM 2817 N N . VAL A 1 351 ? -47.296 13.300 29.986 1.00 30.62 351 VAL A N 1
ATOM 2818 C CA . VAL A 1 351 ? -47.420 12.457 31.182 1.00 30.62 351 VAL A CA 1
ATOM 2819 C C . VAL A 1 351 ? -48.854 12.486 31.732 1.00 30.62 351 VAL A C 1
ATOM 2821 O O . VAL A 1 351 ? -49.431 13.566 31.833 1.00 30.62 351 VAL A O 1
ATOM 2824 N N . ASP A 1 352 ? -49.360 11.326 32.161 1.00 26.91 352 ASP A N 1
ATOM 2825 C CA . ASP A 1 352 ? -49.871 11.024 33.518 1.00 26.91 352 ASP A CA 1
ATOM 2826 C C . ASP A 1 352 ? -51.167 10.185 33.543 1.00 26.91 352 ASP A C 1
ATOM 2828 O O . ASP A 1 352 ? -52.045 10.324 32.697 1.00 26.91 352 ASP A O 1
ATOM 2832 N N . VAL A 1 353 ? -51.288 9.416 34.632 1.00 28.83 353 VAL A N 1
ATOM 2833 C CA . VAL A 1 353 ? -52.486 8.788 35.217 1.00 28.83 353 VAL A CA 1
ATOM 2834 C C . VAL A 1 353 ? -52.743 7.308 34.874 1.00 28.83 353 VAL A C 1
ATOM 2836 O O . VAL A 1 353 ? -53.336 6.956 33.865 1.00 28.83 353 VAL A O 1
ATOM 2839 N N . LEU A 1 354 ? -52.317 6.465 35.830 1.00 28.69 354 LEU A N 1
ATOM 2840 C CA . LEU A 1 354 ? -53.043 5.339 36.452 1.00 28.69 354 LEU A CA 1
ATOM 2841 C C . LEU A 1 354 ? -53.955 4.478 35.551 1.00 28.69 354 LEU A C 1
ATOM 2843 O O . LEU A 1 354 ? -55.013 4.935 35.149 1.00 28.69 354 LEU A O 1
ATOM 2847 N N . GLN A 1 355 ? -53.688 3.171 35.443 1.00 25.47 355 GLN A N 1
ATOM 2848 C CA . GLN A 1 355 ? -54.296 2.140 36.308 1.00 25.47 355 GLN A CA 1
ATOM 2849 C C . GLN A 1 355 ? -53.962 0.711 35.843 1.00 25.47 355 GLN A C 1
ATOM 2851 O O . GLN A 1 355 ? -53.707 0.431 34.679 1.00 25.47 355 GLN A O 1
ATOM 2856 N N . SER A 1 356 ? -53.951 -0.163 36.839 1.00 27.95 356 SER A N 1
ATOM 2857 C CA . SER A 1 356 ? -53.680 -1.598 36.879 1.00 27.95 356 SER A CA 1
ATOM 2858 C C . SER A 1 356 ? -54.763 -2.487 36.234 1.00 27.95 356 SER A C 1
ATOM 2860 O O . SER A 1 356 ? -55.850 -2.010 35.923 1.00 27.95 356 SER A O 1
ATOM 2862 N N . SER A 1 357 ? -54.462 -3.800 36.230 1.00 27.28 357 SER A N 1
ATOM 2863 C CA . SER A 1 357 ? -55.354 -4.985 36.154 1.00 27.28 357 SER A CA 1
ATOM 2864 C C . SER A 1 357 ? -55.459 -5.637 34.768 1.00 27.28 357 SER A C 1
ATOM 2866 O O . SER A 1 357 ? -55.862 -5.020 33.796 1.00 27.28 357 SER A O 1
ATOM 2868 N N . GLU A 1 358 ? -54.839 -6.806 34.586 1.00 25.42 358 GLU A N 1
ATOM 2869 C CA . GLU A 1 358 ? -55.347 -8.169 34.870 1.00 25.42 358 GLU A CA 1
ATOM 2870 C C . GLU A 1 358 ? -56.304 -8.709 33.791 1.00 25.42 358 GLU A C 1
ATOM 2872 O O . GLU A 1 358 ? -57.387 -8.188 33.570 1.00 25.42 358 GLU A O 1
ATOM 2877 N N . THR A 1 359 ? -55.848 -9.802 33.167 1.00 26.77 359 THR A N 1
ATOM 2878 C CA . THR A 1 359 ? -56.582 -11.004 32.725 1.00 26.77 359 THR A CA 1
ATOM 2879 C C . THR A 1 359 ? -58.080 -10.895 32.416 1.00 26.77 359 THR A C 1
ATOM 2881 O O . THR A 1 359 ? -58.879 -10.758 33.335 1.00 26.77 359 THR A O 1
ATOM 2884 N N . GLN A 1 360 ? -58.473 -11.245 31.183 1.00 25.70 360 GLN A N 1
ATOM 2885 C CA . GLN A 1 360 ? -59.354 -12.402 30.950 1.00 25.70 360 GLN A CA 1
ATOM 2886 C C . GLN A 1 360 ? -59.475 -12.798 29.470 1.00 25.70 360 GLN A C 1
ATOM 2888 O O . GLN A 1 360 ? -59.559 -11.974 28.566 1.00 25.70 360 GLN A O 1
ATOM 2893 N N . THR A 1 361 ? -59.480 -14.114 29.292 1.00 24.09 361 THR A N 1
ATOM 2894 C CA . THR A 1 361 ? -60.002 -14.920 28.186 1.00 24.09 361 THR A CA 1
ATOM 2895 C C . THR A 1 361 ? -61.467 -14.599 27.867 1.00 24.09 361 THR A C 1
ATOM 2897 O O . THR A 1 361 ? -62.238 -14.463 28.810 1.00 24.09 361 THR A O 1
ATOM 2900 N N . ASP A 1 362 ? -61.882 -14.600 26.596 1.00 23.73 362 ASP A N 1
ATOM 2901 C CA . ASP A 1 362 ? -62.709 -15.679 26.019 1.00 23.73 362 ASP A CA 1
ATOM 2902 C C . ASP A 1 362 ? -62.932 -15.494 24.502 1.00 23.73 362 ASP A C 1
ATOM 2904 O O . ASP A 1 362 ? -62.707 -14.425 23.938 1.00 23.73 362 ASP A O 1
ATOM 2908 N N . ALA A 1 363 ? -63.323 -16.598 23.873 1.00 27.03 363 ALA A N 1
ATOM 2909 C CA . ALA A 1 363 ? -63.486 -16.871 22.452 1.00 27.03 363 ALA A CA 1
ATOM 2910 C C . ALA A 1 363 ? -64.631 -16.117 21.740 1.00 27.03 363 ALA A C 1
ATOM 2912 O O . ALA A 1 363 ? -65.528 -15.576 22.381 1.00 27.03 363 ALA A O 1
ATOM 2913 N N . VAL A 1 364 ? -64.625 -16.173 20.396 1.00 26.83 364 VAL A N 1
ATOM 2914 C CA . VAL A 1 364 ? -65.669 -16.787 19.531 1.00 26.83 364 VAL A CA 1
ATOM 2915 C C . VAL A 1 364 ? -65.332 -16.510 18.043 1.00 26.83 364 VAL A C 1
ATOM 2917 O O . VAL A 1 364 ? -65.214 -15.360 17.636 1.00 26.83 364 VAL A O 1
ATOM 2920 N N . GLU A 1 365 ? -65.053 -17.593 17.292 1.00 26.34 365 GLU A N 1
ATOM 2921 C CA . GLU A 1 365 ? -65.656 -18.016 15.995 1.00 26.34 365 GLU A CA 1
ATOM 2922 C C . GLU A 1 365 ? -66.410 -16.951 15.151 1.00 26.34 365 GLU A C 1
ATOM 2924 O O . GLU A 1 365 ? -67.141 -16.145 15.701 1.00 26.34 365 GLU A O 1
ATOM 2929 N N . THR A 1 366 ? -66.451 -16.858 13.817 1.00 23.84 366 THR A N 1
ATOM 2930 C CA . THR A 1 366 ? -66.083 -17.607 12.593 1.00 23.84 366 THR A CA 1
ATOM 2931 C C . THR A 1 366 ? -66.285 -16.554 11.467 1.00 23.84 366 THR A C 1
ATOM 2933 O O . THR A 1 366 ? -67.107 -15.659 11.631 1.00 23.84 366 THR A O 1
ATOM 2936 N N . GLU A 1 367 ? -65.533 -16.490 10.369 1.00 24.27 367 GLU A N 1
ATOM 2937 C CA . GLU A 1 367 ? -65.999 -17.024 9.081 1.00 24.27 367 GLU A CA 1
ATOM 2938 C C . GLU A 1 367 ? -64.950 -16.859 7.975 1.00 24.27 367 GLU A C 1
ATOM 2940 O O . GLU A 1 367 ? -64.223 -15.873 7.870 1.00 24.27 367 GLU A O 1
ATOM 2945 N N . VAL A 1 368 ? -64.937 -17.904 7.157 1.00 28.50 368 VAL A N 1
ATOM 2946 C CA . VAL A 1 368 ? -64.158 -18.185 5.960 1.00 28.50 368 VAL A CA 1
ATOM 2947 C C . VAL A 1 368 ? -64.655 -17.340 4.785 1.00 28.50 368 VAL A C 1
ATOM 2949 O O . VAL A 1 368 ? -65.859 -17.234 4.576 1.00 28.50 368 VAL A O 1
ATOM 2952 N N . SER A 1 369 ? -63.747 -16.852 3.938 1.00 24.58 369 SER A N 1
ATOM 2953 C CA . SER A 1 369 ? -64.024 -16.806 2.498 1.00 24.58 369 SER A CA 1
ATOM 2954 C C . SER A 1 369 ? -62.737 -16.869 1.688 1.00 24.58 369 SER A C 1
ATOM 2956 O O . SER A 1 369 ? -61.815 -16.073 1.857 1.00 24.58 369 SER A O 1
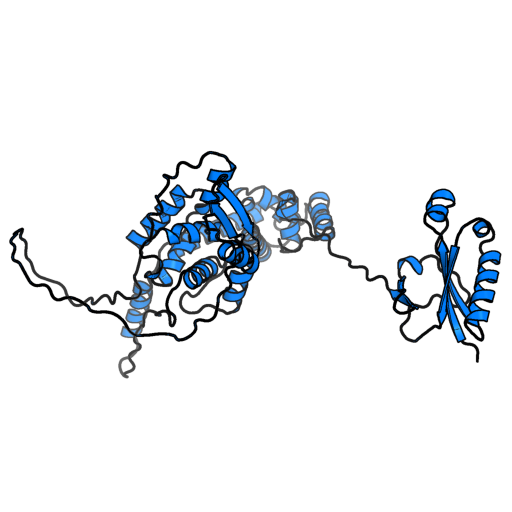ATOM 2958 N N . ASP A 1 370 ? -62.743 -17.847 0.795 1.00 24.67 370 ASP A N 1
ATOM 2959 C CA . ASP A 1 370 ? -61.701 -18.280 -0.114 1.00 24.67 370 ASP A CA 1
ATOM 2960 C C . ASP A 1 370 ? -61.221 -17.226 -1.121 1.00 24.67 370 ASP A C 1
ATOM 2962 O O . ASP A 1 370 ? -61.974 -16.403 -1.644 1.00 24.67 370 ASP A O 1
ATOM 2966 N N . ILE A 1 371 ? -59.937 -17.356 -1.451 1.00 35.47 371 ILE A N 1
ATOM 2967 C CA . ILE A 1 371 ? -59.247 -16.755 -2.593 1.00 35.47 371 ILE A CA 1
ATOM 2968 C C . ILE A 1 371 ? -59.490 -17.631 -3.832 1.00 35.47 371 ILE A C 1
ATOM 2970 O O . ILE A 1 371 ? -59.291 -18.847 -3.753 1.00 35.47 371 ILE A O 1
ATOM 2974 N N . PRO A 1 372 ? -59.729 -17.042 -5.018 1.00 28.73 372 PRO A N 1
ATOM 2975 C CA . PRO A 1 372 ? -59.318 -17.671 -6.263 1.00 28.73 372 PRO A CA 1
ATOM 2976 C C . PRO A 1 372 ? -58.220 -16.879 -6.998 1.00 28.73 372 PRO A C 1
ATOM 2978 O O . PRO A 1 372 ? -58.293 -15.667 -7.175 1.00 28.73 372 PRO A O 1
ATOM 2981 N N . LYS A 1 373 ? -57.202 -17.655 -7.404 1.00 26.91 373 LYS A N 1
ATOM 2982 C CA . LYS A 1 373 ? -56.280 -17.564 -8.561 1.00 26.91 373 LYS A CA 1
ATOM 2983 C C . LYS A 1 373 ? -56.437 -16.336 -9.477 1.00 26.91 373 LYS A C 1
ATOM 2985 O O . LYS A 1 373 ? -57.507 -16.097 -10.015 1.00 26.91 373 LYS A O 1
ATOM 2990 N N . ASN A 1 374 ? -55.386 -15.532 -9.632 1.00 23.92 374 ASN A N 1
ATOM 2991 C CA . ASN A 1 374 ? -54.254 -15.704 -10.567 1.00 23.92 374 ASN A CA 1
ATOM 2992 C C . ASN A 1 374 ? -54.632 -15.481 -12.040 1.00 23.92 374 ASN A C 1
ATOM 2994 O O . ASN A 1 374 ? -55.186 -16.379 -12.661 1.00 23.92 374 ASN A O 1
ATOM 2998 N N . GLU A 1 375 ? -54.217 -14.334 -12.582 1.00 26.16 375 GLU A N 1
ATOM 2999 C CA . GLU A 1 375 ? -53.856 -14.142 -13.991 1.00 26.16 375 GLU A CA 1
ATOM 3000 C C . GLU A 1 375 ? -52.983 -12.877 -14.108 1.00 26.16 375 GLU A C 1
ATOM 3002 O O . GLU A 1 375 ? -53.484 -11.777 -14.313 1.00 26.16 375 GLU A O 1
ATOM 3007 N N . THR A 1 376 ? -51.662 -13.030 -13.974 1.00 23.50 376 THR A N 1
ATOM 3008 C CA . THR A 1 376 ? -50.710 -12.107 -14.611 1.00 23.50 376 THR A CA 1
ATOM 3009 C C . THR A 1 376 ? -49.513 -12.903 -15.117 1.00 23.50 376 THR A C 1
ATOM 3011 O O . THR A 1 376 ? -48.796 -13.539 -14.349 1.00 23.50 376 THR A O 1
ATOM 3014 N N . ALA A 1 377 ? -49.286 -12.840 -16.422 1.00 28.70 377 ALA A N 1
ATOM 3015 C CA . ALA A 1 377 ? -48.028 -13.167 -17.075 1.00 28.70 377 ALA A CA 1
ATOM 3016 C C . ALA A 1 377 ? -47.775 -12.094 -18.146 1.00 28.70 377 ALA A C 1
ATOM 3018 O O . ALA A 1 377 ? -48.739 -11.548 -18.684 1.00 28.70 377 ALA A O 1
ATOM 3019 N N . PRO A 1 378 ? -46.533 -11.896 -18.598 1.00 38.28 378 PRO A N 1
ATOM 3020 C CA . PRO A 1 378 ? -45.310 -11.725 -17.819 1.00 38.28 378 PRO A CA 1
ATOM 3021 C C . PRO A 1 378 ? -44.628 -10.400 -18.221 1.00 38.28 378 PRO A C 1
ATOM 3023 O O . PRO A 1 378 ? -44.644 -10.025 -19.391 1.00 38.28 378 PRO A O 1
ATOM 3026 N N . GLU A 1 379 ? -43.977 -9.706 -17.291 1.00 29.69 379 GLU A N 1
ATOM 3027 C CA . GLU A 1 379 ? -43.028 -8.648 -17.652 1.00 29.69 379 GLU A CA 1
ATOM 3028 C C . GLU A 1 379 ? -41.638 -9.105 -17.216 1.00 29.69 379 GLU A C 1
ATOM 3030 O O . GLU A 1 379 ? -41.421 -9.506 -16.074 1.00 29.69 379 GLU A O 1
ATOM 3035 N N . ALA A 1 380 ? -40.749 -9.194 -18.200 1.00 36.38 380 ALA A N 1
ATOM 3036 C CA . ALA A 1 380 ? -39.441 -9.809 -18.098 1.00 36.38 380 ALA A CA 1
ATOM 3037 C C . ALA A 1 380 ? -38.559 -9.078 -17.077 1.00 36.38 380 ALA A C 1
ATOM 3039 O O . ALA A 1 380 ? -38.236 -7.903 -17.255 1.00 36.38 380 ALA A O 1
ATOM 3040 N N . GLU A 1 381 ? -38.125 -9.792 -16.039 1.00 35.88 381 GLU A N 1
ATOM 3041 C CA . GLU A 1 381 ? -37.043 -9.324 -15.180 1.00 35.88 381 GLU A CA 1
ATOM 3042 C C . GLU A 1 381 ? -35.692 -9.428 -15.912 1.00 35.88 381 GLU A C 1
ATOM 3044 O O . GLU A 1 381 ? -35.447 -10.404 -16.633 1.00 35.88 381 GLU A O 1
ATOM 3049 N N . PRO A 1 382 ? -34.781 -8.458 -15.725 1.00 35.62 382 PRO A N 1
ATOM 3050 C CA . PRO A 1 382 ? -33.414 -8.568 -16.205 1.00 35.62 382 PRO A CA 1
ATOM 3051 C C . PRO A 1 382 ? -32.677 -9.658 -15.415 1.00 35.62 382 PRO A C 1
ATOM 3053 O O . PRO A 1 382 ? -32.548 -9.604 -14.192 1.00 35.62 382 PRO A O 1
ATOM 3056 N N . SER A 1 383 ? -32.176 -10.651 -16.144 1.00 41.19 383 SER A N 1
ATOM 3057 C CA . SER A 1 383 ? -31.376 -11.768 -15.653 1.00 41.19 383 SER A CA 1
ATOM 3058 C C . SER A 1 383 ? -30.107 -11.288 -14.939 1.00 41.19 383 SER A C 1
ATOM 3060 O O . SER A 1 383 ? -29.127 -10.915 -15.585 1.00 41.19 383 SER A O 1
ATOM 3062 N N . VAL A 1 384 ? -30.094 -11.338 -13.607 1.00 41.88 384 VAL A N 1
ATOM 3063 C CA . VAL A 1 384 ? -28.842 -11.349 -12.842 1.00 41.88 384 VAL A CA 1
ATOM 3064 C C . VAL A 1 384 ? -28.279 -12.760 -12.962 1.00 41.88 384 VAL A C 1
ATOM 3066 O O . VAL A 1 384 ? -28.767 -13.689 -12.316 1.00 41.88 384 VAL A O 1
ATOM 3069 N N . GLU A 1 385 ? -27.295 -12.935 -13.843 1.00 53.22 385 GLU A N 1
ATOM 3070 C CA . GLU A 1 385 ? -26.554 -14.187 -13.972 1.00 53.22 385 GLU A CA 1
ATOM 3071 C C . GLU A 1 385 ? -25.992 -14.551 -12.594 1.00 53.22 385 GLU A C 1
ATOM 3073 O O . GLU A 1 385 ? -25.179 -13.823 -12.023 1.00 53.22 385 GLU A O 1
ATOM 3078 N N . ARG A 1 386 ? -26.465 -15.659 -12.006 1.00 71.00 386 ARG A N 1
ATOM 3079 C CA . ARG A 1 386 ? -25.825 -16.199 -10.807 1.00 71.00 386 ARG A CA 1
ATOM 3080 C C . ARG A 1 386 ? -24.365 -16.464 -11.183 1.00 71.00 386 ARG A C 1
ATOM 3082 O O . ARG A 1 386 ? -24.094 -17.159 -12.159 1.00 71.00 386 ARG A O 1
ATOM 3089 N N . GLU A 1 387 ? -23.422 -15.906 -10.438 1.00 62.78 387 GLU A N 1
ATOM 3090 C CA . GLU A 1 387 ? -22.003 -16.210 -10.601 1.00 62.78 387 GLU A CA 1
ATOM 3091 C C . GLU A 1 387 ? -21.558 -17.096 -9.445 1.00 62.78 387 GLU A C 1
ATOM 3093 O O . GLU A 1 387 ? -21.541 -16.697 -8.280 1.00 62.78 387 GLU A O 1
ATOM 3098 N N . GLY A 1 388 ? -21.217 -18.341 -9.762 1.00 72.00 388 GLY A N 1
ATOM 3099 C CA . GLY A 1 388 ? -20.681 -19.269 -8.785 1.00 72.00 388 GLY A CA 1
ATOM 3100 C C . GLY A 1 388 ? -20.366 -20.633 -9.386 1.00 72.00 388 GLY A C 1
ATOM 3101 O O . GLY A 1 388 ? -20.802 -20.959 -10.491 1.00 72.00 388 GLY A O 1
ATOM 3102 N N . PRO A 1 389 ? -19.593 -21.465 -8.673 1.00 76.56 389 PRO A N 1
ATOM 3103 C CA . PRO A 1 389 ? -19.588 -22.884 -8.953 1.00 76.56 389 PRO A CA 1
ATOM 3104 C C . PRO A 1 389 ? -20.950 -23.475 -8.563 1.00 76.56 389 PRO A C 1
ATOM 3106 O O . PRO A 1 389 ? -21.288 -23.526 -7.383 1.00 76.56 389 PRO A O 1
ATOM 3109 N N . PHE A 1 390 ? -21.707 -23.922 -9.556 1.00 90.81 390 PHE A N 1
ATOM 3110 C CA . PHE A 1 390 ? -22.964 -24.650 -9.417 1.00 90.81 390 PHE A CA 1
ATOM 3111 C C . PHE A 1 390 ? -22.702 -26.125 -9.176 1.00 90.81 390 PHE A C 1
ATOM 3113 O O . PHE A 1 390 ? -21.765 -26.689 -9.750 1.00 90.81 390 PHE A O 1
ATOM 3120 N N . TYR A 1 391 ? -23.550 -26.759 -8.376 1.00 90.62 391 TYR A N 1
ATOM 3121 C CA . TYR A 1 391 ? -23.478 -28.185 -8.092 1.00 90.62 391 TYR A CA 1
ATOM 3122 C C . TYR A 1 391 ? -24.789 -28.841 -8.508 1.00 90.62 391 TYR A C 1
ATOM 3124 O O . TYR A 1 391 ? -25.863 -28.285 -8.303 1.00 90.62 391 TYR A O 1
ATOM 3132 N N . PHE A 1 392 ? -24.706 -30.011 -9.129 1.00 90.88 392 PHE A N 1
ATOM 3133 C CA . PHE A 1 392 ? -25.876 -30.711 -9.650 1.00 90.88 392 PHE A CA 1
ATOM 3134 C C . PHE A 1 392 ? -25.741 -32.222 -9.476 1.00 90.88 392 PHE A C 1
ATOM 3136 O O . PHE A 1 392 ? -24.635 -32.750 -9.332 1.00 90.88 392 PHE A O 1
ATOM 3143 N N . LEU A 1 393 ? -26.877 -32.909 -9.493 1.00 89.81 393 LEU A N 1
ATOM 3144 C CA . LEU A 1 393 ? -27.018 -34.340 -9.263 1.00 89.81 393 LEU A CA 1
ATOM 3145 C C . LEU A 1 393 ? -27.877 -34.975 -10.358 1.00 89.81 393 LEU A C 1
ATOM 3147 O O . LEU A 1 393 ? -29.002 -34.546 -10.583 1.00 89.81 393 LEU A O 1
ATOM 3151 N N . PHE A 1 394 ? -27.379 -36.035 -10.985 1.00 87.81 394 PHE A N 1
ATOM 3152 C CA . PHE A 1 394 ? -28.173 -36.950 -11.799 1.00 87.81 394 PHE A CA 1
ATOM 3153 C C . PHE A 1 394 ? -28.650 -38.119 -10.945 1.00 87.81 394 PHE A C 1
ATOM 3155 O O . PHE A 1 394 ? -27.860 -38.741 -10.228 1.00 87.81 394 PHE A O 1
ATOM 3162 N N . THR A 1 395 ? -29.940 -38.420 -11.051 1.00 80.00 395 THR A N 1
ATOM 3163 C CA . THR A 1 395 ? -30.561 -39.601 -10.449 1.00 80.00 395 THR A CA 1
ATOM 3164 C C . THR A 1 395 ? -30.905 -40.586 -11.561 1.00 80.00 395 THR A C 1
ATOM 3166 O O . THR A 1 395 ? -32.015 -40.609 -12.084 1.00 80.00 395 THR A O 1
ATOM 3169 N N . ASP A 1 396 ? -29.921 -41.396 -11.953 1.00 71.94 396 ASP A N 1
ATOM 3170 C CA . ASP A 1 396 ? -30.124 -42.452 -12.945 1.00 71.94 396 ASP A CA 1
ATOM 3171 C C . ASP A 1 396 ? -30.422 -43.792 -12.255 1.00 71.94 396 ASP A C 1
ATOM 3173 O O . ASP A 1 396 ? -30.109 -44.002 -11.080 1.00 71.94 396 ASP A O 1
ATOM 3177 N N . LYS A 1 397 ? -30.973 -44.753 -13.010 1.00 59.12 397 LYS A N 1
ATOM 3178 C CA . LYS A 1 397 ? -31.243 -46.125 -12.529 1.00 59.12 397 LYS A CA 1
ATOM 3179 C C . LYS A 1 397 ? -29.989 -46.867 -12.033 1.00 59.12 397 LYS A C 1
ATOM 3181 O O . LYS A 1 397 ? -30.127 -47.833 -11.289 1.00 59.12 397 LYS A O 1
ATOM 3186 N N . ASP A 1 398 ? -28.798 -46.400 -12.412 1.00 58.41 398 ASP A N 1
ATOM 3187 C CA . ASP A 1 398 ? -27.495 -46.993 -12.085 1.00 58.41 398 ASP A CA 1
ATOM 3188 C C . ASP A 1 398 ? -26.764 -46.289 -10.920 1.00 58.41 398 ASP A C 1
ATOM 3190 O O . ASP A 1 398 ? -25.618 -46.625 -10.615 1.00 58.41 398 ASP A O 1
ATOM 3194 N N . GLY A 1 399 ? -27.408 -45.319 -10.259 1.00 65.88 399 GLY A N 1
ATOM 3195 C CA . GLY A 1 399 ? -26.874 -44.616 -9.091 1.00 65.88 399 GLY A CA 1
ATOM 3196 C C . GLY A 1 399 ? -26.771 -43.099 -9.258 1.00 65.88 399 GLY A C 1
ATOM 3197 O O . GLY A 1 399 ? -26.985 -42.531 -10.328 1.00 65.88 399 GLY A O 1
ATOM 3198 N N . GLU A 1 400 ? -26.438 -42.434 -8.157 1.00 80.88 400 GLU A N 1
ATOM 3199 C CA . GLU A 1 400 ? -26.315 -40.981 -8.069 1.00 80.88 400 GLU A CA 1
ATOM 3200 C C . GLU A 1 400 ? -24.979 -40.485 -8.639 1.00 80.88 400 GLU A C 1
ATOM 3202 O O . GLU A 1 400 ? -23.908 -40.884 -8.176 1.00 80.88 400 GLU A O 1
ATOM 3207 N N . LYS A 1 401 ? -25.023 -39.571 -9.617 1.00 83.31 401 LYS A N 1
ATOM 3208 C CA . LYS A 1 401 ? -23.824 -38.907 -10.159 1.00 83.31 401 LYS A CA 1
ATOM 3209 C C . LYS A 1 401 ? -23.873 -37.412 -9.889 1.00 83.31 401 LYS A C 1
ATOM 3211 O O . LYS A 1 401 ? -24.758 -36.724 -10.381 1.00 83.31 401 LYS A O 1
ATOM 3216 N N . TYR A 1 402 ? -22.899 -36.894 -9.151 1.00 85.94 402 TYR A N 1
ATOM 3217 C CA . TYR A 1 402 ? -22.801 -35.473 -8.810 1.00 85.94 402 TYR A CA 1
ATOM 3218 C C . TYR A 1 402 ? -21.716 -34.755 -9.631 1.00 85.94 402 TYR A C 1
ATOM 3220 O O . TYR A 1 402 ? -20.661 -35.322 -9.921 1.00 85.94 402 TYR A O 1
ATOM 3228 N N . GLY A 1 403 ? -21.956 -33.491 -9.993 1.00 85.25 403 GLY A N 1
ATOM 3229 C CA . GLY A 1 403 ? -21.063 -32.677 -10.824 1.00 85.25 403 GLY A CA 1
ATOM 3230 C C . GLY A 1 403 ? -21.001 -31.204 -10.407 1.00 85.25 403 GLY A C 1
ATOM 3231 O O . GLY A 1 403 ? -21.818 -30.735 -9.617 1.00 85.25 403 GLY A O 1
ATOM 3232 N N . ARG A 1 404 ? -19.994 -30.482 -10.924 1.00 89.38 404 ARG A N 1
ATOM 3233 C CA . ARG A 1 404 ? -19.761 -29.045 -10.686 1.00 89.38 404 ARG A CA 1
ATOM 3234 C C . ARG A 1 404 ? -19.638 -28.294 -12.014 1.00 89.38 404 ARG A C 1
ATOM 3236 O O . ARG A 1 404 ? -18.848 -28.697 -12.865 1.00 89.38 404 ARG A O 1
ATOM 3243 N N . ALA A 1 405 ? -20.335 -27.170 -12.160 1.00 87.25 405 ALA A N 1
ATOM 3244 C CA . ALA A 1 405 ? -20.201 -26.240 -13.283 1.00 87.25 405 ALA A CA 1
ATOM 3245 C C . ALA A 1 405 ? -19.717 -24.872 -12.789 1.00 87.25 405 ALA A C 1
ATOM 3247 O O . ALA A 1 405 ? -20.175 -24.397 -11.765 1.00 87.25 405 ALA A O 1
ATOM 3248 N N . ASN A 1 406 ? -18.800 -24.217 -13.505 1.00 83.69 406 ASN A N 1
ATOM 3249 C CA . ASN A 1 406 ? -18.286 -22.889 -13.118 1.00 83.69 406 ASN A CA 1
ATOM 3250 C C . ASN A 1 406 ? -19.023 -21.717 -13.798 1.00 83.69 406 ASN A C 1
ATOM 3252 O O . ASN A 1 406 ? -18.682 -20.568 -13.553 1.00 83.69 406 ASN A O 1
ATOM 3256 N N . LYS A 1 407 ? -19.973 -22.003 -14.696 1.00 85.31 407 LYS A N 1
ATOM 3257 C CA . LYS A 1 407 ? -20.775 -21.017 -15.436 1.00 85.31 407 LYS A CA 1
ATOM 3258 C C . LYS A 1 407 ? -22.235 -21.462 -15.439 1.00 85.31 407 LYS A C 1
ATOM 3260 O O . LYS A 1 407 ? -22.474 -22.672 -15.481 1.00 85.31 407 LYS A O 1
ATOM 3265 N N . LEU A 1 408 ? -23.174 -20.512 -15.475 1.00 83.88 408 LEU A N 1
ATOM 3266 C CA . LEU A 1 408 ? -24.621 -20.784 -15.513 1.00 83.88 408 LEU A CA 1
ATOM 3267 C C . LEU A 1 408 ? -24.981 -21.695 -16.697 1.00 83.88 408 LEU A C 1
ATOM 3269 O O . LEU A 1 408 ? -25.624 -22.722 -16.527 1.00 83.88 408 LEU A O 1
ATOM 3273 N N . SER A 1 409 ? -24.375 -21.434 -17.859 1.00 83.50 409 SER A N 1
ATOM 3274 C CA . SER A 1 409 ? -24.518 -22.262 -19.066 1.00 83.50 409 SER A CA 1
ATOM 3275 C C . SER A 1 409 ? -24.101 -23.728 -18.894 1.00 83.50 409 SER A C 1
ATOM 3277 O O . SER A 1 409 ? -24.519 -24.585 -19.671 1.00 83.50 409 SER A O 1
ATOM 3279 N N . GLY A 1 410 ? -23.256 -24.042 -17.908 1.00 84.38 410 GLY A N 1
ATOM 3280 C CA . GLY A 1 410 ? -22.916 -25.417 -17.548 1.00 84.38 410 GLY A CA 1
ATOM 3281 C C . GLY A 1 410 ? -23.975 -26.074 -16.660 1.00 84.38 410 GLY A C 1
ATOM 3282 O O . GLY A 1 410 ? -24.245 -27.260 -16.836 1.00 84.38 410 GLY A O 1
ATOM 3283 N N . LEU A 1 411 ? -24.591 -25.310 -15.753 1.00 85.88 411 LEU A N 1
ATOM 3284 C CA . LEU A 1 411 ? -25.722 -25.770 -14.948 1.00 85.88 411 LEU A CA 1
ATOM 3285 C C . LEU A 1 411 ? -26.956 -25.989 -15.830 1.00 85.88 411 LEU A C 1
ATOM 3287 O O . LEU A 1 411 ? -27.539 -27.065 -15.782 1.00 85.88 411 LEU A O 1
ATOM 3291 N N . ASP A 1 412 ? -27.289 -25.039 -16.703 1.00 85.88 412 ASP A N 1
ATOM 3292 C CA . ASP A 1 412 ? -28.461 -25.122 -17.584 1.00 85.88 412 ASP A CA 1
ATOM 3293 C C . ASP A 1 412 ? -28.403 -26.345 -18.508 1.00 85.88 412 ASP A C 1
ATOM 3295 O O . ASP A 1 412 ? -29.408 -27.022 -18.737 1.00 85.88 412 ASP A O 1
ATOM 3299 N N . LYS A 1 413 ? -27.202 -26.689 -18.996 1.00 88.25 413 LYS A N 1
ATOM 3300 C CA . LYS A 1 413 ? -26.962 -27.925 -19.757 1.00 88.25 413 LYS A CA 1
ATOM 3301 C C . LYS A 1 413 ? -27.205 -29.180 -18.922 1.00 88.25 413 LYS A C 1
ATOM 3303 O O . LYS A 1 413 ? -27.756 -30.144 -19.445 1.00 88.25 413 LYS A O 1
ATOM 3308 N N . ALA A 1 414 ? -26.791 -29.184 -17.656 1.00 86.38 414 ALA A N 1
ATOM 3309 C CA . ALA A 1 414 ? -27.000 -30.316 -16.759 1.00 86.38 414 ALA A CA 1
ATOM 3310 C C . ALA A 1 414 ? -28.484 -30.473 -16.389 1.00 86.38 414 ALA A C 1
ATOM 3312 O O . ALA A 1 414 ? -29.010 -31.581 -16.460 1.00 86.38 414 ALA A O 1
ATOM 3313 N N . LEU A 1 415 ? -29.177 -29.372 -16.083 1.00 85.62 415 LEU A N 1
ATOM 3314 C CA . LEU A 1 415 ? -30.617 -29.361 -15.806 1.00 85.62 415 LEU A CA 1
ATOM 3315 C C . LEU A 1 415 ? -31.426 -29.832 -17.023 1.00 85.62 415 LEU A C 1
ATOM 3317 O O . LEU A 1 415 ? -32.306 -30.678 -16.891 1.00 85.62 415 LEU A O 1
ATOM 3321 N N . SER A 1 416 ? -31.065 -29.375 -18.227 1.00 85.75 416 SER A N 1
ATOM 3322 C CA . SER A 1 416 ? -31.689 -29.830 -19.483 1.00 85.75 416 SER A CA 1
ATOM 3323 C C . SER A 1 416 ? -31.481 -31.326 -19.748 1.00 85.75 416 SER A C 1
ATOM 3325 O O . SER A 1 416 ? -32.277 -31.946 -20.448 1.00 85.75 416 SER A O 1
ATOM 3327 N N . ALA A 1 417 ? -30.416 -31.912 -19.196 1.00 83.69 417 ALA A N 1
ATOM 3328 C CA . ALA A 1 417 ? -30.128 -33.340 -19.276 1.00 83.69 417 ALA A CA 1
ATOM 3329 C C . ALA A 1 417 ? -30.793 -34.162 -18.151 1.00 83.69 417 ALA A C 1
ATOM 3331 O O . ALA A 1 417 ? -30.587 -35.372 -18.097 1.00 83.69 417 ALA A O 1
ATOM 3332 N N . GLY A 1 418 ? -31.578 -33.535 -17.265 1.00 84.25 418 GLY A N 1
ATOM 3333 C CA . GLY A 1 418 ? -32.287 -34.203 -16.168 1.00 84.25 418 GLY A CA 1
ATOM 3334 C C . GLY A 1 418 ? -31.573 -34.167 -14.813 1.00 84.25 418 GLY A C 1
ATOM 3335 O O . GLY A 1 418 ? -31.957 -34.909 -13.910 1.00 84.25 418 GLY A O 1
ATOM 3336 N N . ALA A 1 419 ? -30.543 -33.332 -14.640 1.00 86.75 419 ALA A N 1
ATOM 3337 C CA . ALA A 1 419 ? -29.939 -33.117 -13.327 1.00 86.75 419 ALA A CA 1
ATOM 3338 C C . ALA A 1 419 ? -30.821 -32.230 -12.433 1.00 86.75 419 ALA A C 1
ATOM 3340 O O . ALA A 1 419 ? -31.596 -31.408 -12.913 1.00 86.75 419 ALA A O 1
ATOM 3341 N N . THR A 1 420 ? -30.652 -32.355 -11.120 1.00 87.56 420 THR A N 1
ATOM 3342 C CA . THR A 1 420 ? -31.220 -31.453 -10.108 1.00 87.56 420 THR A CA 1
ATOM 3343 C C . THR A 1 420 ? -30.102 -30.605 -9.509 1.00 87.56 420 THR A C 1
ATOM 3345 O O . THR A 1 420 ? -29.042 -31.139 -9.181 1.00 87.56 420 THR A O 1
ATOM 3348 N N . GLU A 1 421 ? -30.304 -29.293 -9.376 1.00 88.38 421 GLU A N 1
ATOM 3349 C CA . GLU A 1 421 ? -29.351 -28.422 -8.678 1.00 88.38 421 GLU A CA 1
ATOM 3350 C C . GLU A 1 421 ? -29.336 -28.772 -7.182 1.00 88.38 421 GLU A C 1
ATOM 3352 O O . GLU A 1 421 ? -30.386 -28.877 -6.550 1.00 88.38 421 GLU A O 1
ATOM 3357 N N . ILE A 1 422 ? -28.143 -28.968 -6.624 1.00 87.38 422 ILE A N 1
ATOM 3358 C CA . ILE A 1 422 ? -27.930 -29.275 -5.206 1.00 87.38 422 ILE A CA 1
ATOM 3359 C C . ILE A 1 422 ? -27.051 -28.202 -4.573 1.00 87.38 422 ILE A C 1
ATOM 3361 O O . ILE A 1 422 ? -26.294 -27.504 -5.251 1.00 87.38 422 ILE A O 1
ATOM 3365 N N . THR A 1 423 ? -27.115 -28.071 -3.251 1.00 84.75 423 THR A N 1
ATOM 3366 C CA . THR A 1 423 ? -26.250 -27.125 -2.541 1.00 84.75 423 THR A CA 1
ATOM 3367 C C . THR A 1 423 ? -24.796 -27.602 -2.537 1.00 84.75 423 THR A C 1
ATOM 3369 O O . THR A 1 423 ? -24.488 -28.787 -2.712 1.00 84.75 423 THR A O 1
ATOM 3372 N N . LYS A 1 424 ? -23.866 -26.671 -2.302 1.00 86.25 424 LYS A N 1
ATOM 3373 C CA . LYS A 1 424 ? -22.443 -26.990 -2.126 1.00 86.25 424 LYS A CA 1
ATOM 3374 C C . LYS A 1 424 ? -22.253 -27.990 -0.984 1.00 86.25 424 LYS A C 1
ATOM 3376 O O . LYS A 1 424 ? -21.467 -28.929 -1.098 1.00 86.25 424 LYS A O 1
ATOM 3381 N N . GLU A 1 425 ? -22.981 -27.783 0.105 1.00 82.56 425 GLU A N 1
ATOM 3382 C CA . GLU A 1 425 ? -22.963 -28.607 1.308 1.00 82.56 425 GLU A CA 1
ATOM 3383 C C . GLU A 1 425 ? -23.409 -30.039 0.990 1.00 82.56 425 GLU A C 1
ATOM 3385 O O . GLU A 1 425 ? -22.738 -30.995 1.380 1.00 82.56 425 GLU A O 1
ATOM 3390 N N . GLU A 1 426 ? -24.479 -30.192 0.206 1.00 83.94 426 GLU A N 1
ATOM 3391 C CA . GLU A 1 426 ? -24.977 -31.491 -0.243 1.00 83.94 426 GLU A CA 1
ATOM 3392 C C . GLU A 1 426 ? -23.993 -32.200 -1.183 1.00 83.94 426 GLU A C 1
ATOM 3394 O O . GLU A 1 426 ? -23.726 -33.391 -1.013 1.00 83.94 426 GLU A O 1
ATOM 3399 N N . TYR A 1 427 ? -23.375 -31.473 -2.118 1.00 87.44 427 TYR A N 1
ATOM 3400 C CA . TYR A 1 427 ? -22.344 -32.023 -3.000 1.00 87.44 427 TYR A CA 1
ATOM 3401 C C . TYR A 1 427 ? -21.152 -32.588 -2.215 1.00 87.44 427 TYR A C 1
ATOM 3403 O O . TYR A 1 427 ? -20.699 -33.702 -2.485 1.00 87.44 427 TYR A O 1
ATOM 3411 N N . PHE A 1 428 ? -20.644 -31.848 -1.223 1.00 83.38 428 PHE A N 1
ATOM 3412 C CA . PHE A 1 428 ? -19.534 -32.327 -0.395 1.00 83.38 428 PHE A CA 1
ATOM 3413 C C . PHE A 1 428 ? -19.945 -33.483 0.520 1.00 83.38 428 PHE A C 1
ATOM 3415 O O . PHE A 1 428 ? -19.154 -34.408 0.695 1.00 83.38 428 PHE A O 1
ATOM 3422 N N . ALA A 1 429 ? -21.169 -33.482 1.053 1.00 82.62 429 ALA A N 1
ATOM 3423 C CA . ALA A 1 429 ? -21.682 -34.593 1.849 1.00 82.62 429 ALA A CA 1
ATOM 3424 C C . ALA A 1 429 ? -21.802 -35.885 1.019 1.00 82.62 429 ALA A C 1
ATOM 3426 O O . ALA A 1 429 ? -21.376 -36.948 1.470 1.00 82.62 429 ALA A O 1
ATOM 3427 N N . ARG A 1 430 ? -22.312 -35.801 -0.219 1.00 82.75 430 ARG A N 1
ATOM 3428 C CA . ARG A 1 430 ? -22.426 -36.957 -1.127 1.00 82.75 430 ARG A CA 1
ATOM 3429 C C . ARG A 1 430 ? -21.055 -37.444 -1.595 1.00 82.75 430 ARG A C 1
ATOM 3431 O O . ARG A 1 430 ? -20.788 -38.641 -1.552 1.00 82.75 430 ARG A O 1
ATOM 3438 N N . LYS A 1 431 ? -20.141 -36.526 -1.935 1.00 82.25 431 LYS A N 1
ATOM 3439 C CA . LYS A 1 431 ? -18.761 -36.862 -2.327 1.00 82.25 431 LYS A CA 1
ATOM 3440 C C . LYS A 1 431 ? -17.959 -37.533 -1.209 1.00 82.25 431 LYS A C 1
ATOM 3442 O O . LYS A 1 431 ? -17.135 -38.398 -1.491 1.00 82.25 431 LYS A O 1
ATOM 3447 N N . ASN A 1 432 ? -18.192 -37.138 0.040 1.00 81.31 432 ASN A N 1
ATOM 3448 C CA . ASN A 1 432 ? -17.497 -37.683 1.207 1.00 81.31 432 ASN A CA 1
ATOM 3449 C C . ASN A 1 432 ? -18.225 -38.888 1.835 1.00 81.31 432 ASN A C 1
ATOM 3451 O O . ASN A 1 432 ? -17.777 -39.391 2.863 1.00 81.31 432 ASN A O 1
ATOM 3455 N N . GLY A 1 433 ? -19.335 -39.348 1.242 1.00 75.31 433 GLY A N 1
ATOM 3456 C CA . GLY A 1 433 ? -20.111 -40.493 1.731 1.00 75.31 433 GLY A CA 1
ATOM 3457 C C . GLY A 1 433 ? -20.835 -40.259 3.063 1.00 75.31 433 GLY A C 1
ATOM 3458 O O . GLY A 1 433 ? -21.237 -41.219 3.712 1.00 75.31 433 GLY A O 1
ATOM 3459 N N . THR A 1 434 ? -20.994 -39.005 3.491 1.00 73.12 434 THR A N 1
ATOM 3460 C CA . THR A 1 434 ? -21.628 -38.610 4.763 1.00 73.12 434 THR A CA 1
ATOM 3461 C C . THR A 1 434 ? -23.057 -38.093 4.597 1.00 73.12 434 THR A C 1
ATOM 3463 O O . THR A 1 434 ? -23.672 -37.654 5.567 1.00 73.12 434 THR A O 1
ATOM 3466 N N . TYR A 1 435 ? -23.603 -38.132 3.381 1.00 75.06 435 TYR A N 1
ATOM 3467 C CA . TYR A 1 435 ? -24.969 -37.700 3.110 1.00 75.06 435 TYR A CA 1
ATOM 3468 C C . TYR A 1 435 ? -26.003 -38.724 3.607 1.00 75.06 435 TYR A C 1
ATOM 3470 O O . TYR A 1 435 ? -25.986 -39.881 3.196 1.00 75.06 435 TYR A O 1
ATOM 3478 N N . SER A 1 436 ? -26.928 -38.282 4.464 1.00 59.56 436 SER A N 1
ATOM 3479 C CA . SER A 1 436 ? -28.005 -39.090 5.060 1.00 59.56 436 SER A CA 1
ATOM 3480 C C . SER A 1 436 ? -29.407 -38.587 4.677 1.00 59.56 436 SER A C 1
ATOM 3482 O O . SER A 1 436 ? -30.312 -38.529 5.509 1.00 59.56 436 SER A O 1
ATOM 3484 N N . GLY A 1 437 ? -29.598 -38.182 3.418 1.00 59.75 437 GLY A N 1
ATOM 3485 C CA . GLY A 1 437 ? -30.906 -37.763 2.908 1.00 59.75 437 GLY A CA 1
ATOM 3486 C C . GLY A 1 437 ? -31.803 -38.949 2.547 1.00 59.75 437 GLY A C 1
ATOM 3487 O O . GLY A 1 437 ? -31.401 -39.849 1.813 1.00 59.75 437 GLY A O 1
ATOM 3488 N N . SER A 1 438 ? -33.030 -38.933 3.070 1.00 43.53 438 SER A N 1
ATOM 3489 C CA . SER A 1 438 ? -34.106 -39.877 2.750 1.00 43.53 438 SER A CA 1
ATOM 3490 C C . SER A 1 438 ? -34.527 -39.749 1.280 1.00 43.53 438 SER A C 1
ATOM 3492 O O . SER A 1 438 ? -34.789 -38.639 0.815 1.00 43.53 438 SER A O 1
ATOM 3494 N N . GLN A 1 439 ? -34.629 -40.871 0.560 1.00 41.38 439 GLN A N 1
ATOM 3495 C CA . GLN A 1 439 ? -35.240 -40.929 -0.771 1.00 41.38 439 GLN A CA 1
ATOM 3496 C C . GLN A 1 439 ? -36.687 -40.419 -0.691 1.00 41.38 439 GLN A C 1
ATOM 3498 O O . GLN A 1 439 ? -37.566 -41.099 -0.159 1.00 41.38 439 GLN A O 1
ATOM 3503 N N . GLN A 1 440 ? -36.960 -39.229 -1.226 1.00 34.81 440 GLN A N 1
ATOM 3504 C CA . GLN A 1 440 ? -38.331 -38.846 -1.545 1.00 34.81 440 GLN A CA 1
ATOM 3505 C C . GLN A 1 440 ? -38.723 -39.525 -2.858 1.00 34.81 440 GLN A C 1
ATOM 3507 O O . GLN A 1 440 ? -38.217 -39.201 -3.928 1.00 34.81 440 GLN A O 1
ATOM 3512 N N . ASN A 1 441 ? -39.614 -40.507 -2.727 1.00 31.05 441 ASN A N 1
ATOM 3513 C CA . ASN A 1 441 ? -40.330 -41.162 -3.813 1.00 31.05 441 ASN A CA 1
ATOM 3514 C C . ASN A 1 441 ? -40.894 -40.135 -4.806 1.00 31.05 441 ASN A C 1
ATOM 3516 O O . ASN A 1 441 ? -41.788 -39.360 -4.465 1.00 31.05 441 ASN A O 1
ATOM 3520 N N . THR A 1 442 ? -40.451 -40.207 -6.057 1.00 34.34 442 THR A N 1
ATOM 3521 C CA . THR A 1 442 ? -41.210 -39.720 -7.207 1.00 34.34 442 THR A CA 1
ATOM 3522 C C . THR A 1 442 ? -42.352 -40.701 -7.478 1.00 34.34 442 THR A C 1
ATOM 3524 O O . THR A 1 442 ? -42.180 -41.756 -8.083 1.00 34.34 442 THR A O 1
ATOM 3527 N N . GLY A 1 443 ? -43.539 -40.369 -6.968 1.00 29.03 443 GLY A N 1
ATOM 3528 C CA . GLY A 1 443 ? -44.791 -40.981 -7.401 1.00 29.03 443 GLY A CA 1
ATOM 3529 C C . GLY A 1 443 ? -45.177 -40.472 -8.792 1.00 29.03 443 GLY A C 1
ATOM 3530 O O . GLY A 1 443 ? -45.124 -39.272 -9.046 1.00 29.03 443 GLY A O 1
ATOM 3531 N N . CYS A 1 444 ? -45.530 -41.413 -9.667 1.00 30.55 444 CYS A N 1
ATOM 3532 C CA . CYS A 1 444 ? -45.996 -41.237 -11.042 1.00 30.55 444 CYS A CA 1
ATOM 3533 C C . CYS A 1 444 ? -47.091 -40.174 -11.236 1.00 30.55 444 CYS A C 1
ATOM 3535 O O . CYS A 1 444 ? -47.999 -40.048 -10.413 1.00 30.55 444 CYS A O 1
ATOM 3537 N N . ILE A 1 445 ? -47.072 -39.563 -12.425 1.00 29.00 445 ILE A N 1
ATOM 3538 C CA . ILE A 1 445 ? -48.269 -39.445 -13.274 1.00 29.00 445 ILE A CA 1
ATOM 3539 C C . ILE A 1 445 ? -48.129 -40.485 -14.382 1.00 29.00 445 ILE A C 1
ATOM 3541 O O . ILE A 1 445 ? -46.994 -40.612 -14.901 1.00 29.00 445 ILE A O 1
#

InterPro domains:
  IPR059567 YdfE, N-terminal domain [PF27430] (4-94)
  IPR059579 YdfE, C-terminal helical domain [PF27432] (107-205)

Sequence (445 aa):
MSKVFICAAIPDEQAIKEEGAVAVATAIEAGDECRARAKFHWQFLEHYPAAQDCAYKFIVCEDKPGIPRPALDSWDAEYMQENRWDEESASFVPVETESYPMNVTFDKLAPEVQNAVMVKFDTCENITVDMVISAQELLQEDMATFDGHIVEALMKMPEVNTMYPELKLHAIGWVKHKCIPGAKWPEIQAEMRIWKKRREGERKETGKYTSVVDLARARANQQYTENSTGKISPVIAAIHREYKQTWKTLDDELAYALWPGDVDAGNIDGSIHRWAKNEVIDNGREDWKRISASMRKQPDALRYDRQTIFGLVRERPIDIHKDPVALNKYICEYLTTKGVFENEETDLGTVDVLQSSETQTDAVETEVSDIPKNETAPEAEPSVEREGPFYFLFTDKDGEKYGRANKLSGLDKALSAGATEITKEEYFARKNGTYSGSQQNTGCI

pLDDT: mean 76.15, std 20.9, range [23.5, 95.44]

Organism: Escherichia coli (NCBI:txid562)

Solvent-accessible surface area (backbone atoms only — not comparable to full-atom values): 27067 Å² total; per-residue (Å²): 116,80,42,53,30,42,35,36,39,38,48,41,78,59,30,35,74,77,70,63,48,70,41,37,28,26,16,45,79,26,77,46,70,70,55,36,50,54,51,47,54,53,53,46,49,69,76,37,61,83,51,72,86,44,60,60,52,77,46,74,33,75,66,52,96,89,50,84,73,61,55,74,84,37,82,33,66,56,53,65,74,51,28,40,82,36,83,89,78,59,41,58,40,71,52,80,78,77,74,65,67,60,64,48,63,56,88,78,46,55,70,69,46,44,41,26,29,30,67,77,67,72,45,82,66,88,40,31,57,67,50,50,53,58,16,48,46,35,73,69,77,37,42,88,38,40,62,27,18,49,39,50,24,38,72,76,29,61,82,54,59,73,44,59,67,70,61,39,47,55,50,49,54,50,43,67,71,71,46,59,79,82,48,48,30,72,58,49,39,52,52,50,50,48,52,50,51,48,53,52,45,50,52,52,52,67,61,49,71,73,40,72,65,52,52,48,48,52,50,49,58,55,45,74,76,55,74,85,85,79,97,77,86,79,80,84,68,78,80,70,74,95,62,86,70,43,75,66,57,48,48,51,49,55,30,46,36,66,50,92,64,93,74,54,80,85,58,82,52,71,67,53,55,54,44,21,45,53,67,32,57,73,63,55,32,66,54,58,54,46,48,53,59,47,45,70,73,41,92,61,55,72,47,45,25,66,62,37,55,33,47,59,58,63,71,49,64,86,71,37,58,80,38,69,66,61,34,45,50,49,52,54,52,46,48,72,75,62,54,43,52,69,82,66,79,77,84,85,78,82,91,86,82,87,84,86,83,82,88,83,89,83,89,79,91,86,87,88,82,86,86,78,85,88,89,86,84,85,82,88,76,84,82,77,78,71,85,50,77,41,32,34,35,33,82,51,100,91,49,80,49,75,52,78,23,76,42,56,75,48,43,54,53,41,44,76,73,62,29,44,82,45,52,69,69,53,52,52,25,54,75,69,72,69,58,84,80,79,86,77,80,84,75,82,133